Protein AF-A0A939UPS5-F1 (afdb_monomer_lite)

Structure (mmCIF, N/CA/C/O backbone):
data_AF-A0A939UPS5-F1
#
_entry.id   AF-A0A939UPS5-F1
#
loop_
_atom_site.group_PDB
_atom_site.id
_atom_site.type_symbol
_atom_site.label_atom_id
_atom_site.label_alt_id
_atom_site.label_comp_id
_atom_site.label_asym_id
_atom_site.label_entity_id
_atom_site.label_seq_id
_atom_site.pdbx_PDB_ins_code
_atom_site.Cartn_x
_atom_site.Cartn_y
_atom_site.Cartn_z
_atom_site.occupancy
_atom_site.B_iso_or_equiv
_atom_site.auth_seq_id
_atom_site.auth_comp_id
_atom_site.auth_asym_id
_atom_site.auth_atom_id
_atom_site.pdbx_PDB_model_num
ATOM 1 N N . MET A 1 1 ? -8.594 22.801 15.489 1.00 76.06 1 MET A N 1
ATOM 2 C CA . MET A 1 1 ? -7.483 21.844 15.720 1.00 76.06 1 MET A CA 1
ATOM 3 C C . MET A 1 1 ? -6.832 22.147 17.059 1.00 76.06 1 MET A C 1
ATOM 5 O O . MET A 1 1 ? -6.377 23.270 17.259 1.00 76.06 1 MET A O 1
ATOM 9 N N . ASP A 1 2 ? -6.782 21.169 17.966 1.00 86.25 2 ASP A N 1
ATOM 10 C CA . ASP A 1 2 ? -6.091 21.317 19.251 1.00 86.25 2 ASP A CA 1
ATOM 11 C C . ASP A 1 2 ? -4.568 21.232 19.053 1.00 86.25 2 ASP A C 1
ATOM 13 O O . ASP A 1 2 ? -4.002 20.166 18.801 1.00 86.25 2 ASP A O 1
ATOM 17 N N . GLN A 1 3 ? -3.892 22.377 19.172 1.00 91.75 3 GLN A N 1
ATOM 18 C CA . GLN A 1 3 ? -2.442 22.467 18.993 1.00 91.75 3 GLN A CA 1
ATOM 19 C C . GLN A 1 3 ? -1.659 21.707 20.074 1.00 91.75 3 GLN A C 1
ATOM 21 O O . GLN A 1 3 ? -0.534 21.274 19.827 1.00 91.75 3 GLN A O 1
ATOM 26 N N . THR A 1 4 ? -2.231 21.542 21.269 1.00 92.94 4 THR A N 1
ATOM 27 C CA . THR A 1 4 ? -1.585 20.809 22.363 1.00 92.94 4 THR A CA 1
ATOM 28 C C . THR A 1 4 ? -1.503 19.332 22.013 1.00 92.94 4 THR A C 1
ATOM 30 O O . THR A 1 4 ? -0.425 18.745 22.093 1.00 92.94 4 THR A O 1
ATOM 33 N N . LEU A 1 5 ? -2.623 18.753 21.572 1.00 95.38 5 LEU A N 1
ATOM 34 C CA . LEU A 1 5 ? -2.676 17.355 21.160 1.00 95.38 5 LEU A CA 1
ATOM 35 C C . LEU A 1 5 ? -1.768 17.097 19.955 1.00 95.38 5 LEU A C 1
ATOM 37 O O . LEU A 1 5 ? -0.970 16.161 19.982 1.00 95.38 5 LEU A O 1
ATOM 41 N N . PHE A 1 6 ? -1.839 17.967 18.940 1.00 96.31 6 PHE A N 1
ATOM 42 C CA . PHE A 1 6 ? -0.970 17.894 17.766 1.00 96.31 6 PHE A CA 1
ATOM 43 C C . PHE A 1 6 ? 0.510 17.844 18.162 1.00 96.31 6 PHE A C 1
ATOM 45 O O . PHE A 1 6 ? 1.219 16.911 17.788 1.00 96.31 6 PHE A O 1
ATOM 52 N N . ASN A 1 7 ? 0.969 18.817 18.959 1.00 94.88 7 ASN A N 1
ATOM 53 C CA . ASN A 1 7 ? 2.367 18.899 19.377 1.00 94.88 7 ASN A CA 1
ATOM 54 C C . ASN A 1 7 ? 2.788 17.662 20.181 1.00 94.88 7 ASN A C 1
ATOM 56 O O . ASN A 1 7 ? 3.896 17.169 19.990 1.00 94.88 7 ASN A O 1
ATOM 60 N N . SER A 1 8 ? 1.907 17.143 21.040 1.00 94.44 8 SER A N 1
ATOM 61 C CA . SER A 1 8 ? 2.198 15.963 21.854 1.00 94.44 8 SER A CA 1
ATOM 62 C C . SER A 1 8 ? 2.428 14.714 20.997 1.00 94.44 8 SER A C 1
ATOM 64 O O . SER A 1 8 ? 3.420 14.006 21.185 1.00 94.44 8 SER A O 1
ATOM 66 N N . VAL A 1 9 ? 1.571 14.489 19.991 1.00 94.75 9 VAL A N 1
ATOM 67 C CA . VAL A 1 9 ? 1.708 13.367 19.046 1.00 94.75 9 VAL A CA 1
ATOM 68 C C . VAL A 1 9 ? 2.927 13.553 18.143 1.00 94.75 9 VAL A C 1
ATOM 70 O O . VAL A 1 9 ? 3.718 12.621 17.984 1.00 94.75 9 VAL A O 1
ATOM 73 N N . PHE A 1 10 ? 3.117 14.756 17.593 1.00 94.00 10 PHE A N 1
ATOM 74 C CA . PHE A 1 10 ? 4.237 15.087 16.709 1.00 94.00 10 PHE A CA 1
ATOM 75 C C . PHE A 1 10 ? 5.594 14.898 17.404 1.00 94.00 10 PHE A C 1
ATOM 77 O O . PHE A 1 10 ? 6.493 14.250 16.866 1.00 94.00 10 PHE A O 1
ATOM 84 N N . ASN A 1 11 ? 5.718 15.386 18.642 1.00 94.75 11 ASN A N 1
ATOM 85 C CA . ASN A 1 11 ? 6.923 15.243 19.464 1.00 94.75 11 ASN A CA 1
ATOM 86 C C . ASN A 1 11 ? 7.028 13.875 20.156 1.00 94.75 11 ASN A C 1
ATOM 88 O O . ASN A 1 11 ? 8.004 13.626 20.865 1.00 94.75 11 ASN A O 1
ATOM 92 N N . LYS A 1 12 ? 6.056 12.977 19.940 1.00 94.81 12 LYS A N 1
ATOM 93 C CA . LYS A 1 12 ? 6.024 11.612 20.485 1.00 94.81 12 LYS A CA 1
ATOM 94 C C . LYS A 1 12 ? 6.042 11.561 22.020 1.00 94.81 12 LYS A C 1
ATOM 96 O O . LYS A 1 12 ? 6.532 10.592 22.599 1.00 94.81 12 LYS A O 1
ATOM 101 N N . GLU A 1 13 ? 5.497 12.574 22.688 1.00 95.56 13 GLU A N 1
ATOM 102 C CA . GLU A 1 13 ? 5.498 12.686 24.155 1.00 95.56 13 GLU A CA 1
ATOM 103 C C . GLU A 1 13 ? 4.715 11.545 24.817 1.00 95.56 13 GLU A C 1
ATOM 105 O O . GLU A 1 13 ? 5.105 11.037 25.867 1.00 95.56 13 GLU A O 1
ATOM 110 N N . HIS A 1 14 ? 3.658 11.067 24.156 1.00 94.38 14 HIS A N 1
ATOM 111 C CA . HIS A 1 14 ? 2.851 9.928 24.597 1.00 94.38 14 HIS A CA 1
ATOM 112 C C . HIS A 1 14 ? 3.640 8.618 24.713 1.00 94.38 14 HIS A C 1
ATOM 114 O O . HIS A 1 14 ? 3.193 7.691 25.384 1.00 94.38 14 HIS A O 1
ATOM 120 N N . ARG A 1 15 ? 4.830 8.511 24.105 1.00 95.12 15 ARG A N 1
ATOM 121 C CA . ARG A 1 15 ? 5.666 7.306 24.216 1.00 95.12 15 ARG A CA 1
ATOM 122 C C . ARG A 1 15 ? 6.226 7.094 25.624 1.00 95.12 15 ARG A C 1
ATOM 124 O O . ARG A 1 15 ? 6.697 6.000 25.904 1.00 95.12 15 ARG A O 1
ATOM 131 N N . VAL A 1 16 ? 6.139 8.084 26.519 1.00 96.00 16 VAL A N 1
ATOM 132 C CA . VAL A 1 16 ? 6.528 7.934 27.934 1.00 96.00 16 VAL A CA 1
ATOM 133 C C . VAL A 1 16 ? 5.709 6.867 28.670 1.00 96.00 16 VAL A C 1
ATOM 135 O O . VAL A 1 16 ? 6.197 6.278 29.628 1.00 96.00 16 VAL A O 1
ATOM 138 N N . PHE A 1 17 ? 4.486 6.591 28.209 1.00 96.25 17 PHE A N 1
ATOM 139 C CA . PHE A 1 17 ? 3.610 5.572 28.792 1.00 96.25 17 PHE A CA 1
ATOM 140 C C . PHE A 1 17 ? 3.956 4.151 28.336 1.00 96.25 17 PHE A C 1
ATOM 142 O O . PHE A 1 17 ? 3.348 3.186 28.791 1.00 96.25 17 PHE A O 1
ATOM 149 N N . ARG A 1 18 ? 4.908 4.004 27.410 1.00 95.69 18 ARG A N 1
ATOM 150 C CA . ARG A 1 18 ? 5.219 2.715 26.811 1.00 95.69 18 ARG A CA 1
ATOM 151 C C . ARG A 1 18 ? 6.145 1.873 27.680 1.00 95.69 18 ARG A C 1
ATOM 153 O O . ARG A 1 18 ? 7.098 2.373 28.276 1.00 95.69 18 ARG A O 1
ATOM 160 N N . ARG A 1 19 ? 5.892 0.568 27.686 1.00 96.00 19 ARG A N 1
ATOM 161 C CA . ARG A 1 19 ? 6.638 -0.454 28.415 1.00 96.00 19 ARG A CA 1
ATOM 162 C C . ARG A 1 19 ? 6.716 -1.757 27.616 1.00 96.00 19 ARG A C 1
ATOM 164 O O . ARG A 1 19 ? 5.830 -2.023 26.800 1.00 96.00 19 ARG A O 1
ATOM 171 N N . PRO A 1 20 ? 7.745 -2.582 27.860 1.00 95.88 20 PRO A N 1
ATOM 172 C CA . PRO A 1 20 ? 7.851 -3.867 27.196 1.00 95.88 20 PRO A CA 1
ATOM 173 C C . PRO A 1 20 ? 6.818 -4.877 27.702 1.00 95.88 20 PRO A C 1
ATOM 175 O O . PRO A 1 20 ? 6.370 -4.789 28.849 1.00 95.88 20 PRO A O 1
ATOM 178 N N . PHE A 1 21 ? 6.486 -5.874 26.877 1.00 95.50 21 PHE A N 1
ATOM 179 C CA . PHE A 1 21 ? 5.613 -6.984 27.286 1.00 95.50 21 PHE A CA 1
ATOM 180 C C . PHE A 1 21 ? 6.268 -7.854 28.370 1.00 95.50 21 PHE A C 1
ATOM 182 O O . PHE A 1 21 ? 5.618 -8.306 29.311 1.00 95.50 21 PHE A O 1
ATOM 189 N N . GLY A 1 22 ? 7.584 -8.063 28.279 1.00 92.44 22 GLY A N 1
ATOM 190 C CA . GLY A 1 22 ? 8.392 -8.598 29.381 1.00 92.44 22 GLY A CA 1
ATOM 191 C C . GLY A 1 22 ? 8.145 -10.068 29.750 1.00 92.44 22 GLY A C 1
ATOM 192 O O . GLY A 1 22 ? 8.556 -10.493 30.831 1.00 92.44 22 GLY A O 1
ATOM 193 N N . LYS A 1 23 ? 7.489 -10.850 28.885 1.00 92.06 23 LYS A N 1
ATOM 194 C CA . LYS A 1 23 ? 7.283 -12.298 29.051 1.00 92.06 23 LYS A CA 1
ATOM 195 C C . LYS A 1 23 ? 7.480 -13.027 27.725 1.00 92.06 23 LYS A C 1
ATOM 197 O O . LYS A 1 23 ? 6.981 -12.586 26.697 1.00 92.06 23 LYS A O 1
ATOM 202 N N . GLU A 1 24 ? 8.116 -14.189 27.792 1.00 94.12 24 GLU A N 1
ATOM 203 C CA . GLU A 1 24 ? 8.199 -15.145 26.686 1.00 94.12 24 GLU A CA 1
ATOM 204 C C . GLU A 1 24 ? 6.990 -16.087 26.733 1.00 94.12 24 GLU A C 1
ATOM 206 O O . GLU A 1 24 ? 6.695 -16.648 27.790 1.00 94.12 24 GLU A O 1
ATOM 211 N N . LEU A 1 25 ? 6.288 -16.269 25.609 1.00 96.75 25 LEU A N 1
ATOM 212 C CA . LEU A 1 25 ? 5.065 -17.089 25.553 1.00 96.75 25 LEU A CA 1
ATOM 213 C C . LEU A 1 25 ? 5.233 -18.389 24.756 1.00 96.75 25 LEU A C 1
ATOM 215 O O . LEU A 1 25 ? 4.572 -19.381 25.054 1.00 96.75 25 LEU A O 1
ATOM 219 N N . ALA A 1 26 ? 6.141 -18.405 23.779 1.00 97.25 26 ALA A N 1
ATOM 220 C CA . ALA A 1 26 ? 6.347 -19.518 22.856 1.00 97.25 26 ALA A CA 1
ATOM 221 C C . ALA A 1 26 ? 6.528 -20.893 23.533 1.00 97.25 26 ALA A C 1
ATOM 223 O O . ALA A 1 26 ? 5.886 -21.863 23.134 1.00 97.25 26 ALA A O 1
ATOM 224 N N . GLU A 1 27 ? 7.376 -20.982 24.564 1.00 97.06 27 GLU A N 1
ATOM 225 C CA . GLU A 1 27 ? 7.661 -22.246 25.264 1.00 97.06 27 GLU A CA 1
ATOM 226 C C . GLU A 1 27 ? 6.449 -22.754 26.070 1.00 97.06 27 GLU A C 1
ATOM 228 O O . GLU A 1 27 ? 6.153 -23.949 26.054 1.00 97.06 27 GLU A O 1
ATOM 233 N N . ASP A 1 28 ? 5.700 -21.856 26.726 1.00 97.19 28 ASP A N 1
ATOM 234 C CA . ASP A 1 28 ? 4.452 -22.208 27.429 1.00 97.19 28 ASP A CA 1
ATOM 235 C C . ASP A 1 28 ? 3.399 -22.728 26.445 1.00 97.19 28 ASP A C 1
ATOM 237 O O . ASP A 1 28 ? 2.767 -23.764 26.665 1.00 97.19 28 ASP A O 1
ATOM 241 N N . TYR A 1 29 ? 3.251 -22.037 25.316 1.00 98.19 29 TYR A N 1
ATOM 242 C CA . TYR A 1 29 ? 2.325 -22.421 24.263 1.00 98.19 29 TYR A CA 1
ATOM 243 C C . TYR A 1 29 ? 2.635 -23.788 23.662 1.00 98.19 29 TYR A C 1
ATOM 245 O O . TYR A 1 29 ? 1.710 -24.579 23.447 1.00 98.19 29 TYR A O 1
ATOM 253 N N . ALA A 1 30 ? 3.915 -24.083 23.430 1.00 97.44 30 ALA A N 1
ATOM 254 C CA . ALA A 1 30 ? 4.347 -25.386 22.948 1.00 97.44 30 ALA A CA 1
ATOM 255 C C . ALA A 1 30 ? 4.078 -26.481 23.994 1.00 97.44 30 ALA A C 1
ATOM 257 O O . ALA A 1 30 ? 3.492 -27.513 23.663 1.00 97.44 30 ALA A O 1
ATOM 258 N N . ALA A 1 31 ? 4.411 -26.238 25.268 1.00 97.44 31 ALA A N 1
ATOM 259 C CA . ALA A 1 31 ? 4.191 -27.188 26.362 1.00 97.44 31 ALA A CA 1
ATOM 260 C C . ALA A 1 31 ? 2.705 -27.520 26.587 1.00 97.44 31 ALA A C 1
ATOM 262 O O . ALA A 1 31 ? 2.359 -28.652 26.926 1.00 97.44 31 ALA A O 1
ATOM 263 N N . ARG A 1 32 ? 1.818 -26.543 26.374 1.00 97.62 32 ARG A N 1
ATOM 264 C CA . ARG A 1 32 ? 0.358 -26.707 26.461 1.00 97.62 32 ARG A CA 1
ATOM 265 C C . ARG A 1 32 ? -0.271 -27.293 25.196 1.00 97.62 32 ARG A C 1
ATOM 267 O O . ARG A 1 32 ? -1.454 -27.621 25.222 1.00 97.62 32 ARG A O 1
ATOM 274 N N . GLY A 1 33 ? 0.490 -27.419 24.107 1.00 97.19 33 GLY A N 1
ATOM 275 C CA . GLY A 1 33 ? 0.006 -27.957 22.837 1.00 97.19 33 GLY A CA 1
ATOM 276 C C . GLY A 1 33 ? -1.041 -27.077 22.149 1.00 97.19 33 GLY A C 1
ATOM 277 O O . GLY A 1 33 ? -1.903 -27.606 21.452 1.00 97.19 33 GLY A O 1
ATOM 278 N N . LEU A 1 34 ? -0.993 -25.755 22.353 1.00 97.94 34 LEU A N 1
ATOM 279 C CA . LEU A 1 34 ? -1.952 -24.832 21.740 1.00 97.94 34 LEU A CA 1
ATOM 280 C C . LEU A 1 34 ? -1.738 -24.739 20.226 1.00 97.94 34 LEU A C 1
ATOM 282 O O . LEU A 1 34 ? -0.597 -24.658 19.753 1.00 97.94 34 LEU A O 1
ATOM 286 N N . SER A 1 35 ? -2.833 -24.675 19.472 1.00 97.69 35 SER A N 1
ATOM 287 C CA . SER A 1 35 ? -2.808 -24.375 18.039 1.00 97.69 35 SER A CA 1
ATOM 288 C C . SER A 1 35 ? -2.366 -22.927 17.775 1.00 97.69 35 SER A C 1
ATOM 290 O O . SER A 1 35 ? -2.570 -22.061 18.627 1.00 97.69 35 SER A O 1
ATOM 292 N N . PRO A 1 36 ? -1.813 -22.601 16.590 1.00 97.62 36 PRO A N 1
ATOM 293 C CA . PRO A 1 36 ? -1.405 -21.231 16.264 1.00 97.62 36 PRO A CA 1
ATOM 294 C C . PRO A 1 36 ? -2.493 -20.166 16.482 1.00 97.62 36 PRO A C 1
ATOM 296 O O . PRO A 1 36 ? -2.195 -19.094 17.000 1.00 97.62 36 PRO A O 1
ATOM 299 N N . ALA A 1 37 ? -3.754 -20.471 16.156 1.00 97.75 37 ALA A N 1
ATOM 300 C CA . ALA A 1 37 ? -4.879 -19.560 16.375 1.00 97.75 37 ALA A CA 1
ATOM 301 C C . ALA A 1 37 ? -5.149 -19.315 17.873 1.00 97.75 37 ALA A C 1
ATOM 303 O O . ALA A 1 37 ? -5.363 -18.177 18.287 1.00 97.75 37 ALA A O 1
ATOM 304 N N . GLU A 1 38 ? -5.074 -20.360 18.706 1.00 98.19 38 GLU A N 1
ATOM 305 C CA . GLU A 1 38 ? -5.189 -20.229 20.166 1.00 98.19 38 GLU A CA 1
ATOM 306 C C . GLU A 1 38 ? -4.038 -19.414 20.760 1.00 98.19 38 GLU A C 1
ATOM 308 O O . GLU A 1 38 ? -4.266 -18.611 21.665 1.00 98.19 38 GLU A O 1
ATOM 313 N N . ARG A 1 39 ? -2.818 -19.578 20.232 1.00 98.19 39 ARG A N 1
ATOM 314 C CA . ARG A 1 39 ? -1.640 -18.806 20.653 1.00 98.19 39 ARG A CA 1
ATOM 315 C C . ARG A 1 39 ? -1.788 -17.319 20.332 1.00 98.19 39 ARG A C 1
ATOM 317 O O . ARG A 1 39 ? -1.513 -16.494 21.197 1.00 98.19 39 ARG A O 1
ATOM 324 N N . ILE A 1 40 ? -2.261 -16.970 19.131 1.00 98.00 40 ILE A N 1
ATOM 325 C CA . ILE A 1 40 ? -2.517 -15.569 18.748 1.00 98.00 40 ILE A CA 1
ATOM 326 C C . ILE A 1 40 ? -3.604 -14.951 19.620 1.00 98.00 40 ILE A C 1
ATOM 328 O O . ILE A 1 40 ? -3.384 -13.889 20.202 1.00 98.00 40 ILE A O 1
ATOM 332 N N . ALA A 1 41 ? -4.738 -15.633 19.784 1.00 98.06 41 ALA A N 1
ATOM 333 C CA . ALA A 1 41 ? -5.823 -15.130 20.616 1.00 98.06 41 ALA A CA 1
ATOM 334 C C . ALA A 1 41 ? -5.393 -14.959 22.081 1.00 98.06 41 ALA A C 1
ATOM 336 O O . ALA A 1 41 ? -5.783 -13.997 22.738 1.00 98.06 41 ALA A O 1
ATOM 337 N N . ASP A 1 42 ? -4.593 -15.879 22.627 1.00 98.19 42 ASP A N 1
ATOM 338 C CA . ASP A 1 42 ? -4.065 -15.748 23.984 1.00 98.19 42 ASP A CA 1
ATOM 339 C C . ASP A 1 42 ? -3.061 -14.592 24.109 1.00 98.19 42 ASP A C 1
ATOM 341 O O . ASP A 1 42 ? -3.203 -13.786 25.030 1.00 98.19 42 ASP A O 1
ATOM 345 N N . ARG A 1 43 ? -2.129 -14.437 23.157 1.00 98.00 43 ARG A N 1
ATOM 346 C CA . ARG A 1 43 ? -1.188 -13.307 23.132 1.00 98.00 43 ARG A CA 1
ATOM 347 C C . ARG A 1 43 ? -1.925 -11.974 23.063 1.00 98.00 43 ARG A C 1
ATOM 349 O O . ARG A 1 43 ? -1.612 -11.083 23.847 1.00 98.00 43 ARG A O 1
ATOM 356 N N . LEU A 1 44 ? -2.918 -11.852 22.178 1.00 98.00 44 LEU A N 1
ATOM 357 C CA . LEU A 1 44 ? -3.751 -10.655 22.039 1.00 98.00 44 LEU A CA 1
ATOM 358 C C . LEU A 1 44 ? -4.453 -10.324 23.358 1.00 98.00 44 LEU A C 1
ATOM 360 O O . LEU A 1 44 ? -4.384 -9.186 23.816 1.00 98.00 44 LEU A O 1
ATOM 364 N N . ARG A 1 45 ? -5.076 -11.314 24.015 1.00 98.12 45 ARG A N 1
ATOM 365 C CA . ARG A 1 45 ? -5.735 -11.113 25.318 1.00 98.12 45 ARG A CA 1
ATOM 366 C C . ARG A 1 45 ? -4.749 -10.669 26.399 1.00 98.12 45 ARG A C 1
ATOM 368 O O . ARG A 1 45 ? -5.069 -9.770 27.174 1.00 98.12 45 ARG A O 1
ATOM 375 N N . GLN A 1 46 ? -3.561 -11.272 26.456 1.00 97.94 46 GLN A N 1
ATOM 376 C CA . GLN A 1 46 ? -2.531 -10.873 27.416 1.00 97.94 46 GLN A CA 1
ATOM 377 C C . GLN A 1 46 ? -2.005 -9.461 27.136 1.00 97.94 46 GLN A C 1
ATOM 379 O O . GLN A 1 46 ? -1.870 -8.677 28.071 1.00 97.94 46 GLN A O 1
ATOM 384 N N . ALA A 1 47 ? -1.762 -9.114 25.870 1.00 97.50 47 ALA A N 1
ATOM 385 C CA . ALA A 1 47 ? -1.309 -7.782 25.478 1.00 97.50 47 ALA A CA 1
ATOM 386 C C . ALA A 1 47 ? -2.370 -6.729 25.811 1.00 97.50 47 ALA A C 1
ATOM 388 O O . ALA A 1 47 ? -2.062 -5.754 26.487 1.00 97.50 47 ALA A O 1
ATOM 389 N N . ALA A 1 48 ? -3.636 -6.983 25.466 1.00 98.25 48 ALA A N 1
ATOM 390 C CA . ALA A 1 48 ? -4.756 -6.105 25.797 1.00 98.25 48 ALA A CA 1
ATOM 391 C C . ALA A 1 48 ? -4.877 -5.880 27.309 1.00 98.25 48 ALA A C 1
ATOM 393 O O . ALA A 1 48 ? -5.031 -4.743 27.748 1.00 98.25 48 ALA A O 1
ATOM 394 N N . ALA A 1 49 ? -4.752 -6.937 28.117 1.00 98.19 49 ALA A N 1
ATOM 395 C CA . ALA A 1 49 ? -4.772 -6.838 29.578 1.00 98.19 49 ALA A CA 1
ATOM 396 C C . ALA A 1 49 ? -3.594 -6.023 30.146 1.00 98.19 49 ALA A C 1
ATOM 398 O O . ALA A 1 49 ? -3.711 -5.446 31.226 1.00 98.19 49 ALA A O 1
ATOM 399 N N . MET A 1 50 ? -2.467 -5.973 29.430 1.00 97.50 50 MET A N 1
ATOM 400 C CA . MET A 1 50 ? -1.293 -5.183 29.801 1.00 97.50 50 MET A CA 1
ATOM 401 C C . MET A 1 50 ? -1.361 -3.722 29.357 1.00 97.50 50 MET A C 1
ATOM 403 O O . MET A 1 50 ? -0.608 -2.913 29.905 1.00 97.50 50 MET A O 1
ATOM 407 N N . GLU A 1 51 ? -2.227 -3.377 28.405 1.00 97.94 51 GLU A N 1
ATOM 408 C CA . GLU A 1 51 ? -2.411 -1.990 27.982 1.00 97.94 51 GLU A CA 1
ATOM 409 C C . GLU A 1 51 ? -2.936 -1.124 29.126 1.00 97.94 51 GLU A C 1
ATOM 411 O O . GLU A 1 51 ? -3.846 -1.533 29.846 1.00 97.94 51 GLU A O 1
ATOM 416 N N . GLU A 1 52 ? -2.404 0.085 29.291 1.00 97.56 52 GLU A N 1
ATOM 417 C CA . GLU A 1 52 ? -2.876 1.047 30.289 1.00 97.56 52 GLU A CA 1
ATOM 418 C C . GLU A 1 52 ? -3.644 2.186 29.613 1.00 97.56 52 GLU A C 1
ATOM 420 O O . GLU A 1 52 ? -3.108 2.851 28.724 1.00 97.56 52 GLU A O 1
ATOM 425 N N . PRO A 1 53 ? -4.908 2.434 30.005 1.00 98.19 53 PRO A N 1
ATOM 426 C CA . PRO A 1 53 ? -5.653 3.551 29.460 1.00 98.19 53 PRO A CA 1
ATOM 427 C C . PRO A 1 53 ? -5.015 4.891 29.814 1.00 98.19 53 PRO A C 1
ATOM 429 O O . PRO A 1 53 ? -4.892 5.249 30.985 1.00 98.19 53 PRO A O 1
ATOM 432 N N . HIS A 1 54 ? -4.683 5.662 28.784 1.00 97.38 54 HIS A N 1
ATOM 433 C CA . HIS A 1 54 ? -4.272 7.052 28.911 1.00 97.38 54 HIS A CA 1
ATOM 434 C C . HIS A 1 54 ? -5.073 7.901 27.935 1.00 97.38 54 HIS A C 1
ATOM 436 O O . HIS A 1 54 ? -5.154 7.580 26.751 1.00 97.38 54 HIS A O 1
ATOM 442 N N . ILE A 1 55 ? -5.649 8.990 28.443 1.00 97.38 55 ILE A N 1
ATOM 443 C CA . ILE A 1 55 ? -6.385 9.968 27.642 1.00 97.38 55 ILE A CA 1
ATOM 444 C C . ILE A 1 55 ? -5.560 11.248 27.607 1.00 97.38 55 ILE A C 1
ATOM 446 O O . ILE A 1 55 ? -5.356 11.902 28.634 1.00 97.38 55 ILE A O 1
ATOM 450 N N . LEU A 1 56 ? -5.054 11.594 26.428 1.00 96.06 56 LEU A N 1
ATOM 451 C CA . LEU A 1 56 ? -4.245 12.787 26.231 1.00 96.06 56 LEU A CA 1
ATOM 452 C C . LEU A 1 56 ? -5.116 14.045 26.360 1.00 96.06 56 LEU A C 1
ATOM 454 O O . LEU A 1 56 ? -6.327 14.052 26.121 1.00 96.06 56 LEU A O 1
ATOM 458 N N . LYS A 1 57 ? -4.493 15.158 26.751 1.00 93.94 57 LYS A N 1
ATOM 459 C CA . LYS A 1 57 ? -5.201 16.435 26.876 1.00 93.94 57 LYS A CA 1
ATOM 460 C C . LYS A 1 57 ? -5.732 16.870 25.504 1.00 93.94 57 LYS A C 1
ATOM 462 O O . LYS A 1 57 ? -4.954 16.988 24.565 1.00 93.94 57 LYS A O 1
ATOM 467 N N . GLY A 1 58 ? -7.038 17.131 25.424 1.00 92.56 58 GLY A N 1
ATOM 468 C CA . GLY A 1 58 ? -7.711 17.536 24.183 1.00 92.56 58 GLY A CA 1
ATOM 469 C C . GLY A 1 58 ? -8.141 16.378 23.277 1.00 92.56 58 GLY A C 1
ATOM 470 O O . GLY A 1 58 ? -8.857 16.601 22.308 1.00 92.56 58 GLY A O 1
ATOM 471 N N . GLU A 1 59 ? -7.759 15.141 23.601 1.00 96.06 59 GLU A N 1
ATOM 472 C CA . GLU A 1 59 ? -8.087 13.953 22.810 1.00 96.06 59 GLU A CA 1
ATOM 473 C C . GLU A 1 59 ? -9.577 13.615 22.906 1.00 96.06 59 GLU A C 1
ATOM 475 O O . GLU A 1 59 ? -10.136 13.494 23.995 1.00 96.06 59 GLU A O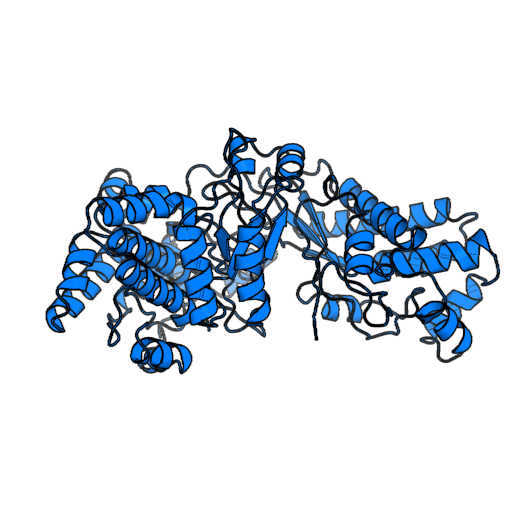 1
ATOM 480 N N . GLN A 1 60 ? -10.232 13.457 21.768 1.00 97.31 60 GLN A N 1
ATOM 481 C CA . GLN A 1 60 ? -11.637 13.091 21.610 1.00 97.31 60 GLN A CA 1
ATOM 482 C C . GLN A 1 60 ? -11.805 11.646 21.126 1.00 97.31 60 GLN A C 1
ATOM 484 O O . GLN A 1 60 ? -12.793 11.015 21.520 1.00 97.31 60 GLN A O 1
ATOM 489 N N . ILE A 1 61 ? -10.860 11.148 20.317 1.00 98.12 61 ILE A N 1
ATOM 490 C CA . ILE A 1 61 ? -10.727 9.767 19.845 1.00 98.12 61 ILE A CA 1
ATOM 491 C C . ILE A 1 61 ? -9.557 9.094 20.574 1.00 98.12 61 ILE A C 1
ATOM 493 O O . ILE A 1 61 ? -8.381 9.328 20.279 1.00 98.12 61 ILE A O 1
ATOM 497 N N . VAL A 1 62 ? -9.894 8.231 21.529 1.00 98.12 62 VAL A N 1
ATOM 498 C CA . VAL A 1 62 ? -8.939 7.582 22.439 1.00 98.12 62 VAL A CA 1
ATOM 499 C C . VAL A 1 62 ? -8.517 6.199 21.931 1.00 98.12 62 VAL A C 1
ATOM 501 O O . VAL A 1 62 ? -9.053 5.724 20.929 1.00 98.12 62 VAL A O 1
ATOM 504 N N . PHE A 1 63 ? -7.593 5.556 22.658 1.00 97.38 63 PHE A N 1
ATOM 505 C CA . PHE A 1 63 ? -6.810 4.337 22.361 1.00 97.38 63 PHE A CA 1
ATOM 506 C C . PHE A 1 63 ? -5.364 4.640 21.961 1.00 97.38 63 PHE A C 1
ATOM 508 O O . PHE A 1 63 ? -5.037 4.906 20.796 1.00 97.38 63 PHE A O 1
ATOM 515 N N . LEU A 1 64 ? -4.502 4.530 22.967 1.00 95.88 64 LEU A N 1
ATOM 516 C CA . LEU A 1 64 ? -3.057 4.644 22.917 1.00 95.88 64 LEU A CA 1
ATOM 517 C C . LEU A 1 64 ? -2.403 3.292 23.226 1.00 95.88 64 LEU A C 1
ATOM 519 O O . LEU A 1 64 ? -2.774 2.635 24.197 1.00 95.88 64 LEU A O 1
ATOM 523 N N . ARG A 1 65 ? -1.386 2.932 22.438 1.00 95.62 65 ARG A N 1
ATOM 524 C CA . ARG A 1 65 ? -0.530 1.777 22.704 1.00 95.62 65 ARG A CA 1
ATOM 525 C C . ARG A 1 65 ? 0.510 2.083 23.771 1.00 95.62 65 ARG A C 1
ATOM 527 O O . ARG A 1 65 ? 1.332 2.993 23.615 1.00 95.62 65 ARG A O 1
ATOM 534 N N . THR A 1 66 ? 0.522 1.258 24.804 1.00 96.75 66 THR A N 1
ATOM 535 C CA . THR A 1 66 ? 1.490 1.266 25.903 1.00 96.75 66 THR A CA 1
ATOM 536 C C . THR A 1 66 ? 2.383 0.028 25.906 1.00 96.75 66 THR A C 1
ATOM 538 O O . THR A 1 66 ? 3.442 0.063 26.521 1.00 96.75 66 THR A O 1
ATOM 541 N N . VAL A 1 67 ? 2.044 -1.038 25.179 1.00 95.38 67 VAL A N 1
ATOM 542 C CA . VAL A 1 67 ? 2.917 -2.213 25.025 1.00 95.38 67 VAL A CA 1
ATOM 543 C C . VAL A 1 67 ? 3.760 -2.103 23.746 1.00 95.38 67 VAL A C 1
ATOM 545 O O . VAL A 1 67 ? 3.232 -1.910 22.650 1.00 95.38 67 VAL A O 1
ATOM 548 N N . THR A 1 68 ? 5.090 -2.185 23.862 1.00 90.44 68 THR A N 1
ATOM 549 C CA . THR A 1 68 ? 6.002 -1.923 22.725 1.00 90.44 68 THR A CA 1
ATOM 550 C C . THR A 1 68 ? 6.245 -3.105 21.802 1.00 90.44 68 THR A C 1
ATOM 552 O O . THR A 1 68 ? 6.365 -2.912 20.593 1.00 90.44 68 THR A O 1
ATOM 555 N N . ASP A 1 69 ? 6.353 -4.299 22.368 1.00 89.19 69 ASP A N 1
ATOM 556 C CA . ASP A 1 69 ? 6.756 -5.537 21.708 1.00 89.19 69 ASP A CA 1
ATOM 557 C C . ASP A 1 69 ? 5.691 -6.609 21.931 1.00 89.19 69 ASP A C 1
ATOM 559 O O . ASP A 1 69 ? 5.106 -6.699 23.006 1.00 89.19 69 ASP A O 1
ATOM 563 N N . LEU A 1 70 ? 5.431 -7.418 20.907 1.00 91.88 70 LEU A N 1
ATOM 564 C CA . LEU A 1 70 ? 4.583 -8.599 21.023 1.00 91.88 70 LEU A CA 1
ATOM 565 C C . LEU A 1 70 ? 5.493 -9.828 21.001 1.00 91.88 70 LEU A C 1
ATOM 567 O O . LEU A 1 70 ? 6.260 -9.975 20.048 1.00 91.88 70 LEU A O 1
ATOM 571 N N . PRO A 1 71 ? 5.431 -10.712 22.011 1.00 93.56 71 PRO A N 1
ATOM 572 C CA . PRO A 1 71 ? 6.297 -11.881 22.054 1.00 93.56 71 PRO A CA 1
ATOM 573 C C . PRO A 1 71 ? 5.975 -12.860 20.921 1.00 93.56 71 PRO A C 1
ATOM 575 O O . PRO A 1 71 ? 4.841 -12.932 20.421 1.00 93.56 71 PRO A O 1
ATOM 578 N N . ASP A 1 72 ? 6.978 -13.653 20.552 1.00 94.75 72 ASP A N 1
ATOM 579 C CA . ASP A 1 72 ? 6.828 -14.720 19.570 1.00 94.75 72 ASP A CA 1
ATOM 580 C C . ASP A 1 72 ? 5.843 -15.788 20.070 1.00 94.75 72 ASP A C 1
ATOM 582 O O . ASP A 1 72 ? 5.828 -16.172 21.243 1.00 94.75 72 ASP A O 1
ATOM 586 N N . ILE A 1 73 ? 5.028 -16.301 19.148 1.00 96.62 73 ILE A N 1
ATOM 587 C CA . ILE A 1 73 ? 4.079 -17.391 19.423 1.00 96.62 73 ILE A CA 1
ATOM 588 C C . ILE A 1 73 ? 4.643 -18.782 19.096 1.00 96.62 73 ILE A C 1
ATOM 590 O O . ILE A 1 73 ? 4.012 -19.793 19.404 1.00 96.62 73 ILE A O 1
ATOM 594 N N . PHE A 1 74 ? 5.817 -18.848 18.469 1.00 97.81 74 PHE A N 1
ATOM 595 C CA . PHE A 1 74 ? 6.503 -20.088 18.115 1.00 97.81 74 PHE A CA 1
ATOM 596 C C . PHE A 1 74 ? 7.861 -20.136 18.782 1.00 97.81 74 PHE A C 1
ATOM 598 O O . PHE A 1 74 ? 8.570 -19.132 18.846 1.00 97.81 74 PHE A O 1
ATOM 605 N N . THR A 1 75 ? 8.257 -21.322 19.231 1.00 97.81 75 THR A N 1
ATOM 606 C CA . THR A 1 75 ? 9.648 -21.537 19.628 1.00 97.81 75 THR A CA 1
ATOM 607 C C . THR A 1 75 ? 10.550 -21.375 18.405 1.00 97.81 75 THR A C 1
ATOM 609 O O . THR A 1 75 ? 10.125 -21.545 17.256 1.00 97.81 75 THR A O 1
ATOM 612 N N . LYS A 1 76 ? 11.841 -21.106 18.628 1.00 97.00 76 LYS A N 1
ATOM 613 C CA . LYS A 1 76 ? 12.810 -21.027 17.523 1.00 97.00 76 LYS A CA 1
ATOM 614 C C . LYS A 1 76 ? 12.824 -22.311 16.686 1.00 97.00 76 LYS A C 1
ATOM 616 O O . LYS A 1 76 ? 12.995 -22.225 15.476 1.00 97.00 76 LYS A O 1
ATOM 621 N N . ALA A 1 77 ? 12.632 -23.475 17.308 1.00 97.38 77 ALA A N 1
ATOM 622 C CA . ALA A 1 77 ? 12.589 -24.759 16.612 1.00 97.38 77 ALA A CA 1
ATOM 623 C C . ALA A 1 77 ? 11.338 -24.898 15.726 1.00 97.38 77 ALA A C 1
ATOM 625 O O . ALA A 1 77 ? 11.482 -25.172 14.535 1.00 97.38 77 ALA A O 1
ATOM 626 N N . GLU A 1 78 ? 10.142 -24.632 16.268 1.00 97.38 78 GLU A N 1
ATOM 627 C CA . GLU A 1 78 ? 8.883 -24.651 15.500 1.00 97.38 78 GLU A CA 1
ATOM 628 C C . GLU A 1 78 ? 8.943 -23.688 14.307 1.00 97.38 78 GLU A C 1
ATOM 630 O O . GLU A 1 78 ? 8.533 -24.024 13.196 1.00 97.38 78 GLU A O 1
ATOM 635 N N . TRP A 1 79 ? 9.502 -22.492 14.512 1.00 96.81 79 TRP A N 1
ATOM 636 C CA . TRP A 1 79 ? 9.594 -21.490 13.454 1.00 96.81 79 TRP A CA 1
ATOM 637 C C . TRP A 1 79 ? 10.542 -21.896 12.320 1.00 96.81 79 TRP A C 1
ATOM 639 O O . TRP A 1 79 ? 10.242 -21.661 11.148 1.00 96.81 79 TRP A O 1
ATOM 649 N N . GLN A 1 80 ? 11.671 -22.535 12.641 1.00 96.81 80 GLN A N 1
ATOM 650 C CA . GLN A 1 80 ? 12.582 -23.068 11.621 1.00 96.81 80 GLN A CA 1
ATOM 651 C C . GLN A 1 80 ? 11.959 -24.237 10.852 1.00 96.81 80 GLN A C 1
ATOM 653 O O . GLN A 1 80 ? 12.140 -24.329 9.640 1.00 96.81 80 GLN A O 1
ATOM 658 N N . GLU A 1 81 ? 11.184 -25.095 11.520 1.00 96.94 81 GLU A N 1
ATOM 659 C CA . GLU A 1 81 ? 10.442 -26.170 10.855 1.00 96.94 81 GLU A CA 1
ATOM 660 C C . GLU A 1 81 ? 9.415 -25.611 9.857 1.00 96.94 81 GLU A C 1
ATOM 662 O O . GLU A 1 81 ? 9.376 -26.039 8.701 1.00 96.94 81 GLU A O 1
ATOM 667 N N . LEU A 1 82 ? 8.634 -24.605 10.267 1.00 96.12 82 LEU A N 1
ATOM 668 C CA . LEU A 1 82 ? 7.663 -23.938 9.395 1.00 96.12 82 LEU A CA 1
ATOM 669 C C . LEU A 1 82 ? 8.338 -23.307 8.171 1.00 96.12 82 LEU A C 1
ATOM 671 O O . LEU A 1 82 ? 7.881 -23.529 7.050 1.00 96.12 82 LEU A O 1
ATOM 675 N N . LYS A 1 83 ? 9.458 -22.600 8.363 1.00 95.44 83 LYS A N 1
ATOM 676 C CA . LYS A 1 83 ? 10.255 -22.011 7.271 1.00 95.44 83 LYS A CA 1
ATOM 677 C C . LYS A 1 83 ? 10.883 -23.046 6.338 1.00 95.44 83 LYS A C 1
ATOM 679 O O . LYS A 1 83 ? 11.077 -22.762 5.162 1.00 95.44 83 LYS A O 1
ATOM 684 N N . GLY A 1 84 ? 11.196 -24.240 6.838 1.00 95.25 84 GLY A N 1
ATOM 685 C CA . GLY A 1 84 ? 11.675 -25.347 6.008 1.00 95.25 84 GLY A CA 1
ATOM 686 C C . GLY A 1 84 ? 10.577 -25.986 5.152 1.00 95.25 84 GLY A C 1
ATOM 687 O O . GLY A 1 84 ? 10.878 -26.616 4.139 1.00 95.25 84 GLY A O 1
ATOM 688 N N . LYS A 1 85 ? 9.307 -25.835 5.547 1.00 95.38 85 LYS A N 1
ATOM 689 C CA . LYS A 1 85 ? 8.153 -26.467 4.893 1.00 95.38 85 LYS A CA 1
ATOM 690 C C . LYS A 1 85 ? 7.371 -25.523 3.980 1.00 95.38 85 LYS A C 1
ATOM 692 O O . LYS A 1 85 ? 6.829 -25.974 2.970 1.00 95.38 85 LYS A O 1
ATOM 697 N N . TYR A 1 86 ? 7.284 -24.246 4.333 1.00 96.19 86 TYR A N 1
ATOM 698 C CA . TYR A 1 86 ? 6.445 -23.257 3.663 1.00 96.19 86 TYR A CA 1
ATOM 699 C C . TYR A 1 86 ? 7.240 -22.022 3.257 1.00 96.19 86 TYR A C 1
ATOM 701 O O . TYR A 1 86 ? 8.225 -21.655 3.894 1.00 96.19 86 TYR A O 1
ATOM 709 N N . HIS A 1 87 ? 6.753 -21.339 2.225 1.00 95.19 87 HIS A N 1
ATOM 710 C CA . HIS A 1 87 ? 7.155 -19.969 1.963 1.00 95.19 87 HIS A CA 1
ATOM 711 C C . HIS A 1 87 ? 6.499 -19.062 3.012 1.00 95.19 87 HIS A C 1
ATOM 713 O O . HIS A 1 87 ? 5.272 -18.996 3.105 1.00 95.19 87 HIS A O 1
ATOM 719 N N . ILE A 1 88 ? 7.313 -18.377 3.811 1.00 94.38 88 ILE A N 1
ATOM 720 C CA . ILE A 1 88 ? 6.845 -17.394 4.789 1.00 94.38 88 ILE A CA 1
ATOM 721 C C . ILE A 1 88 ? 7.078 -16.011 4.193 1.00 94.38 88 ILE A C 1
ATOM 723 O O . ILE A 1 88 ? 8.224 -15.578 4.069 1.00 94.38 88 ILE A O 1
ATOM 727 N N . HIS A 1 89 ? 5.994 -15.344 3.803 1.00 91.50 89 HIS A N 1
ATOM 728 C CA . HIS A 1 89 ? 6.063 -13.981 3.291 1.00 91.50 89 HIS A CA 1
ATOM 729 C C . HIS A 1 89 ? 6.361 -13.015 4.445 1.00 91.50 89 HIS A C 1
ATOM 731 O O . HIS A 1 89 ? 5.638 -12.995 5.442 1.00 91.50 89 HIS A O 1
ATOM 737 N N . GLU A 1 90 ? 7.445 -12.247 4.319 1.00 88.44 90 GLU A N 1
ATOM 738 C CA . GLU A 1 90 ? 7.918 -11.287 5.325 1.00 88.44 90 GLU A CA 1
ATOM 739 C C . GLU A 1 90 ? 8.011 -11.894 6.744 1.00 88.44 90 GLU A C 1
ATOM 741 O O . GLU A 1 90 ? 8.854 -12.760 6.998 1.00 88.44 90 GLU A O 1
ATOM 746 N N . LEU A 1 91 ? 7.169 -11.441 7.680 1.00 87.69 91 LEU A N 1
ATOM 747 C CA . LEU A 1 91 ? 7.132 -11.924 9.066 1.00 87.69 91 LEU A CA 1
ATOM 748 C C . LEU A 1 91 ? 6.150 -13.091 9.277 1.00 87.69 91 LEU A C 1
ATOM 750 O O . LEU A 1 91 ? 6.108 -13.664 10.363 1.00 87.69 91 LEU A O 1
ATOM 754 N N . GLY A 1 92 ? 5.379 -13.463 8.253 1.00 92.25 92 GLY A N 1
ATOM 755 C CA . GLY A 1 92 ? 4.375 -14.531 8.286 1.00 92.25 92 GLY A CA 1
ATOM 756 C C . GLY A 1 92 ? 3.000 -14.120 8.817 1.00 92.25 92 GLY A C 1
ATOM 757 O O . GLY A 1 92 ? 2.069 -14.919 8.717 1.00 92.25 92 GLY A O 1
ATOM 758 N N . TYR A 1 93 ? 2.858 -12.909 9.358 1.00 92.62 93 TYR A N 1
ATOM 759 C CA . TYR A 1 93 ? 1.560 -12.322 9.709 1.00 92.62 93 TYR A CA 1
ATOM 760 C C . TYR A 1 93 ? 0.799 -11.876 8.460 1.00 92.62 93 TYR A C 1
ATOM 762 O O . TYR A 1 93 ? 1.392 -11.706 7.391 1.00 92.62 93 TYR A O 1
ATOM 770 N N . MET A 1 94 ? -0.513 -11.686 8.594 1.00 91.31 94 MET A N 1
ATOM 771 C CA . MET A 1 94 ? -1.300 -11.110 7.514 1.00 91.31 94 MET A CA 1
ATOM 772 C C . MET A 1 94 ? -0.929 -9.634 7.350 1.00 91.31 94 MET A C 1
ATOM 774 O O . MET A 1 94 ? -0.710 -8.905 8.319 1.00 91.31 94 MET A O 1
ATOM 778 N N . SER A 1 95 ? -0.850 -9.196 6.100 1.00 90.56 95 SER A N 1
ATOM 779 C CA . SER A 1 95 ? -0.581 -7.805 5.766 1.00 90.56 95 SER A CA 1
ATOM 780 C C . SER A 1 95 ? -1.309 -7.384 4.509 1.00 90.56 95 SER A C 1
ATOM 782 O O . SER A 1 95 ? -1.849 -8.230 3.794 1.00 90.56 95 SER A O 1
ATOM 784 N N . ASN A 1 96 ? -1.325 -6.074 4.247 1.00 89.81 96 ASN A N 1
ATOM 785 C CA . ASN A 1 96 ? -2.003 -5.487 3.092 1.00 89.81 96 ASN A CA 1
ATOM 786 C C . ASN A 1 96 ? -3.505 -5.821 3.113 1.00 89.81 96 ASN A C 1
ATOM 788 O O . ASN A 1 96 ? -4.084 -6.252 2.114 1.00 89.81 96 ASN A O 1
ATOM 792 N N . VAL A 1 97 ? -4.124 -5.667 4.287 1.00 91.50 97 VAL A N 1
ATOM 793 C CA . VAL A 1 97 ? -5.501 -6.092 4.554 1.00 91.50 97 VAL A CA 1
ATOM 794 C C . VAL A 1 97 ? -6.426 -4.891 4.669 1.00 91.50 97 VAL A C 1
ATOM 796 O O . VAL A 1 97 ? -6.129 -3.925 5.366 1.00 91.50 97 VAL A O 1
ATOM 799 N N . CYS A 1 98 ? -7.597 -4.983 4.043 1.00 95.44 98 CYS A N 1
ATOM 800 C CA . CYS A 1 98 ? -8.687 -4.038 4.250 1.00 95.44 98 CYS A CA 1
ATOM 801 C C . CYS A 1 98 ? -9.892 -4.792 4.820 1.00 95.44 98 CYS A C 1
ATOM 803 O O . CYS A 1 98 ? -10.606 -5.440 4.055 1.00 95.44 98 CYS A O 1
ATOM 805 N N . PRO A 1 99 ? -10.125 -4.734 6.137 1.00 95.44 99 PRO A N 1
ATOM 806 C CA . PRO A 1 99 ? -11.298 -5.342 6.755 1.00 95.44 99 PRO A CA 1
ATOM 807 C C . PRO A 1 99 ? -12.617 -4.662 6.359 1.00 95.44 99 PRO A C 1
ATOM 809 O O . PRO A 1 99 ? -12.630 -3.535 5.860 1.00 95.44 99 PRO A O 1
ATOM 812 N N . ASP A 1 100 ? -13.739 -5.326 6.638 1.00 95.56 100 ASP A N 1
ATOM 813 C CA . ASP A 1 100 ? -15.080 -4.739 6.570 1.00 95.56 100 ASP A CA 1
ATOM 814 C C . ASP A 1 100 ? -15.400 -3.994 7.878 1.00 95.56 100 ASP A C 1
ATOM 816 O O . ASP A 1 100 ? -16.129 -4.460 8.762 1.00 95.56 100 ASP A O 1
ATOM 820 N N . TYR A 1 101 ? -14.821 -2.798 8.021 1.00 97.25 101 TYR A N 1
ATOM 821 C CA . TYR A 1 101 ? -15.122 -1.934 9.164 1.00 97.25 101 TYR A CA 1
ATOM 822 C C . TYR A 1 101 ? -16.593 -1.512 9.196 1.00 97.25 101 TYR A C 1
ATOM 824 O O . TYR A 1 101 ? -17.153 -1.353 10.281 1.00 97.25 101 TYR A O 1
ATOM 832 N N . ALA A 1 102 ? -17.227 -1.342 8.031 1.00 96.81 102 ALA A N 1
ATOM 833 C CA . ALA A 1 102 ? -18.589 -0.834 7.913 1.00 96.81 102 ALA A CA 1
ATOM 834 C C . ALA A 1 102 ? -19.582 -1.727 8.669 1.00 96.81 102 ALA A C 1
ATOM 836 O O . ALA A 1 102 ? -20.332 -1.241 9.525 1.00 96.81 102 ALA A O 1
ATOM 837 N N . ARG A 1 103 ? -19.525 -3.045 8.432 1.00 95.94 103 ARG A N 1
ATOM 838 C CA . ARG A 1 103 ? -20.372 -4.023 9.130 1.00 95.94 103 ARG A CA 1
ATOM 839 C C . ARG A 1 103 ? -20.189 -3.957 10.641 1.00 95.94 103 ARG A C 1
ATOM 841 O O . ARG A 1 103 ? -21.170 -3.957 11.388 1.00 95.94 103 ARG A O 1
ATOM 848 N N . MET A 1 104 ? -18.945 -3.881 11.102 1.00 95.06 104 MET A N 1
ATOM 849 C CA . MET A 1 104 ? -18.614 -3.940 12.527 1.00 95.06 104 MET A CA 1
ATOM 850 C C . MET A 1 104 ? -18.971 -2.652 13.272 1.00 95.06 104 MET A C 1
ATOM 852 O O . MET A 1 104 ? -19.432 -2.708 14.415 1.00 95.06 104 MET A O 1
ATOM 856 N N . ILE A 1 105 ? -18.819 -1.493 12.627 1.00 98.38 105 ILE A N 1
ATOM 857 C CA . ILE A 1 105 ? -19.223 -0.189 13.171 1.00 98.38 105 ILE A CA 1
ATOM 858 C C . ILE A 1 105 ? -20.749 -0.103 13.292 1.00 98.38 105 ILE A C 1
ATOM 860 O O . ILE A 1 105 ? -21.255 0.386 14.304 1.00 98.38 105 ILE A O 1
ATOM 864 N N . GLY A 1 106 ? -21.488 -0.612 12.301 1.00 97.81 106 GLY A N 1
ATOM 865 C CA . GLY A 1 106 ? -22.953 -0.628 12.326 1.00 97.81 106 GLY A CA 1
ATOM 866 C C . GLY A 1 106 ? -23.556 -1.646 13.298 1.00 97.81 106 GLY A C 1
ATOM 867 O O . GLY A 1 106 ? -24.606 -1.384 13.881 1.00 97.81 106 GLY A O 1
ATOM 868 N N . THR A 1 107 ? -22.895 -2.788 13.502 1.00 96.38 107 THR A N 1
ATOM 869 C CA . THR A 1 107 ? -23.435 -3.911 14.291 1.00 96.38 107 THR A CA 1
ATOM 870 C C . THR A 1 107 ? -23.053 -3.833 15.775 1.00 96.38 107 THR A C 1
ATOM 872 O O . THR A 1 107 ? -23.916 -3.952 16.647 1.00 96.38 107 THR A O 1
ATOM 875 N N . GLY A 1 108 ? -21.775 -3.584 16.080 1.00 97.56 108 GLY A N 1
ATOM 876 C CA . GLY A 1 108 ? -21.223 -3.683 17.436 1.00 97.56 108 GLY A CA 1
ATOM 877 C C . GLY A 1 108 ? -20.912 -5.118 17.879 1.00 97.56 108 GLY A C 1
ATOM 878 O O . GLY A 1 108 ? -21.434 -6.097 17.341 1.00 97.56 108 GLY A O 1
ATOM 879 N N . LEU A 1 109 ? -20.037 -5.251 18.875 1.00 98.12 109 LEU A N 1
ATOM 880 C CA . LEU A 1 109 ? -19.473 -6.538 19.283 1.00 98.12 109 LEU A CA 1
ATOM 881 C C . LEU A 1 109 ? -20.445 -7.446 20.034 1.00 98.12 109 LEU A C 1
ATOM 883 O O . LEU A 1 109 ? -20.295 -8.660 19.936 1.00 98.12 109 LEU A O 1
ATOM 887 N N . GLU A 1 110 ? -21.437 -6.913 20.754 1.00 97.31 110 GLU A N 1
ATOM 888 C CA . GLU A 1 110 ? -22.388 -7.757 21.495 1.00 97.31 110 GLU A CA 1
ATOM 889 C C . GLU A 1 110 ? -23.213 -8.641 20.560 1.00 97.31 110 GLU A C 1
ATOM 891 O O . GLU A 1 110 ? -23.451 -9.800 20.881 1.00 97.31 110 GLU A O 1
ATOM 896 N N . GLU A 1 111 ? -23.606 -8.142 19.385 1.00 96.69 111 GLU A N 1
ATOM 897 C CA . GLU A 1 111 ? -24.362 -8.951 18.426 1.00 96.69 111 GLU A CA 1
ATOM 898 C C . GLU A 1 111 ? -23.466 -10.009 17.765 1.00 96.69 111 GLU A C 1
ATOM 900 O O . GLU A 1 111 ? -23.846 -11.179 17.702 1.00 96.69 111 GLU A O 1
ATOM 905 N N . VAL A 1 112 ? -22.233 -9.646 17.387 1.00 95.56 112 VAL A N 1
ATOM 906 C CA . VAL A 1 112 ? -21.232 -10.592 16.853 1.00 95.56 112 VAL A CA 1
ATOM 907 C C . VAL A 1 112 ? -20.914 -11.694 17.872 1.00 95.56 112 VAL A C 1
ATOM 909 O O . VAL A 1 112 ? -20.795 -12.870 17.527 1.00 95.56 112 VAL A O 1
ATOM 912 N N . ARG A 1 113 ? -20.855 -11.347 19.162 1.00 96.62 113 ARG A N 1
ATOM 913 C CA . ARG A 1 113 ? -20.576 -12.276 20.266 1.00 96.62 113 ARG A CA 1
ATOM 914 C C . ARG A 1 113 ? -21.600 -13.407 20.387 1.00 96.62 113 ARG A C 1
ATOM 916 O O . ARG A 1 113 ? -21.263 -14.484 20.883 1.00 96.62 113 ARG A O 1
ATOM 923 N N . ARG A 1 114 ? -22.848 -13.193 19.950 1.00 95.81 114 ARG A N 1
ATOM 924 C CA . ARG A 1 114 ? -23.942 -14.178 20.080 1.00 95.81 114 ARG A CA 1
ATOM 925 C C . ARG A 1 114 ? -23.692 -15.421 19.236 1.00 95.81 114 ARG A C 1
ATOM 927 O O . ARG A 1 114 ? -24.008 -16.524 19.683 1.00 95.81 114 ARG A O 1
ATOM 934 N N . THR A 1 115 ? -23.109 -15.241 18.055 1.00 93.62 115 THR A N 1
ATOM 935 C CA . THR A 1 115 ? -22.782 -16.318 17.111 1.00 93.62 115 THR A CA 1
ATOM 936 C C . THR A 1 115 ? -21.308 -16.722 17.150 1.00 93.62 115 THR A C 1
ATOM 938 O O . THR A 1 115 ? -20.970 -17.773 16.613 1.00 93.62 115 THR A O 1
ATOM 941 N N . ALA A 1 116 ? -20.459 -15.944 17.827 1.00 95.31 116 ALA A N 1
ATOM 942 C CA . ALA A 1 116 ? -19.040 -16.228 18.006 1.00 95.31 116 ALA A CA 1
ATOM 943 C C . ALA A 1 116 ? -18.778 -17.538 18.773 1.00 95.31 116 ALA A C 1
ATOM 945 O O . ALA A 1 116 ? -19.471 -17.854 19.752 1.00 95.31 116 ALA A O 1
ATOM 946 N N . ASP A 1 117 ? -17.736 -18.263 18.364 1.00 96.00 117 ASP A N 1
ATOM 947 C CA . ASP A 1 117 ? -17.214 -19.429 19.079 1.00 96.00 117 ASP A CA 1
ATOM 948 C C . ASP A 1 117 ? -16.429 -19.042 20.354 1.00 96.00 117 ASP A C 1
ATOM 950 O O . ASP A 1 117 ? -16.334 -17.872 20.729 1.00 96.00 117 ASP A O 1
ATOM 954 N N . GLY A 1 118 ? -15.886 -20.028 21.075 1.00 95.69 118 GLY A N 1
ATOM 955 C CA . GLY A 1 118 ? -15.160 -19.777 22.326 1.00 95.69 118 GLY A CA 1
ATOM 956 C C . GLY A 1 118 ? -13.890 -18.933 22.160 1.00 95.69 118 GLY A C 1
ATOM 957 O O . GLY A 1 118 ? -13.600 -18.102 23.021 1.00 95.69 118 GLY A O 1
ATOM 958 N N . LEU A 1 119 ? -13.159 -19.116 21.057 1.00 95.88 119 LEU A N 1
ATOM 959 C CA . LEU A 1 119 ? -11.936 -18.373 20.757 1.00 95.88 119 LEU A CA 1
ATOM 960 C C . LEU A 1 119 ? -12.276 -16.913 20.439 1.00 95.88 119 LEU A C 1
ATOM 962 O O . LEU A 1 119 ? -11.733 -15.990 21.047 1.00 95.88 119 LEU A O 1
ATOM 966 N N . GLN A 1 120 ? -13.244 -16.726 19.545 1.00 97.06 120 GLN A N 1
ATOM 967 C CA . GLN A 1 120 ? -13.750 -15.429 19.107 1.00 97.06 120 GLN A CA 1
ATOM 968 C C . GLN A 1 120 ? -14.365 -14.633 20.265 1.00 97.06 120 GLN A C 1
ATOM 970 O O . GLN A 1 120 ? -14.107 -13.438 20.407 1.00 97.06 120 GLN A O 1
ATOM 975 N N . ARG A 1 121 ? -15.127 -15.286 21.154 1.00 97.94 121 ARG A N 1
ATOM 976 C CA . ARG A 1 121 ? -15.654 -14.648 22.374 1.00 97.94 121 ARG A CA 1
ATOM 977 C C . ARG A 1 121 ? -14.543 -14.158 23.289 1.00 97.94 121 ARG A C 1
ATOM 979 O O . ARG A 1 121 ? -14.663 -13.063 23.818 1.00 97.94 121 ARG A O 1
ATOM 986 N N . GLY A 1 122 ? -13.465 -14.927 23.448 1.00 98.19 122 GLY A N 1
ATOM 987 C CA . GLY A 1 122 ? -12.316 -14.503 24.248 1.00 98.19 122 GLY A CA 1
ATOM 988 C C . GLY A 1 122 ? -11.656 -13.230 23.709 1.00 98.19 122 GLY A C 1
ATOM 989 O O . GLY A 1 122 ? -11.268 -12.365 24.493 1.00 98.19 122 GLY A O 1
ATOM 990 N N . ILE A 1 123 ? -11.554 -13.099 22.384 1.00 98.62 123 ILE A N 1
ATOM 991 C CA . ILE A 1 123 ? -11.042 -11.890 21.723 1.00 98.62 123 ILE A CA 1
ATOM 992 C C . ILE A 1 123 ? -12.001 -10.718 21.939 1.00 98.62 123 ILE A C 1
ATOM 994 O O . ILE A 1 123 ? -11.570 -9.667 22.410 1.00 98.62 123 ILE A O 1
ATOM 998 N N . ILE A 1 124 ? -13.300 -10.906 21.668 1.00 98.69 124 ILE A N 1
ATOM 999 C CA . ILE A 1 124 ? -14.325 -9.880 21.912 1.00 98.69 124 ILE A CA 1
ATOM 1000 C C . ILE A 1 124 ? -14.268 -9.400 23.364 1.00 98.69 124 ILE A C 1
ATOM 1002 O O . ILE A 1 124 ? -14.255 -8.198 23.609 1.00 98.69 124 ILE A O 1
ATOM 1006 N N . ASP A 1 125 ? -14.200 -10.322 24.323 1.00 98.62 125 ASP A N 1
ATOM 1007 C CA . ASP A 1 125 ? -14.191 -9.996 25.746 1.00 98.62 125 ASP A CA 1
ATOM 1008 C C . ASP A 1 125 ? -12.960 -9.149 26.122 1.00 98.62 125 ASP A C 1
ATOM 1010 O O . ASP A 1 125 ? -13.091 -8.225 26.921 1.00 98.62 125 ASP A O 1
ATOM 1014 N N . ALA A 1 126 ? -11.795 -9.377 25.504 1.00 98.81 126 ALA A N 1
ATOM 1015 C CA . ALA A 1 126 ? -10.618 -8.526 25.705 1.00 98.81 126 ALA A CA 1
ATOM 1016 C C . ALA A 1 126 ? -10.748 -7.134 25.068 1.00 98.81 126 ALA A C 1
ATOM 1018 O O . ALA A 1 126 ? -10.282 -6.152 25.649 1.00 98.81 126 ALA A O 1
ATOM 1019 N N . ILE A 1 127 ? -11.405 -7.025 23.909 1.00 98.81 127 ILE A N 1
ATOM 1020 C CA . ILE A 1 127 ? -11.704 -5.725 23.287 1.00 98.81 127 ILE A CA 1
ATOM 1021 C C . ILE A 1 127 ? -12.649 -4.915 24.176 1.00 98.81 127 ILE A C 1
ATOM 1023 O O . ILE A 1 127 ? -12.412 -3.734 24.439 1.00 98.81 127 ILE A O 1
ATOM 1027 N N . LEU A 1 128 ? -13.706 -5.566 24.660 1.00 98.81 128 LEU A N 1
ATOM 1028 C CA . LEU A 1 128 ? -14.696 -4.973 25.550 1.00 98.81 128 LEU A CA 1
ATOM 1029 C C . LEU A 1 128 ? -14.086 -4.562 26.894 1.00 98.81 128 LEU A C 1
ATOM 1031 O O . LEU A 1 128 ? -14.371 -3.466 27.368 1.00 98.81 128 LEU A O 1
ATOM 1035 N N . ASP A 1 129 ? -13.218 -5.394 27.474 1.00 98.81 129 ASP A N 1
ATOM 1036 C CA . ASP A 1 129 ? -12.499 -5.074 28.711 1.00 98.81 129 ASP A CA 1
ATOM 1037 C C . ASP A 1 129 ? -11.622 -3.825 28.560 1.00 98.81 129 ASP A C 1
ATOM 1039 O O . ASP A 1 129 ? -11.713 -2.902 29.371 1.00 98.81 129 ASP A O 1
ATOM 1043 N N . LEU A 1 130 ? -10.800 -3.750 27.507 1.00 98.88 130 LEU A N 1
ATOM 1044 C CA . LEU A 1 130 ? -9.944 -2.581 27.301 1.00 98.88 130 LEU A CA 1
ATOM 1045 C C . LEU A 1 130 ? -10.780 -1.312 27.069 1.00 98.88 130 LEU A C 1
ATOM 1047 O O . LEU A 1 130 ? -10.463 -0.262 27.630 1.00 98.88 130 LEU A O 1
ATOM 1051 N N . ALA A 1 131 ? -11.872 -1.402 26.305 1.00 98.81 131 ALA A N 1
ATOM 1052 C CA . ALA A 1 131 ? -12.788 -0.279 26.104 1.00 98.81 131 ALA A CA 1
ATOM 1053 C C . ALA A 1 131 ? -13.444 0.190 27.416 1.00 98.81 131 ALA A C 1
ATOM 1055 O O . ALA A 1 131 ? -13.491 1.393 27.679 1.00 98.81 131 ALA A O 1
ATOM 1056 N N . ASP A 1 132 ? -13.884 -0.736 28.273 1.00 98.81 132 ASP A N 1
ATOM 1057 C CA . ASP A 1 132 ? -14.446 -0.414 29.589 1.00 98.81 132 ASP A CA 1
ATOM 1058 C C . ASP A 1 132 ? -13.402 0.228 30.515 1.00 98.81 132 ASP A C 1
ATOM 1060 O O . ASP A 1 132 ? -13.721 1.157 31.259 1.00 98.81 132 ASP A O 1
ATOM 1064 N N . ARG A 1 133 ? -12.137 -0.205 30.453 1.00 98.81 133 ARG A N 1
ATOM 1065 C CA . ARG A 1 133 ? -11.048 0.427 31.214 1.00 98.81 133 ARG A CA 1
ATOM 1066 C C . ARG A 1 133 ? -10.749 1.844 30.721 1.00 98.81 133 ARG A C 1
ATOM 1068 O O . ARG A 1 133 ? -10.556 2.735 31.547 1.00 98.81 133 ARG A O 1
ATOM 1075 N N . TYR A 1 134 ? -10.791 2.091 29.411 1.00 98.81 134 TYR A N 1
ATOM 1076 C CA . TYR A 1 134 ? -10.736 3.452 28.859 1.00 98.81 134 TYR A CA 1
ATOM 1077 C C . TYR A 1 134 ? -11.928 4.307 29.292 1.00 98.81 134 TYR A C 1
ATOM 1079 O O . TYR A 1 134 ? -11.758 5.483 29.614 1.00 98.81 134 TYR A O 1
ATOM 1087 N N . ARG A 1 135 ? -13.129 3.726 29.357 1.00 98.75 135 ARG A N 1
ATOM 1088 C CA . ARG A 1 135 ? -14.310 4.416 29.879 1.00 98.75 135 ARG A CA 1
ATOM 1089 C C . ARG A 1 135 ? -14.132 4.792 31.350 1.00 98.75 135 ARG A C 1
ATOM 1091 O O . ARG A 1 135 ? -14.394 5.935 31.709 1.00 98.75 135 ARG A O 1
ATOM 1098 N N . ALA A 1 136 ? -13.670 3.864 32.183 1.00 98.81 136 ALA A N 1
ATOM 1099 C CA . ALA A 1 136 ? -13.417 4.121 33.598 1.00 98.81 136 ALA A CA 1
ATOM 1100 C C . ALA A 1 136 ? -12.350 5.212 33.793 1.00 98.81 136 ALA A C 1
ATOM 1102 O O . ALA A 1 136 ? -12.495 6.074 34.658 1.00 98.81 136 ALA A O 1
ATOM 1103 N N . GLU A 1 137 ? -11.307 5.226 32.960 1.00 98.62 137 GLU A N 1
ATOM 1104 C CA . GLU A 1 137 ? -10.298 6.289 32.962 1.00 98.62 137 GLU A CA 1
ATOM 1105 C C . GLU A 1 137 ? -10.881 7.646 32.540 1.00 98.62 137 GLU A C 1
ATOM 1107 O O . GLU A 1 137 ? -10.571 8.674 33.147 1.00 98.62 137 GLU A O 1
ATOM 1112 N N . ALA A 1 138 ? -11.776 7.665 31.549 1.00 98.69 138 ALA A N 1
ATOM 1113 C CA . ALA A 1 138 ? -12.502 8.868 31.158 1.00 98.69 138 ALA A CA 1
ATOM 1114 C C . ALA A 1 138 ? -13.366 9.404 32.310 1.00 98.69 138 ALA A C 1
ATOM 1116 O O . ALA A 1 138 ? -13.304 10.591 32.625 1.00 98.69 138 ALA A O 1
ATOM 1117 N N . GLU A 1 139 ? -14.108 8.537 33.000 1.00 98.56 139 GLU A N 1
ATOM 1118 C CA . GLU A 1 139 ? -14.895 8.902 34.186 1.00 98.56 139 GLU A CA 1
ATOM 1119 C C . GLU A 1 139 ? -13.987 9.431 35.314 1.00 98.56 139 GLU A C 1
ATOM 1121 O O . GLU A 1 139 ? -14.251 10.491 35.884 1.00 98.56 139 GLU A O 1
ATOM 1126 N N . ARG A 1 140 ? -12.856 8.761 35.581 1.00 98.19 140 ARG A N 1
ATOM 1127 C CA . ARG A 1 140 ? -11.871 9.162 36.601 1.00 98.19 140 ARG A CA 1
ATOM 1128 C C . ARG A 1 140 ? -11.244 10.529 36.319 1.00 98.19 140 ARG A C 1
ATOM 1130 O O . ARG A 1 140 ? -10.934 11.267 37.254 1.00 98.19 140 ARG A O 1
ATOM 1137 N N . THR A 1 141 ? -11.029 10.858 35.048 1.00 97.12 141 THR A N 1
ATOM 1138 C CA . THR A 1 141 ? -10.405 12.116 34.606 1.00 97.12 141 THR A CA 1
ATOM 1139 C C . THR A 1 141 ? -11.416 13.225 34.297 1.00 97.12 141 THR A C 1
ATOM 1141 O O . THR A 1 141 ? -11.015 14.320 33.903 1.00 97.12 141 THR A O 1
ATOM 1144 N N . GLY A 1 142 ? -12.717 12.983 34.503 1.00 97.38 142 GLY A N 1
ATOM 1145 C CA . GLY A 1 142 ? -13.782 13.963 34.258 1.00 97.38 142 GLY A CA 1
ATOM 1146 C C . GLY A 1 142 ? -14.115 14.179 32.777 1.00 97.38 142 GLY A C 1
ATOM 1147 O O . GLY A 1 142 ? -14.714 15.190 32.417 1.00 97.38 142 GLY A O 1
ATOM 1148 N N . ARG A 1 143 ? -13.733 13.245 31.901 1.00 97.81 143 ARG A N 1
ATOM 1149 C CA . ARG A 1 143 ? -14.026 13.240 30.459 1.00 97.81 143 ARG A CA 1
ATOM 1150 C C . ARG A 1 143 ? -15.341 12.523 30.159 1.00 97.81 143 ARG A C 1
ATOM 1152 O O . ARG A 1 143 ? -15.375 11.497 29.479 1.00 97.81 143 ARG A O 1
ATOM 1159 N N . GLU A 1 144 ? -16.445 13.081 30.655 1.00 98.00 144 GLU A N 1
ATOM 1160 C CA . GLU A 1 144 ? -17.798 12.530 30.453 1.00 98.00 144 GLU A CA 1
ATOM 1161 C C . GLU A 1 144 ? -18.168 12.381 28.968 1.00 98.00 144 GLU A C 1
ATOM 1163 O O . GLU A 1 144 ? -18.903 11.470 28.583 1.00 98.00 144 GLU A O 1
ATOM 1168 N N . ASP A 1 145 ? -17.629 13.253 28.113 1.00 97.44 145 ASP A N 1
ATOM 1169 C CA . ASP A 1 145 ? -17.826 13.205 26.670 1.00 97.44 145 ASP A CA 1
ATOM 1170 C C . ASP A 1 145 ? -17.266 11.915 26.046 1.00 97.44 145 ASP A C 1
ATOM 1172 O O . ASP A 1 145 ? -17.953 11.295 25.235 1.00 97.44 145 ASP A O 1
ATOM 1176 N N . VAL A 1 146 ? -16.073 11.480 26.470 1.00 98.56 146 VAL A N 1
ATOM 1177 C CA . VAL A 1 146 ? -15.438 10.220 26.041 1.00 98.56 146 VAL A CA 1
ATOM 1178 C C . VAL A 1 146 ? -16.121 9.023 26.698 1.00 98.56 146 VAL A C 1
ATOM 1180 O O . VAL A 1 146 ? -16.423 8.042 26.019 1.00 98.56 146 VAL A O 1
ATOM 1183 N N . ALA A 1 147 ? -16.420 9.110 27.999 1.00 98.75 147 ALA A N 1
ATOM 1184 C CA . ALA A 1 147 ? -17.077 8.030 28.733 1.00 98.75 147 ALA A CA 1
ATOM 1185 C C . ALA A 1 147 ? -18.426 7.645 28.105 1.00 98.75 147 ALA A C 1
ATOM 1187 O O . ALA A 1 147 ? -18.737 6.462 27.975 1.00 98.75 147 ALA A O 1
ATOM 1188 N N . ARG A 1 148 ? -19.206 8.634 27.651 1.00 98.50 148 ARG A N 1
ATOM 1189 C CA . ARG A 1 148 ? -20.480 8.416 26.953 1.00 98.50 148 ARG A CA 1
ATOM 1190 C C . ARG A 1 148 ? -20.309 7.687 25.620 1.00 98.50 148 ARG A C 1
ATOM 1192 O O . ARG A 1 148 ? -21.090 6.784 25.341 1.00 98.50 148 ARG A O 1
ATOM 1199 N N . VAL A 1 149 ? -19.296 8.043 24.828 1.00 98.75 149 VAL A N 1
ATOM 1200 C CA . VAL A 1 149 ? -18.988 7.347 23.566 1.00 98.75 149 VAL A CA 1
ATOM 1201 C C . VAL A 1 149 ? -18.618 5.888 23.847 1.00 98.75 149 VAL A C 1
ATOM 1203 O O . VAL A 1 149 ? -19.192 4.980 23.250 1.00 98.75 149 VAL A O 1
ATOM 1206 N N . LEU A 1 150 ? -17.724 5.651 24.812 1.00 98.81 150 LEU A N 1
ATOM 1207 C CA . LEU A 1 150 ? -17.267 4.303 25.174 1.00 98.81 150 LEU A CA 1
ATOM 1208 C C . LEU A 1 150 ? -18.322 3.467 25.917 1.00 98.81 150 LEU A C 1
ATOM 1210 O O . LEU A 1 150 ? -18.231 2.245 25.969 1.00 98.81 150 LEU A O 1
ATOM 1214 N N . ALA A 1 151 ? -19.361 4.097 26.470 1.00 98.44 151 ALA A N 1
ATOM 1215 C CA . ALA A 1 151 ? -20.526 3.385 26.989 1.00 98.44 151 ALA A CA 1
ATOM 1216 C C . ALA A 1 151 ? -21.359 2.733 25.872 1.00 98.44 151 ALA A C 1
ATOM 1218 O O . ALA A 1 151 ? -22.119 1.798 26.140 1.00 98.44 151 ALA A O 1
ATOM 1219 N N . ARG A 1 152 ? -21.228 3.227 24.633 1.00 98.56 152 ARG A N 1
ATOM 1220 C CA . ARG A 1 152 ? -21.920 2.717 23.449 1.00 98.56 152 ARG A CA 1
ATOM 1221 C C . ARG A 1 152 ? -21.016 1.810 22.619 1.00 98.56 152 ARG A C 1
ATOM 1223 O O . ARG A 1 152 ? -21.331 0.631 22.466 1.00 98.56 152 ARG A O 1
ATOM 1230 N N . VAL A 1 153 ? -19.920 2.347 22.086 1.00 98.69 153 VAL A N 1
ATOM 1231 C CA . VAL A 1 153 ? -18.990 1.617 21.213 1.00 98.69 153 VAL A CA 1
ATOM 1232 C C . VAL A 1 153 ? -17.793 1.105 22.022 1.00 98.69 153 VAL A C 1
ATOM 1234 O O . VAL A 1 153 ? -17.299 1.822 22.887 1.00 98.69 153 VAL A O 1
ATOM 1237 N N . PRO A 1 154 ? -17.318 -0.128 21.784 1.00 98.31 154 PRO A N 1
ATOM 1238 C CA . PRO A 1 154 ? -17.624 -0.996 20.645 1.00 98.31 154 PRO A CA 1
ATOM 1239 C C . PRO A 1 154 ? -18.739 -2.023 20.931 1.00 98.31 154 PRO A C 1
ATOM 1241 O O . PRO A 1 154 ? -19.003 -2.881 20.093 1.00 98.31 154 PRO A O 1
ATOM 1244 N N . ARG A 1 155 ? -19.397 -1.972 22.102 1.00 98.38 155 ARG A N 1
ATOM 1245 C CA . ARG A 1 155 ? -20.447 -2.937 22.498 1.00 98.38 155 ARG A CA 1
ATOM 1246 C C . ARG A 1 155 ? -21.600 -2.978 21.507 1.00 98.38 155 ARG A C 1
ATOM 1248 O O . ARG A 1 155 ? -22.029 -4.053 21.097 1.00 98.38 155 ARG A O 1
ATOM 1255 N N . TYR A 1 156 ? -22.074 -1.807 21.114 1.00 98.62 156 TYR A N 1
ATOM 1256 C CA . TYR A 1 156 ? -23.211 -1.632 20.227 1.00 98.62 156 TYR A CA 1
ATOM 1257 C C . TYR A 1 156 ? -22.806 -0.844 18.986 1.00 98.62 156 TYR A C 1
ATOM 1259 O O . TYR A 1 156 ? -21.820 -0.107 19.008 1.00 98.62 156 TYR A O 1
ATOM 1267 N N . GLY A 1 157 ? -23.608 -0.958 17.929 1.00 98.38 157 GLY A N 1
ATOM 1268 C CA . GLY A 1 157 ? -23.444 -0.144 16.732 1.00 98.38 157 GLY A CA 1
ATOM 1269 C C . GLY A 1 157 ? -23.463 1.358 17.026 1.00 98.38 157 GLY A C 1
ATOM 1270 O O . GLY A 1 157 ? -24.253 1.829 17.863 1.00 98.38 157 GLY A O 1
ATOM 1271 N N . ALA A 1 158 ? -22.600 2.091 16.320 1.00 98.62 158 ALA A N 1
ATOM 1272 C CA . ALA A 1 158 ? -22.499 3.543 16.402 1.00 98.62 158 ALA A CA 1
ATOM 1273 C C . ALA A 1 158 ? -23.820 4.215 15.990 1.00 98.62 158 ALA A C 1
ATOM 1275 O O . ALA A 1 158 ? -24.474 3.795 15.036 1.00 98.62 158 ALA A O 1
ATOM 1276 N N . ALA A 1 159 ? -24.214 5.263 16.710 1.00 97.69 159 ALA A N 1
ATOM 1277 C CA . ALA A 1 159 ? -25.422 6.042 16.444 1.00 97.69 159 ALA A CA 1
ATOM 1278 C C . ALA A 1 159 ? -25.139 7.393 15.763 1.00 97.69 159 ALA A C 1
ATOM 1280 O O . ALA A 1 159 ? -26.069 7.981 15.203 1.00 97.69 159 ALA A O 1
ATOM 1281 N N . GLY A 1 160 ? -23.885 7.855 15.799 1.00 98.38 160 GLY A N 1
ATOM 1282 C CA . GLY A 1 160 ? -23.416 9.113 15.215 1.00 98.38 160 GLY A CA 1
ATOM 1283 C C . GLY A 1 160 ? -21.933 9.056 14.838 1.00 98.38 160 GLY A C 1
ATOM 1284 O O . GLY A 1 160 ? -21.258 8.039 15.028 1.00 98.38 160 GLY A O 1
ATOM 1285 N N . PHE A 1 161 ? -21.412 10.151 14.296 1.00 98.88 161 PHE A N 1
ATOM 1286 C CA . PHE A 1 161 ? -20.102 10.210 13.654 1.00 98.88 161 PHE A CA 1
ATOM 1287 C C . PHE A 1 161 ? -18.947 9.995 14.631 1.00 98.88 161 PHE A C 1
ATOM 1289 O O . PHE A 1 161 ? -18.070 9.172 14.374 1.00 98.88 161 PHE A O 1
ATOM 1296 N N . ARG A 1 162 ? -18.966 10.659 15.795 1.00 98.75 162 ARG A N 1
ATOM 1297 C CA . ARG A 1 162 ? -17.915 10.482 16.814 1.00 98.75 162 ARG A CA 1
ATOM 1298 C C . ARG A 1 162 ? -17.831 9.037 17.313 1.00 98.75 162 ARG A C 1
ATOM 1300 O O . ARG A 1 162 ? -16.736 8.512 17.499 1.00 98.75 162 ARG A O 1
ATOM 1307 N N . GLU A 1 163 ? -18.977 8.389 17.510 1.00 98.88 163 GLU A N 1
ATOM 1308 C CA . GLU A 1 163 ? -19.033 6.979 17.907 1.00 98.88 163 GLU A CA 1
ATOM 1309 C C . GLU A 1 163 ? -18.493 6.065 16.803 1.00 98.88 163 GLU A C 1
ATOM 1311 O O . GLU A 1 163 ? -17.738 5.142 17.098 1.00 98.88 163 GLU A O 1
ATOM 1316 N N . ALA A 1 164 ? -18.807 6.349 15.536 1.00 98.88 164 ALA A N 1
ATOM 1317 C CA . ALA A 1 164 ? -18.281 5.590 14.407 1.00 98.88 164 ALA A CA 1
ATOM 1318 C C . ALA A 1 164 ? -16.749 5.704 14.306 1.00 98.88 164 ALA A C 1
ATOM 1320 O O . ALA A 1 164 ? -16.069 4.692 14.136 1.00 98.88 164 ALA A O 1
ATOM 1321 N N . LEU A 1 165 ? -16.191 6.912 14.475 1.00 98.88 165 LEU A N 1
ATOM 1322 C CA . LEU A 1 165 ? -14.738 7.141 14.478 1.00 98.88 165 LEU A CA 1
ATOM 1323 C C . LEU A 1 165 ? -14.051 6.384 15.622 1.00 98.88 165 LEU A C 1
ATOM 1325 O O . LEU A 1 165 ? -13.018 5.744 15.419 1.00 98.88 165 LEU A O 1
ATOM 1329 N N . GLN A 1 166 ? -14.637 6.420 16.822 1.00 98.88 166 GLN A N 1
ATOM 1330 C CA . GLN A 1 166 ? -14.098 5.698 17.972 1.00 98.88 166 GLN A CA 1
ATOM 1331 C C . GLN A 1 166 ? -14.184 4.177 17.783 1.00 98.88 166 GLN A C 1
ATOM 1333 O O . GLN A 1 166 ? -13.221 3.480 18.101 1.00 98.88 166 GLN A O 1
ATOM 1338 N N . ALA A 1 167 ? -15.291 3.659 17.241 1.00 98.81 167 ALA A N 1
ATOM 1339 C CA . ALA A 1 167 ? -15.436 2.239 16.920 1.00 98.81 167 ALA A CA 1
ATOM 1340 C C . ALA A 1 167 ? -14.381 1.788 15.901 1.00 98.81 167 ALA A C 1
ATOM 1342 O O . ALA A 1 167 ? -13.692 0.798 16.143 1.00 98.81 167 ALA A O 1
ATOM 1343 N N . PHE A 1 168 ? -14.190 2.557 14.819 1.00 98.75 168 PHE A N 1
ATOM 1344 C CA . PHE A 1 168 ? -13.120 2.312 13.852 1.00 98.75 168 PHE A CA 1
ATOM 1345 C C . PHE A 1 168 ? -11.763 2.226 14.552 1.00 98.75 168 PHE A C 1
ATOM 1347 O O . PHE A 1 168 ? -11.049 1.239 14.380 1.00 98.75 168 PHE A O 1
ATOM 1354 N N . ARG A 1 169 ? -11.411 3.232 15.371 1.00 98.50 169 ARG A N 1
ATOM 1355 C CA . ARG A 1 169 ? -10.107 3.273 16.047 1.00 98.50 169 ARG A CA 1
ATOM 1356 C C . ARG A 1 169 ? -9.890 2.040 16.919 1.00 98.50 169 ARG A C 1
ATOM 1358 O O . ARG A 1 169 ? -8.790 1.502 16.904 1.00 98.50 169 ARG A O 1
ATOM 1365 N N . ILE A 1 170 ? -10.915 1.573 17.630 1.00 98.75 170 ILE A N 1
ATOM 1366 C CA . ILE A 1 170 ? -10.824 0.370 18.465 1.00 98.75 170 ILE A CA 1
ATOM 1367 C C . ILE A 1 170 ? -10.558 -0.865 17.604 1.00 98.75 170 ILE A C 1
ATOM 1369 O O . ILE A 1 170 ? -9.613 -1.600 17.869 1.00 98.75 170 ILE A O 1
ATOM 1373 N N . TYR A 1 171 ? -11.348 -1.089 16.553 1.00 98.50 171 TYR A N 1
ATOM 1374 C CA . TYR A 1 171 ? -11.174 -2.276 15.713 1.00 98.50 171 TYR A CA 1
ATOM 1375 C C . TYR A 1 171 ? -9.819 -2.290 15.006 1.00 98.50 171 TYR A C 1
ATOM 1377 O O . TYR A 1 171 ? -9.130 -3.310 14.992 1.00 98.50 171 TYR A O 1
ATOM 1385 N N . HIS A 1 172 ? -9.418 -1.130 14.492 1.00 97.56 172 HIS A N 1
ATOM 1386 C CA . HIS A 1 172 ? -8.134 -0.926 13.844 1.00 97.56 172 HIS A CA 1
ATOM 1387 C C . HIS A 1 172 ? -6.953 -1.118 14.809 1.00 97.56 172 HIS A C 1
ATOM 1389 O O . HIS A 1 172 ? -5.948 -1.723 14.450 1.00 97.56 172 HIS A O 1
ATOM 1395 N N . TYR A 1 173 ? -7.079 -0.652 16.056 1.00 97.25 173 TYR A N 1
ATOM 1396 C CA . TYR A 1 173 ? -6.077 -0.854 17.105 1.00 97.25 173 TYR A CA 1
ATOM 1397 C C . TYR A 1 173 ? -5.818 -2.341 17.376 1.00 97.25 173 TYR A C 1
ATOM 1399 O O . TYR A 1 173 ? -4.670 -2.759 17.516 1.00 97.25 173 TYR A O 1
ATOM 1407 N N . PHE A 1 174 ? -6.877 -3.150 17.420 1.00 97.88 174 PHE A N 1
ATOM 1408 C CA . PHE A 1 174 ? -6.753 -4.575 17.720 1.00 97.88 174 PHE A CA 1
ATOM 1409 C C . PHE A 1 174 ? -6.162 -5.411 16.580 1.00 97.88 174 PHE A C 1
ATOM 1411 O O . PHE A 1 174 ? -5.592 -6.455 16.873 1.00 97.88 174 PHE A O 1
ATOM 1418 N N . LEU A 1 175 ? -6.193 -4.940 15.327 1.00 96.44 175 LEU A N 1
ATOM 1419 C CA . LEU A 1 175 ? -5.420 -5.559 14.236 1.00 96.44 175 LEU A CA 1
ATOM 1420 C C . LEU A 1 175 ? -3.913 -5.448 14.496 1.00 96.44 175 LEU A C 1
ATOM 1422 O O . LEU A 1 175 ? -3.181 -6.432 14.429 1.00 96.44 175 LEU A O 1
ATOM 1426 N N . TRP A 1 176 ? -3.454 -4.261 14.899 1.00 94.25 176 TRP A N 1
ATOM 1427 C CA . TRP A 1 176 ? -2.055 -4.059 15.282 1.00 94.25 176 TRP A CA 1
ATOM 1428 C C . TRP A 1 176 ? -1.669 -4.862 16.529 1.00 94.25 176 TRP A C 1
ATOM 1430 O O . TRP A 1 176 ? -0.556 -5.378 16.608 1.00 94.25 176 TRP A O 1
ATOM 1440 N N . LEU A 1 177 ? -2.585 -4.994 17.494 1.00 94.88 177 LEU A N 1
ATOM 1441 C CA . LEU A 1 177 ? -2.364 -5.801 18.698 1.00 94.88 177 LEU A CA 1
ATOM 1442 C C . LEU A 1 177 ? -2.342 -7.313 18.406 1.00 94.88 177 LEU A C 1
ATOM 1444 O O . LEU A 1 177 ? -1.671 -8.070 19.108 1.00 94.88 177 LEU A O 1
ATOM 1448 N N . GLU A 1 178 ? -3.065 -7.756 17.377 1.00 95.06 178 GLU A N 1
ATOM 1449 C CA . GLU A 1 178 ? -3.021 -9.128 16.870 1.00 95.06 178 GLU A CA 1
ATOM 1450 C C . GLU A 1 178 ? -1.680 -9.447 16.203 1.00 95.06 178 GLU A C 1
ATOM 1452 O O . GLU A 1 178 ? -1.169 -10.558 16.359 1.00 95.06 178 GLU A O 1
ATOM 1457 N N . GLY A 1 179 ? -1.077 -8.453 15.547 1.00 92.31 179 GLY A N 1
ATOM 1458 C CA . GLY A 1 179 ? 0.194 -8.554 14.828 1.00 92.31 179 GLY A CA 1
ATOM 1459 C C . GLY A 1 179 ? 0.076 -8.309 13.323 1.00 92.31 179 GLY A C 1
ATOM 1460 O O . GLY A 1 179 ? 1.090 -8.376 12.629 1.00 92.31 179 GLY A O 1
ATOM 1461 N N . ASP A 1 180 ? -1.125 -8.013 12.826 1.00 92.56 180 ASP A N 1
ATOM 1462 C CA . ASP A 1 180 ? -1.339 -7.642 11.431 1.00 92.56 180 ASP A CA 1
ATOM 1463 C C . ASP A 1 180 ? -0.833 -6.222 11.163 1.00 92.56 180 ASP A C 1
ATOM 1465 O O . ASP A 1 180 ? -0.897 -5.338 12.025 1.00 92.56 180 ASP A O 1
ATOM 1469 N N . TYR A 1 181 ? -0.336 -5.985 9.951 1.00 89.81 181 TYR A N 1
ATOM 1470 C CA . TYR A 1 181 ? 0.266 -4.710 9.555 1.00 89.81 181 TYR A CA 1
ATOM 1471 C C . TYR A 1 181 ? -0.121 -4.314 8.130 1.00 89.81 181 TYR A C 1
ATOM 1473 O O . TYR A 1 181 ? -0.678 -5.109 7.380 1.00 89.81 181 TYR A O 1
ATOM 1481 N N . HIS A 1 182 ? 0.140 -3.058 7.748 1.00 89.88 182 HIS A N 1
ATOM 1482 C CA . HIS A 1 182 ? -0.470 -2.463 6.548 1.00 89.88 182 HIS A CA 1
ATOM 1483 C C . HIS A 1 182 ? -1.996 -2.623 6.567 1.00 89.88 182 HIS A C 1
ATOM 1485 O O . HIS A 1 182 ? -2.622 -3.100 5.618 1.00 89.88 182 HIS A O 1
ATOM 1491 N N . ASN A 1 183 ? -2.577 -2.263 7.711 1.00 93.31 183 ASN A N 1
ATOM 1492 C CA . ASN A 1 183 ? -4.011 -2.288 7.929 1.00 93.31 183 ASN A CA 1
ATOM 1493 C C . ASN A 1 183 ? -4.617 -1.095 7.178 1.00 93.31 183 ASN A C 1
ATOM 1495 O O . ASN A 1 183 ? -4.537 0.052 7.618 1.00 93.31 183 ASN A O 1
ATOM 1499 N N . THR A 1 184 ? -5.198 -1.346 6.012 1.00 94.75 184 THR A N 1
ATOM 1500 C CA . THR A 1 184 ? -5.855 -0.325 5.197 1.00 94.75 184 THR A CA 1
ATOM 1501 C C . THR A 1 184 ? -7.109 0.194 5.905 1.00 94.75 184 THR A C 1
ATOM 1503 O O . THR A 1 184 ? -7.810 -0.560 6.580 1.00 94.75 184 THR A O 1
ATOM 1506 N N . VAL A 1 185 ? -7.434 1.476 5.720 1.00 97.06 185 VAL A N 1
ATOM 1507 C CA . VAL A 1 185 ? -8.689 2.106 6.173 1.00 97.06 185 VAL A CA 1
ATOM 1508 C C . VAL A 1 185 ? -9.845 1.811 5.207 1.00 97.06 185 VAL A C 1
ATOM 1510 O O . VAL A 1 185 ? -10.992 1.672 5.626 1.00 97.06 185 VAL A O 1
ATOM 1513 N N . GLY A 1 186 ? -9.548 1.699 3.912 1.00 96.44 186 GLY A N 1
ATOM 1514 C CA . GLY A 1 186 ? -10.524 1.426 2.857 1.00 96.44 186 GLY A CA 1
ATOM 1515 C C . GLY A 1 186 ? -11.214 2.694 2.362 1.00 96.44 186 GLY A C 1
ATOM 1516 O O . GLY A 1 186 ? -10.675 3.795 2.495 1.00 96.44 186 GLY A O 1
ATOM 1517 N N . ARG A 1 187 ? -12.416 2.546 1.793 1.00 97.50 187 ARG A N 1
ATOM 1518 C CA . ARG A 1 187 ? -13.247 3.654 1.281 1.00 97.50 187 ARG A CA 1
ATOM 1519 C C . ARG A 1 187 ? -13.963 4.400 2.408 1.00 97.50 187 ARG A C 1
ATOM 1521 O O . ARG A 1 187 ? -15.188 4.377 2.524 1.00 97.50 187 ARG A O 1
ATOM 1528 N N . PHE A 1 188 ? -13.161 5.009 3.276 1.00 98.56 188 PHE A N 1
ATOM 1529 C CA . PHE A 1 188 ? -13.580 5.641 4.527 1.00 98.56 188 PHE A CA 1
ATOM 1530 C C . PHE A 1 188 ? -14.729 6.625 4.343 1.00 98.56 188 PHE A C 1
ATOM 1532 O O . PHE A 1 188 ? -15.711 6.597 5.083 1.00 98.56 188 PHE A O 1
ATOM 1539 N N . ASP A 1 189 ? -14.627 7.471 3.324 1.00 98.56 189 ASP A N 1
ATOM 1540 C CA . ASP A 1 189 ? -15.632 8.478 3.030 1.00 98.56 189 ASP A CA 1
ATOM 1541 C C . ASP A 1 189 ? -16.977 7.892 2.593 1.00 98.56 189 ASP A C 1
ATOM 1543 O O . ASP A 1 189 ? -17.972 8.599 2.645 1.00 98.56 189 ASP A O 1
ATOM 1547 N N . GLN A 1 190 ? -17.049 6.624 2.190 1.00 98.06 190 GLN A N 1
ATOM 1548 C CA . GLN A 1 190 ? -18.306 5.989 1.805 1.00 98.06 190 GLN A CA 1
ATOM 1549 C C . GLN A 1 190 ? -19.021 5.410 3.025 1.00 98.06 190 GLN A C 1
ATOM 1551 O O . GLN A 1 190 ? -20.175 5.749 3.282 1.00 98.06 190 GLN A O 1
ATOM 1556 N N . PHE A 1 191 ? -18.339 4.584 3.825 1.00 97.75 191 PHE A N 1
ATOM 1557 C CA . PHE A 1 191 ? -18.992 3.909 4.953 1.00 97.75 191 PHE A CA 1
ATOM 1558 C C . PHE A 1 191 ? -19.161 4.795 6.195 1.00 97.75 191 PHE A C 1
ATOM 1560 O O . PHE A 1 191 ? -20.028 4.523 7.024 1.00 97.75 191 PHE A O 1
ATOM 1567 N N . MET A 1 192 ? -18.385 5.875 6.326 1.00 98.75 192 MET A N 1
ATOM 1568 C CA . MET A 1 192 ? -18.492 6.799 7.463 1.00 98.75 192 MET A CA 1
ATOM 1569 C C . MET A 1 192 ? -19.421 7.985 7.198 1.00 98.75 192 MET A C 1
ATOM 1571 O O . MET A 1 192 ? -19.955 8.576 8.141 1.00 98.75 192 MET A O 1
ATOM 1575 N N . TYR A 1 193 ? -19.639 8.340 5.930 1.00 98.75 193 TYR A N 1
ATOM 1576 C CA . TYR A 1 193 ? -20.440 9.507 5.567 1.00 98.75 193 TYR A CA 1
ATOM 1577 C C . TYR A 1 193 ? -21.901 9.452 6.031 1.00 98.75 193 TYR A C 1
ATOM 1579 O O . TYR A 1 193 ? -22.389 10.501 6.451 1.00 98.75 193 TYR A O 1
ATOM 1587 N N . PRO A 1 194 ? -22.598 8.296 6.070 1.00 98.69 194 PRO A N 1
ATOM 1588 C CA . PRO A 1 194 ? -23.948 8.233 6.627 1.00 98.69 194 PRO A CA 1
ATOM 1589 C C . PRO A 1 194 ? -24.040 8.761 8.066 1.00 98.69 194 PRO A C 1
ATOM 1591 O O . PRO A 1 194 ? -24.999 9.455 8.398 1.00 98.69 194 PRO A O 1
ATOM 1594 N N . TYR A 1 195 ? -23.027 8.498 8.898 1.00 98.81 195 TYR A N 1
ATOM 1595 C CA . TYR A 1 195 ? -22.979 8.981 10.280 1.00 98.81 195 TYR A CA 1
ATOM 1596 C C . TYR A 1 195 ? -22.723 10.488 10.354 1.00 98.81 195 TYR A C 1
ATOM 1598 O O . TYR A 1 195 ? -23.408 11.184 11.097 1.00 98.81 195 TYR A O 1
ATOM 1606 N N . LEU A 1 196 ? -21.775 11.001 9.557 1.00 98.88 196 LEU A N 1
ATOM 1607 C CA . LEU A 1 196 ? -21.513 12.441 9.479 1.00 98.88 196 LEU A CA 1
ATOM 1608 C C . LEU A 1 196 ? -22.746 13.196 8.982 1.00 98.88 196 LEU A C 1
ATOM 1610 O O . LEU A 1 196 ? -23.164 14.176 9.590 1.00 98.88 196 LEU A O 1
ATOM 1614 N N . LYS A 1 197 ? -23.317 12.741 7.865 1.00 98.75 197 LYS A N 1
ATOM 1615 C CA . LYS A 1 197 ? -24.465 13.376 7.222 1.00 98.75 197 LYS A CA 1
ATOM 1616 C C . LYS A 1 197 ? -25.633 13.491 8.197 1.00 98.75 197 LYS A C 1
ATOM 1618 O O . LYS A 1 197 ? -26.187 14.576 8.334 1.00 98.75 197 LYS A O 1
ATOM 1623 N N . LYS A 1 198 ? -25.949 12.402 8.904 1.00 98.69 198 LYS A N 1
ATOM 1624 C CA . LYS A 1 198 ? -26.994 12.387 9.927 1.00 98.69 198 LYS A CA 1
ATOM 1625 C C . LYS A 1 198 ? -26.736 13.432 11.017 1.00 98.69 198 LYS A C 1
ATOM 1627 O O . LYS A 1 198 ? -27.615 14.241 11.288 1.00 98.69 198 LYS A O 1
ATOM 1632 N N . ASP A 1 199 ? -25.543 13.443 11.611 1.00 98.75 199 ASP A N 1
ATOM 1633 C CA . ASP A 1 199 ? -25.231 14.359 12.716 1.00 98.75 199 ASP A CA 1
ATOM 1634 C C . ASP A 1 199 ? -25.271 15.837 12.285 1.00 98.75 199 ASP A C 1
ATOM 1636 O O . ASP A 1 199 ? -25.689 16.690 13.069 1.00 98.75 199 ASP A O 1
ATOM 1640 N N . LEU A 1 200 ? -24.875 16.147 11.044 1.00 98.56 200 LEU A N 1
ATOM 1641 C CA . LEU A 1 200 ? -24.979 17.497 10.479 1.00 98.56 200 LEU A CA 1
ATOM 1642 C C . LEU A 1 200 ? -26.442 17.902 10.225 1.00 98.56 200 LEU A C 1
ATOM 1644 O O . LEU A 1 200 ? -26.835 19.024 10.538 1.00 98.56 200 LEU A O 1
ATOM 1648 N N . GLU A 1 201 ? -27.259 17.000 9.672 1.00 98.50 201 GLU A N 1
ATOM 1649 C CA . GLU A 1 201 ? -28.679 17.253 9.378 1.00 98.50 201 GLU A CA 1
ATOM 1650 C C . GLU A 1 201 ? -29.526 17.394 10.654 1.00 98.50 201 GLU A C 1
ATOM 1652 O O . GLU A 1 201 ? -30.436 18.222 10.706 1.00 98.50 201 GLU A O 1
ATOM 1657 N N . GLU A 1 202 ? -29.208 16.627 11.700 1.00 98.38 202 GLU A N 1
ATOM 1658 C CA . GLU A 1 202 ? -29.865 16.697 13.013 1.00 98.38 202 GLU A CA 1
ATOM 1659 C C . GLU A 1 202 ? -29.331 17.845 13.891 1.00 98.38 202 GLU A C 1
ATOM 1661 O O . GLU A 1 202 ? -29.885 18.117 14.959 1.00 98.38 202 GLU A O 1
ATOM 1666 N N . GLY A 1 203 ? -28.270 18.536 13.460 1.00 98.00 203 GLY A N 1
ATOM 1667 C CA . GLY A 1 203 ? -27.624 19.604 14.227 1.00 98.00 203 GLY A CA 1
ATOM 1668 C C . GLY A 1 203 ? -26.898 19.111 15.485 1.00 98.00 203 GLY A C 1
ATOM 1669 O O . GLY A 1 203 ? -26.663 19.899 16.400 1.00 98.00 203 GLY A O 1
ATOM 1670 N N . VAL A 1 204 ? -26.558 17.818 15.541 1.00 97.94 204 VAL A N 1
ATOM 1671 C CA . VAL A 1 204 ? -25.726 17.211 16.596 1.00 97.94 204 VAL A CA 1
ATOM 1672 C C . VAL A 1 204 ? -24.288 17.715 16.495 1.00 97.94 204 VAL A C 1
ATOM 1674 O O . VAL A 1 204 ? -23.641 17.926 17.519 1.00 97.94 204 VAL A O 1
ATOM 1677 N N . LEU A 1 205 ? -23.804 17.917 15.267 1.00 98.12 205 LEU A N 1
ATOM 1678 C CA . LEU A 1 205 ? -22.504 18.509 14.975 1.00 98.12 205 LEU A CA 1
ATOM 1679 C C . LEU A 1 205 ? -22.665 19.688 14.021 1.00 98.12 205 LEU A C 1
ATOM 1681 O O . LEU A 1 205 ? -23.439 19.645 13.067 1.00 98.12 205 LEU A O 1
ATOM 1685 N N . THR A 1 206 ? -21.867 20.726 14.236 1.00 98.38 206 THR A N 1
ATOM 1686 C CA . THR A 1 206 ? -21.563 21.714 13.200 1.00 98.38 206 THR A CA 1
ATOM 1687 C C . THR A 1 206 ? -20.436 21.214 12.292 1.00 98.38 206 THR A C 1
ATOM 1689 O O . THR A 1 206 ? -19.628 20.370 12.681 1.00 98.38 206 THR A O 1
ATOM 1692 N N . ASP A 1 207 ? -20.313 21.792 11.092 1.00 97.69 207 ASP A N 1
ATOM 1693 C CA . ASP A 1 207 ? -19.189 21.523 10.177 1.00 97.69 207 ASP A CA 1
ATOM 1694 C C . ASP A 1 207 ? -17.819 21.717 10.858 1.00 97.69 207 ASP A C 1
ATOM 1696 O O . ASP A 1 207 ? -16.887 20.945 10.637 1.00 97.69 207 ASP A O 1
ATOM 1700 N N . ALA A 1 208 ? -17.695 22.743 11.708 1.00 97.81 208 ALA A N 1
ATOM 1701 C CA . ALA A 1 208 ? -16.456 23.036 12.422 1.00 97.81 208 ALA A CA 1
ATOM 1702 C C . ALA A 1 208 ? -16.125 21.952 13.458 1.00 97.81 208 ALA A C 1
ATOM 1704 O O . ALA A 1 208 ? -14.995 21.472 13.485 1.00 97.81 208 ALA A O 1
ATOM 1705 N N . GLU A 1 209 ? -17.103 21.526 14.261 1.00 97.88 209 GLU A N 1
ATOM 1706 C CA . GLU A 1 209 ? -16.914 20.466 15.261 1.00 97.88 209 GLU A CA 1
ATOM 1707 C C . GLU A 1 209 ? -16.608 19.118 14.604 1.00 97.88 209 GLU A C 1
ATOM 1709 O O . GLU A 1 209 ? -15.711 18.401 15.045 1.00 97.88 209 GLU A O 1
ATOM 1714 N N . ALA A 1 210 ? -17.297 18.790 13.507 1.00 98.50 210 ALA A N 1
ATOM 1715 C CA . ALA A 1 210 ? -17.030 17.577 12.746 1.00 98.50 210 ALA A CA 1
ATOM 1716 C C . ALA A 1 210 ? -15.617 17.579 12.137 1.00 98.50 210 ALA A C 1
ATOM 1718 O O . ALA A 1 210 ? -14.935 16.553 12.155 1.00 98.50 210 ALA A O 1
ATOM 1719 N N . GLN A 1 211 ? -15.147 18.730 11.643 1.00 98.56 211 GLN A N 1
ATOM 1720 C CA . GLN A 1 211 ? -13.781 18.875 11.143 1.00 98.56 211 GLN A CA 1
ATOM 1721 C C . GLN A 1 211 ? -12.745 18.712 12.264 1.00 98.56 211 GLN A C 1
ATOM 1723 O O . GLN A 1 211 ? -11.724 18.069 12.049 1.00 98.56 211 GLN A O 1
ATOM 1728 N N . GLU A 1 212 ? -12.988 19.256 13.460 1.00 97.81 212 GLU A N 1
ATOM 1729 C CA . GLU A 1 212 ? -12.068 19.089 14.594 1.00 97.81 212 GLU A CA 1
ATOM 1730 C C . GLU A 1 212 ? -12.019 17.651 15.118 1.00 97.81 212 GLU A C 1
ATOM 1732 O O . GLU A 1 212 ? -10.942 17.169 15.472 1.00 97.81 212 GLU A O 1
ATOM 1737 N N . LEU A 1 213 ? -13.157 16.951 15.126 1.00 98.19 213 LEU A N 1
ATOM 1738 C CA . LEU A 1 213 ? -13.213 15.517 15.416 1.00 98.19 213 LEU A CA 1
ATOM 1739 C C . LEU A 1 213 ? -12.408 14.703 14.401 1.00 98.19 213 LEU A C 1
ATOM 1741 O O . LEU A 1 213 ? -11.686 13.780 14.782 1.00 98.19 213 LEU A O 1
ATOM 1745 N N . LEU A 1 214 ? -12.514 15.050 13.116 1.00 98.50 214 LEU A N 1
ATOM 1746 C CA . LEU A 1 214 ? -11.764 14.382 12.060 1.00 98.50 214 LEU A CA 1
ATOM 1747 C C . LEU A 1 214 ? -10.257 14.662 12.159 1.00 98.50 214 LEU A C 1
ATOM 1749 O O . LEU A 1 214 ? -9.463 13.743 11.978 1.00 98.50 214 LEU A O 1
ATOM 1753 N N . ASP A 1 215 ? -9.856 15.888 12.512 1.00 98.25 215 ASP A N 1
ATOM 1754 C CA . ASP A 1 215 ? -8.448 16.245 12.728 1.00 98.25 215 ASP A CA 1
ATOM 1755 C C . ASP A 1 215 ? -7.824 15.386 13.856 1.00 98.25 215 ASP A C 1
ATOM 1757 O O . ASP A 1 215 ? -6.721 14.858 13.705 1.00 98.25 215 ASP A O 1
ATOM 1761 N N . ASP A 1 216 ? -8.534 15.170 14.968 1.00 98.06 216 ASP A N 1
ATOM 1762 C CA . ASP A 1 216 ? -8.077 14.267 16.037 1.00 98.06 216 ASP A CA 1
ATOM 1763 C C . ASP A 1 216 ? -8.057 12.789 15.599 1.00 98.06 216 ASP A C 1
ATOM 1765 O O . ASP A 1 216 ? -7.080 12.067 15.821 1.00 98.06 216 ASP A O 1
ATOM 1769 N N . PHE A 1 217 ? -9.088 12.336 14.883 1.00 98.50 217 PHE A N 1
ATOM 1770 C CA . PHE A 1 217 ? -9.092 10.991 14.309 1.00 98.50 217 PHE A CA 1
ATOM 1771 C C . PHE A 1 217 ? -7.869 10.745 13.407 1.00 98.50 217 PHE A C 1
ATOM 1773 O O . PHE A 1 217 ? -7.221 9.705 13.529 1.00 98.50 217 PHE A O 1
ATOM 1780 N N . PHE A 1 218 ? -7.489 11.712 12.568 1.00 97.94 218 PHE A N 1
ATOM 1781 C CA . PHE A 1 218 ? -6.288 11.635 11.729 1.00 97.94 218 PHE A CA 1
ATOM 1782 C C . PHE A 1 218 ? -4.999 11.565 12.564 1.00 97.94 218 PHE A C 1
ATOM 1784 O O . PHE A 1 218 ? -4.104 10.770 12.269 1.00 97.94 218 PHE A O 1
ATOM 1791 N N . LEU A 1 219 ? -4.910 12.326 13.659 1.00 96.88 219 LEU A N 1
ATOM 1792 C CA . LEU A 1 219 ? -3.784 12.226 14.593 1.00 96.88 219 LEU A CA 1
ATOM 1793 C C . LEU A 1 219 ? -3.651 10.828 15.208 1.00 96.88 219 LEU A C 1
ATOM 1795 O O . LEU A 1 219 ? -2.530 10.376 15.460 1.00 96.88 219 LEU A O 1
ATOM 1799 N N . SER A 1 220 ? -4.762 10.114 15.409 1.00 96.62 220 SER A N 1
ATOM 1800 C CA . SER A 1 220 ? -4.748 8.776 16.009 1.00 96.62 220 SER A CA 1
ATOM 1801 C C . SER A 1 220 ? -3.935 7.740 15.219 1.00 96.62 220 SER A C 1
ATOM 1803 O O . SER A 1 220 ? -3.303 6.885 15.841 1.00 96.62 220 SER A O 1
ATOM 1805 N N . PHE A 1 221 ? -3.850 7.864 13.889 1.00 95.62 221 PHE A N 1
ATOM 1806 C CA . PHE A 1 221 ? -3.050 6.971 13.036 1.00 95.62 221 PHE A CA 1
ATOM 1807 C C . PHE A 1 221 ? -1.538 7.112 13.262 1.00 95.62 221 PHE A C 1
ATOM 1809 O O . PHE A 1 221 ? -0.778 6.184 12.996 1.00 95.62 221 PHE A O 1
ATOM 1816 N N . ASN A 1 222 ? -1.088 8.252 13.794 1.00 94.31 222 ASN A N 1
ATOM 1817 C CA . ASN A 1 222 ? 0.334 8.582 13.924 1.00 94.31 222 ASN A CA 1
ATOM 1818 C C . ASN A 1 222 ? 0.901 8.325 15.328 1.00 94.31 222 ASN A C 1
ATOM 1820 O O . ASN A 1 222 ? 2.117 8.427 15.541 1.00 94.31 222 ASN A O 1
ATOM 1824 N N . LYS A 1 223 ? 0.040 7.961 16.290 1.00 93.31 223 LYS A N 1
ATOM 1825 C CA . LYS A 1 223 ? 0.446 7.619 17.664 1.00 93.31 223 LYS A CA 1
ATOM 1826 C C . LYS A 1 223 ? 1.415 6.432 17.671 1.00 93.31 223 LYS A C 1
ATOM 1828 O O . LYS A 1 223 ? 2.358 6.415 18.462 1.00 93.31 223 LYS A O 1
ATOM 1833 N N . ASP A 1 224 ? 1.262 5.516 16.717 1.00 88.81 224 ASP A N 1
ATOM 1834 C CA . ASP A 1 224 ? 2.038 4.281 16.610 1.00 88.81 224 ASP A CA 1
ATOM 183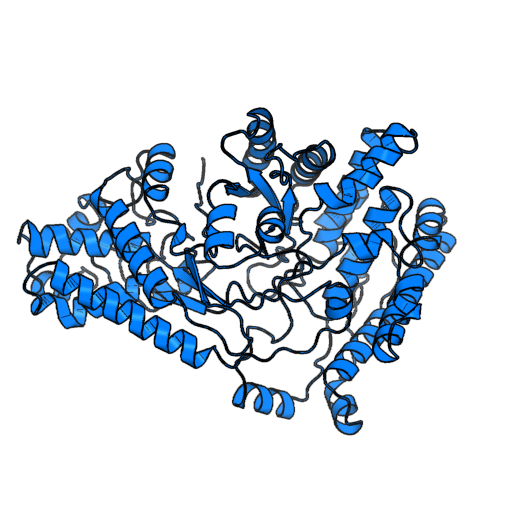5 C C . ASP A 1 224 ? 2.978 4.236 15.402 1.00 88.81 224 ASP A C 1
ATOM 1837 O O . ASP A 1 224 ? 3.225 3.184 14.827 1.00 88.81 224 ASP A O 1
ATOM 1841 N N . SER A 1 225 ? 3.562 5.385 15.058 1.00 83.00 225 SER A N 1
ATOM 1842 C CA . SER A 1 225 ? 4.534 5.616 13.968 1.00 83.00 225 SER A CA 1
ATOM 1843 C C . SER A 1 225 ? 5.858 4.827 14.052 1.00 83.00 225 SER A C 1
ATOM 1845 O O . SER A 1 225 ? 6.853 5.206 13.445 1.00 83.00 225 SER A O 1
ATOM 1847 N N . ASP A 1 226 ? 5.931 3.787 14.870 1.00 82.69 226 ASP A N 1
ATOM 1848 C CA . ASP A 1 226 ? 7.095 2.918 15.057 1.00 82.69 226 ASP A CA 1
ATOM 1849 C C . ASP A 1 226 ? 6.756 1.425 14.994 1.00 82.69 226 ASP A C 1
ATOM 1851 O O . ASP A 1 226 ? 7.506 0.594 15.499 1.00 82.69 226 ASP A O 1
ATOM 1855 N N . LEU A 1 227 ? 5.603 1.088 14.415 1.00 81.81 227 LEU A N 1
ATOM 1856 C CA . LEU A 1 227 ? 5.202 -0.295 14.177 1.00 81.81 227 LEU A CA 1
ATOM 1857 C C . LEU A 1 227 ? 5.901 -0.885 12.949 1.00 81.81 227 LEU A C 1
ATOM 1859 O O . LEU A 1 227 ? 6.232 -2.068 12.946 1.00 81.81 227 LEU A O 1
ATOM 1863 N N . TYR A 1 228 ? 6.161 -0.070 11.926 1.00 74.44 228 TYR A N 1
ATOM 1864 C CA . TYR A 1 228 ? 6.796 -0.549 10.706 1.00 74.44 228 TYR A CA 1
ATOM 1865 C C . TYR A 1 228 ? 8.319 -0.726 10.859 1.00 74.44 228 TYR A C 1
ATOM 1867 O O . TYR A 1 228 ? 8.993 0.222 11.265 1.00 74.44 228 TYR A O 1
ATOM 1875 N N . PRO A 1 229 ? 8.905 -1.899 10.543 1.00 66.69 229 PRO A N 1
ATOM 1876 C CA . PRO A 1 229 ? 10.339 -2.140 10.692 1.00 66.69 229 PRO A CA 1
ATOM 1877 C C . PRO A 1 229 ? 11.183 -1.453 9.599 1.00 66.69 229 PRO A C 1
ATOM 1879 O O . PRO A 1 229 ? 10.717 -1.121 8.514 1.00 66.69 229 PRO A O 1
ATOM 1882 N N . GLY A 1 230 ? 12.484 -1.285 9.854 1.00 68.56 230 GLY A N 1
ATOM 1883 C CA . GLY A 1 230 ? 13.443 -0.834 8.835 1.00 68.56 230 GLY A CA 1
ATOM 1884 C C . GLY A 1 230 ? 13.489 0.683 8.618 1.00 68.56 230 GLY A C 1
ATOM 1885 O O . GLY A 1 230 ? 13.395 1.453 9.569 1.00 68.56 230 GLY A O 1
ATOM 1886 N N . VAL A 1 231 ? 13.727 1.111 7.372 1.00 63.44 231 VAL A N 1
ATOM 1887 C CA . VAL A 1 231 ? 14.019 2.520 7.022 1.00 63.44 231 VAL A CA 1
ATOM 1888 C C . VAL A 1 231 ? 12.774 3.397 6.842 1.00 63.44 231 VAL A C 1
ATOM 1890 O O . VAL A 1 231 ? 12.896 4.617 6.845 1.00 63.44 231 VAL A O 1
ATOM 1893 N N . GLN A 1 232 ? 11.585 2.801 6.720 1.00 66.62 232 GLN A N 1
ATOM 1894 C CA . GLN A 1 232 ? 10.306 3.493 6.475 1.00 66.62 232 GLN A CA 1
ATOM 1895 C C . GLN A 1 232 ? 9.530 3.779 7.778 1.00 66.62 232 GLN A C 1
ATOM 1897 O O . GLN A 1 232 ? 8.305 3.795 7.806 1.00 66.62 232 GLN A O 1
ATOM 1902 N N . GLN A 1 233 ? 10.240 3.996 8.888 1.00 69.12 233 GLN A N 1
ATOM 1903 C CA . GLN A 1 233 ? 9.629 4.297 10.189 1.00 69.12 233 GLN A CA 1
ATOM 1904 C C . GLN A 1 233 ? 8.728 5.537 10.099 1.00 69.12 233 GLN A C 1
ATOM 1906 O O . GLN A 1 233 ? 9.173 6.607 9.682 1.00 69.12 233 GLN A O 1
ATOM 1911 N N . GLY A 1 234 ? 7.480 5.402 10.541 1.00 74.06 234 GLY A N 1
ATOM 1912 C CA . GLY A 1 234 ? 6.457 6.450 10.487 1.00 74.06 234 GLY A CA 1
ATOM 1913 C C . GLY A 1 234 ? 5.418 6.260 9.388 1.00 74.06 234 GLY A C 1
ATOM 1914 O O . GLY A 1 234 ? 4.351 6.854 9.483 1.00 74.06 234 GLY A O 1
ATOM 1915 N N . ASP A 1 235 ? 5.707 5.407 8.412 1.00 83.19 235 ASP A N 1
ATOM 1916 C CA . ASP A 1 235 ? 4.772 4.951 7.395 1.00 83.19 235 ASP A CA 1
ATOM 1917 C C . ASP A 1 235 ? 4.301 3.537 7.750 1.00 83.19 235 ASP A C 1
ATOM 1919 O O . ASP A 1 235 ? 5.004 2.558 7.511 1.00 83.19 235 ASP A O 1
ATOM 1923 N N . ASN A 1 236 ? 3.113 3.424 8.348 1.00 86.50 236 ASN A N 1
ATOM 1924 C CA . ASN A 1 236 ? 2.559 2.130 8.741 1.00 86.50 236 ASN A CA 1
ATOM 1925 C C . ASN A 1 236 ? 1.647 1.520 7.659 1.00 86.50 236 ASN A C 1
ATOM 1927 O O . ASN A 1 236 ? 0.924 0.558 7.935 1.00 86.50 236 ASN A O 1
ATOM 1931 N N . GLY A 1 237 ? 1.634 2.082 6.443 1.00 87.00 237 GLY A N 1
ATOM 1932 C CA . GLY A 1 237 ? 0.788 1.619 5.340 1.00 87.00 237 GLY A CA 1
ATOM 1933 C C . GLY A 1 237 ? -0.716 1.795 5.579 1.00 87.00 237 GLY A C 1
ATOM 1934 O O . GLY A 1 237 ? -1.511 1.021 5.049 1.00 87.00 237 GLY A O 1
ATOM 1935 N N . GLN A 1 238 ? -1.128 2.792 6.370 1.00 93.31 238 GLN A N 1
ATOM 1936 C CA . GLN A 1 238 ? -2.536 3.023 6.719 1.00 93.31 238 GLN A CA 1
ATOM 1937 C C . GLN A 1 238 ? -3.235 3.849 5.624 1.00 93.31 238 GLN A C 1
ATOM 1939 O O . GLN A 1 238 ? -3.466 5.052 5.761 1.00 93.31 238 GLN A O 1
ATOM 1944 N N . SER A 1 239 ? -3.554 3.200 4.501 1.00 94.69 239 SER A N 1
ATOM 1945 C CA . SER A 1 239 ? -4.142 3.857 3.326 1.00 94.69 239 SER A CA 1
ATOM 1946 C C . SER A 1 239 ? -5.647 4.108 3.442 1.00 94.69 239 SER A C 1
ATOM 1948 O O . SER A 1 239 ? -6.413 3.213 3.793 1.00 94.69 239 SER A O 1
ATOM 1950 N N . MET A 1 240 ? -6.082 5.318 3.087 1.00 97.56 240 MET A N 1
ATOM 1951 C CA . MET A 1 240 ? -7.478 5.760 3.072 1.00 97.56 240 MET A CA 1
ATOM 1952 C C . MET A 1 240 ? -7.879 6.191 1.660 1.00 97.56 240 MET A C 1
ATOM 1954 O O . MET A 1 240 ? -7.279 7.094 1.079 1.00 97.56 240 MET A O 1
ATOM 1958 N N . MET A 1 241 ? -8.908 5.544 1.120 1.00 97.88 241 MET A N 1
ATOM 1959 C CA . MET A 1 241 ? -9.441 5.798 -0.213 1.00 97.88 241 MET A CA 1
ATOM 1960 C C . MET A 1 241 ? -10.645 6.739 -0.151 1.00 97.88 241 MET A C 1
ATOM 1962 O O . MET A 1 241 ? -11.525 6.561 0.691 1.00 97.88 241 MET A O 1
ATOM 1966 N N . LEU A 1 242 ? -10.677 7.711 -1.063 1.00 98.06 242 LEU A N 1
ATOM 1967 C CA . LEU A 1 242 ? -11.708 8.738 -1.185 1.00 98.06 242 LEU A CA 1
ATOM 1968 C C . LEU A 1 242 ? -12.287 8.770 -2.606 1.00 98.06 242 LEU A C 1
ATOM 1970 O O . LEU A 1 242 ? -11.568 8.586 -3.591 1.00 98.06 242 LEU A O 1
ATOM 1974 N N . GLY A 1 243 ? -13.575 9.078 -2.715 1.00 97.00 243 GLY A N 1
ATOM 1975 C CA . GLY A 1 243 ? -14.292 9.246 -3.973 1.00 97.00 243 GLY A CA 1
ATOM 1976 C C . GLY A 1 243 ? -14.439 7.950 -4.771 1.00 97.00 243 GLY A C 1
ATOM 1977 O O . GLY A 1 243 ? -14.570 6.854 -4.212 1.00 97.00 243 GLY A O 1
ATOM 1978 N N . GLY A 1 244 ? -14.435 8.090 -6.095 1.00 95.50 244 GLY A N 1
ATOM 1979 C CA . GLY A 1 244 ? -14.709 7.021 -7.052 1.00 95.50 244 GLY A CA 1
ATOM 1980 C C . GLY A 1 244 ? -16.085 7.167 -7.679 1.00 95.50 244 GLY A C 1
ATOM 1981 O O . GLY A 1 244 ? -16.615 8.273 -7.778 1.00 95.50 244 GLY A O 1
ATOM 1982 N N . ARG A 1 245 ? -16.648 6.048 -8.130 1.00 94.25 245 ARG A N 1
ATOM 1983 C CA . ARG A 1 245 ? -17.984 6.004 -8.724 1.00 94.25 245 ARG A CA 1
ATOM 1984 C C . ARG A 1 245 ? -18.827 4.870 -8.166 1.00 94.25 245 ARG A C 1
ATOM 1986 O O . ARG A 1 245 ? -18.280 3.866 -7.703 1.00 94.25 245 ARG A O 1
ATOM 1993 N N . ASP A 1 246 ? -20.138 5.037 -8.234 1.00 92.81 246 ASP A N 1
ATOM 1994 C CA . ASP A 1 246 ? -21.105 3.988 -7.924 1.00 92.81 246 ASP A CA 1
ATOM 1995 C C . ASP A 1 246 ? -21.400 3.094 -9.145 1.00 92.81 246 ASP A C 1
ATOM 1997 O O . ASP A 1 246 ? -20.784 3.215 -10.211 1.00 92.81 246 ASP A O 1
ATOM 2001 N N . SER A 1 247 ? -22.337 2.158 -8.980 1.00 92.56 247 SER A N 1
ATOM 2002 C CA . SER A 1 247 ? -22.778 1.238 -10.035 1.00 92.56 247 SER A CA 1
ATOM 2003 C C . SER A 1 247 ? -23.542 1.920 -11.176 1.00 92.56 247 SER A C 1
ATOM 2005 O O . SER A 1 247 ? -23.622 1.355 -12.267 1.00 92.56 247 SER A O 1
ATOM 2007 N N . GLU A 1 248 ? -24.059 3.132 -10.962 1.00 92.62 248 GLU A N 1
ATOM 2008 C CA . GLU A 1 248 ? -24.697 3.971 -11.983 1.00 92.62 248 GLU A CA 1
ATOM 2009 C C . GLU A 1 248 ? -23.683 4.893 -12.688 1.00 92.62 248 GLU A C 1
ATOM 2011 O O . GLU A 1 248 ? -24.033 5.644 -13.604 1.00 92.62 248 GLU A O 1
ATOM 2016 N N . GLY A 1 249 ? -22.410 4.822 -12.287 1.00 88.75 249 GLY A N 1
ATOM 2017 C CA . GLY A 1 249 ? -21.323 5.639 -12.810 1.00 88.75 249 GLY A CA 1
ATOM 2018 C C . GLY A 1 249 ? -21.316 7.072 -12.281 1.00 88.75 249 GLY A C 1
ATOM 2019 O O . GLY A 1 249 ? -20.586 7.895 -12.831 1.00 88.75 249 GLY A O 1
ATOM 2020 N N . GLN A 1 250 ? -22.103 7.384 -11.247 1.00 92.12 250 GLN A N 1
ATOM 2021 C CA . GLN A 1 250 ? -22.101 8.702 -10.617 1.00 92.12 250 GLN A CA 1
ATOM 2022 C C . GLN A 1 250 ? -20.897 8.849 -9.688 1.00 92.12 250 GLN A C 1
ATOM 2024 O O . GLN A 1 250 ? -20.478 7.890 -9.040 1.00 92.12 250 GLN A O 1
ATOM 2029 N N . ASP A 1 251 ? -20.336 10.057 -9.630 1.00 94.00 251 ASP A N 1
ATOM 2030 C CA . ASP A 1 251 ? -19.224 10.386 -8.739 1.00 94.00 251 ASP A CA 1
ATOM 2031 C C . ASP A 1 251 ? -19.653 10.279 -7.266 1.00 94.00 251 ASP A C 1
ATOM 2033 O O . ASP A 1 251 ? -20.716 10.767 -6.878 1.00 94.00 251 ASP A O 1
ATOM 2037 N N . THR A 1 252 ? -18.822 9.634 -6.445 1.00 96.06 252 THR A N 1
ATOM 2038 C CA . THR A 1 252 ? -19.097 9.411 -5.015 1.00 96.06 252 THR A CA 1
ATOM 2039 C C . THR A 1 252 ? -18.223 10.267 -4.098 1.00 96.06 252 THR A C 1
ATOM 2041 O O . THR A 1 252 ? -18.161 10.008 -2.891 1.00 96.06 252 THR A O 1
ATOM 2044 N N . PHE A 1 253 ? -17.526 11.277 -4.635 1.00 97.62 253 PHE A N 1
ATOM 2045 C CA . PHE A 1 253 ? -16.796 12.244 -3.822 1.00 97.62 253 PHE A CA 1
ATOM 2046 C C . PHE A 1 253 ? -17.800 13.118 -3.062 1.00 97.62 253 PHE A C 1
ATOM 2048 O O . PHE A 1 253 ? -18.673 13.761 -3.643 1.00 97.62 253 PHE A O 1
ATOM 2055 N N . ASN A 1 254 ? -17.693 13.141 -1.737 1.00 97.75 254 ASN A N 1
ATOM 2056 C CA . ASN A 1 254 ? -18.676 13.755 -0.856 1.00 97.75 254 ASN A CA 1
ATOM 2057 C C . ASN A 1 254 ? -18.022 14.716 0.152 1.00 97.75 254 ASN A C 1
ATOM 2059 O O . ASN A 1 254 ? -16.819 14.986 0.122 1.00 97.75 254 ASN A O 1
ATOM 2063 N N . ARG A 1 255 ? -18.837 15.278 1.054 1.00 97.94 255 ARG A N 1
ATOM 2064 C CA . ARG A 1 255 ? -18.367 16.255 2.047 1.00 97.94 255 ARG A CA 1
ATOM 2065 C C . ARG A 1 255 ? -17.287 15.682 2.971 1.00 97.94 255 ARG A C 1
ATOM 2067 O O . ARG A 1 255 ? -16.349 16.400 3.300 1.00 97.94 255 ARG A O 1
ATOM 2074 N N . LEU A 1 256 ? -17.380 14.407 3.354 1.00 98.75 256 LEU A N 1
ATOM 2075 C CA . LEU A 1 256 ? -16.348 13.762 4.167 1.00 98.75 256 LEU A CA 1
ATOM 2076 C C . LEU A 1 256 ? -15.041 13.596 3.380 1.00 98.75 256 LEU A C 1
ATOM 2078 O O . LEU A 1 256 ? -13.975 13.828 3.944 1.00 98.75 256 LEU A O 1
ATOM 2082 N N . SER A 1 257 ? -15.107 13.303 2.077 1.00 98.56 257 SER A N 1
ATOM 2083 C CA . SER A 1 257 ? -13.929 13.269 1.198 1.00 98.56 257 SER A CA 1
ATOM 2084 C C . SER A 1 257 ? -13.168 14.603 1.221 1.00 98.56 257 SER A C 1
ATOM 2086 O O . SER A 1 257 ? -11.946 14.629 1.375 1.00 98.56 257 SER A O 1
ATOM 2088 N N . GLU A 1 258 ? -13.888 15.727 1.131 1.00 97.94 258 GLU A N 1
ATOM 20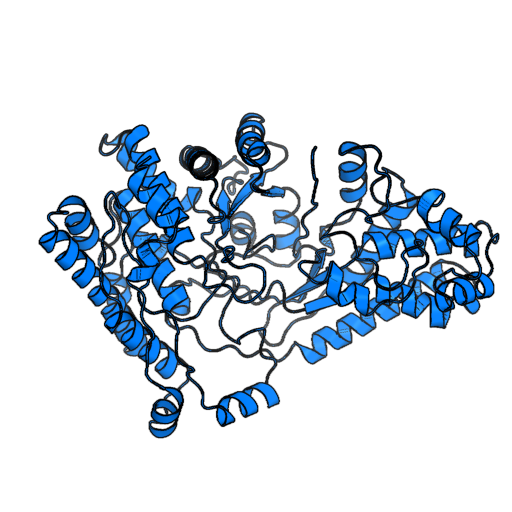89 C CA . GLU A 1 258 ? -13.303 17.069 1.242 1.00 97.94 258 GLU A CA 1
ATOM 2090 C C . GLU A 1 258 ? -12.670 17.305 2.622 1.00 97.94 258 GLU A C 1
ATOM 2092 O O . GLU A 1 258 ? -11.528 17.765 2.707 1.00 97.94 258 GLU A O 1
ATOM 2097 N N . MET A 1 259 ? -13.379 16.959 3.699 1.00 98.44 259 MET A N 1
ATOM 2098 C CA . MET A 1 259 ? -12.892 17.142 5.070 1.00 98.44 259 MET A CA 1
ATOM 2099 C C . MET A 1 259 ? -11.630 16.317 5.354 1.00 98.44 259 MET A C 1
ATOM 2101 O O . MET A 1 259 ? -10.720 16.816 6.016 1.00 98.44 259 MET A O 1
ATOM 2105 N N . CYS A 1 260 ? -11.522 15.102 4.804 1.00 98.38 260 CYS A N 1
ATOM 2106 C CA . CYS A 1 260 ? -10.320 14.268 4.894 1.00 98.38 260 CYS A CA 1
ATOM 2107 C C . CYS A 1 260 ? -9.100 14.954 4.258 1.00 98.38 260 CYS A C 1
ATOM 2109 O O . CYS A 1 260 ? -8.029 15.000 4.869 1.00 98.38 260 CYS A O 1
ATOM 2111 N N . LEU A 1 261 ? -9.255 15.541 3.062 1.00 97.19 261 LEU A N 1
ATOM 2112 C CA . LEU A 1 261 ? -8.178 16.303 2.410 1.00 97.19 261 LEU A CA 1
ATOM 2113 C C . LEU A 1 261 ? -7.762 17.521 3.244 1.00 97.19 261 LEU A C 1
ATOM 2115 O O . LEU A 1 261 ? -6.572 17.831 3.340 1.00 97.19 261 LEU A O 1
ATOM 2119 N N . VAL A 1 262 ? -8.731 18.197 3.870 1.00 95.88 262 VAL A N 1
ATOM 2120 C CA . VAL A 1 262 ? -8.472 19.325 4.774 1.00 95.88 262 VAL A CA 1
ATOM 2121 C C . VAL A 1 262 ? -7.707 18.874 6.021 1.00 95.88 262 VAL A C 1
ATOM 2123 O O . VAL A 1 262 ? -6.710 19.516 6.354 1.00 95.88 262 VAL A O 1
ATOM 2126 N N . SER A 1 263 ? -8.110 17.781 6.678 1.00 96.88 263 SER A N 1
ATOM 2127 C CA . SER A 1 263 ? -7.410 17.241 7.854 1.00 96.88 263 SER A CA 1
ATOM 2128 C C . SER A 1 263 ? -5.968 16.869 7.526 1.00 96.88 263 SER A C 1
ATOM 2130 O O . SER A 1 263 ? -5.049 17.326 8.204 1.00 96.88 263 SER A O 1
ATOM 2132 N N . SER A 1 264 ? -5.747 16.119 6.441 1.00 95.62 264 SER A N 1
ATOM 2133 C CA . SER A 1 264 ? -4.397 15.736 6.010 1.00 95.62 264 SER A CA 1
ATOM 2134 C C . SER A 1 264 ? -3.517 16.961 5.740 1.00 95.62 264 SER A C 1
ATOM 2136 O O . SER A 1 264 ? -2.407 17.056 6.264 1.00 95.62 264 SER A O 1
ATOM 2138 N N . GLY A 1 265 ? -4.036 17.957 5.012 1.00 94.12 265 GLY A N 1
ATOM 2139 C CA . GLY A 1 265 ? -3.283 19.170 4.685 1.00 94.12 265 GLY A CA 1
ATOM 2140 C C . GLY A 1 265 ? -2.991 20.073 5.886 1.00 94.12 265 GLY A C 1
ATOM 2141 O O . GLY A 1 265 ? -1.951 20.726 5.912 1.00 94.12 265 GLY A O 1
ATOM 2142 N N . ARG A 1 266 ? -3.886 20.121 6.881 1.00 92.62 266 ARG A N 1
ATOM 2143 C CA . ARG A 1 266 ? -3.678 20.889 8.121 1.00 92.62 266 ARG A CA 1
ATOM 2144 C C . ARG A 1 266 ? -2.641 20.250 9.032 1.00 92.62 266 ARG A C 1
ATOM 2146 O O . ARG A 1 266 ? -1.856 20.970 9.640 1.00 92.62 266 ARG A O 1
ATOM 2153 N N . LEU A 1 267 ? -2.682 18.925 9.147 1.00 94.12 267 LEU A N 1
ATOM 2154 C CA . LEU A 1 267 ? -1.846 18.182 10.081 1.00 94.12 267 LEU A CA 1
ATOM 2155 C C . LEU A 1 267 ? -0.442 17.946 9.527 1.00 94.12 267 LEU A C 1
ATOM 2157 O O . LEU A 1 267 ? 0.518 17.975 10.289 1.00 94.12 267 LEU A O 1
ATOM 2161 N N . GLY A 1 268 ? -0.294 17.709 8.221 1.00 92.62 268 GLY A N 1
ATOM 2162 C CA . GLY A 1 268 ? 1.027 17.442 7.647 1.00 92.62 268 GLY A CA 1
ATOM 2163 C C . GLY A 1 268 ? 1.674 16.152 8.177 1.00 92.62 268 GLY A C 1
ATOM 2164 O O . GLY A 1 268 ? 2.897 16.039 8.177 1.00 92.62 268 GLY A O 1
ATOM 2165 N N . MET A 1 269 ? 0.869 15.211 8.679 1.00 91.62 269 MET A N 1
ATOM 2166 C CA . MET A 1 269 ? 1.325 13.915 9.190 1.00 91.62 269 MET A CA 1
ATOM 2167 C C . MET A 1 269 ? 1.342 12.867 8.066 1.00 91.62 269 MET A C 1
ATOM 2169 O O . MET A 1 269 ? 0.658 13.041 7.058 1.00 91.62 269 MET A O 1
ATOM 2173 N N . ILE A 1 270 ? 2.126 11.795 8.235 1.00 89.06 270 ILE A N 1
ATOM 2174 C CA . ILE A 1 270 ? 2.322 10.762 7.200 1.00 89.06 270 ILE A CA 1
ATOM 2175 C C . ILE A 1 270 ? 1.047 9.937 6.990 1.00 89.06 270 ILE A C 1
ATOM 2177 O O . ILE A 1 270 ? 0.596 9.795 5.856 1.00 89.06 270 ILE A O 1
ATOM 2181 N N . ASP A 1 271 ? 0.468 9.414 8.074 1.00 92.88 271 ASP A N 1
ATOM 2182 C CA . ASP A 1 271 ? -0.748 8.605 8.018 1.00 92.88 271 ASP A CA 1
ATOM 2183 C C . ASP A 1 271 ? -1.993 9.422 8.432 1.00 92.88 271 ASP A C 1
ATOM 2185 O O . ASP A 1 271 ? -1.886 10.388 9.191 1.00 92.88 271 ASP A O 1
ATOM 2189 N N . PRO A 1 272 ? -3.200 9.050 7.981 1.00 94.25 272 PRO A N 1
ATOM 2190 C CA . PRO A 1 272 ? -3.444 8.071 6.933 1.00 94.25 272 PRO A CA 1
ATOM 2191 C C . PRO A 1 272 ? -3.037 8.621 5.559 1.00 94.25 272 PRO A C 1
ATOM 2193 O O . PRO A 1 272 ? -3.201 9.809 5.263 1.00 94.25 272 PRO A O 1
ATOM 2196 N N . LYS A 1 273 ? -2.561 7.733 4.689 1.00 92.06 273 LYS A N 1
ATOM 2197 C CA . LYS A 1 273 ? -2.210 8.078 3.308 1.00 92.06 273 LYS A CA 1
ATOM 2198 C C . LYS A 1 273 ? -3.460 8.228 2.461 1.00 92.06 273 LYS A C 1
ATOM 2200 O O . LYS A 1 273 ? -4.204 7.266 2.265 1.00 92.06 273 LYS A O 1
ATOM 2205 N N . LEU A 1 274 ? -3.686 9.424 1.929 1.00 95.38 274 LEU A N 1
ATOM 2206 C CA . LEU A 1 274 ? -4.879 9.684 1.134 1.00 95.38 274 LEU A CA 1
ATOM 2207 C C . LEU A 1 274 ? -4.711 9.244 -0.320 1.00 95.38 274 LEU A C 1
ATOM 2209 O O . LEU A 1 274 ? -3.753 9.601 -1.004 1.00 95.38 274 LEU A O 1
ATOM 2213 N N . ASN A 1 275 ? -5.711 8.525 -0.804 1.00 96.19 275 ASN A N 1
ATOM 2214 C CA . ASN A 1 275 ? -5.887 8.153 -2.195 1.00 96.19 275 ASN A CA 1
ATOM 2215 C C . ASN A 1 275 ? -7.218 8.724 -2.683 1.00 96.19 275 ASN A C 1
ATOM 2217 O O . ASN A 1 275 ? -8.220 8.646 -1.979 1.00 96.19 275 ASN A O 1
ATOM 2221 N N . ILE A 1 276 ? -7.240 9.287 -3.887 1.00 97.38 276 ILE A N 1
ATOM 2222 C CA . ILE A 1 276 ? -8.459 9.741 -4.553 1.00 97.38 276 ILE A CA 1
ATOM 2223 C C . ILE A 1 276 ? -8.672 8.871 -5.784 1.00 97.38 276 ILE A C 1
ATOM 2225 O O . ILE A 1 276 ? -7.799 8.771 -6.649 1.00 97.38 276 ILE A O 1
ATOM 2229 N N . ARG A 1 277 ? -9.852 8.270 -5.889 1.00 97.69 277 ARG A N 1
ATOM 2230 C CA . ARG A 1 277 ? -10.315 7.650 -7.127 1.00 97.69 277 ARG A CA 1
ATOM 2231 C C . ARG A 1 277 ? -10.874 8.708 -8.059 1.00 97.69 277 ARG A C 1
ATOM 2233 O O . ARG A 1 277 ? -11.717 9.511 -7.669 1.00 97.69 277 ARG A O 1
ATOM 2240 N N . VAL A 1 278 ? -10.376 8.703 -9.286 1.00 96.56 278 VAL A N 1
ATOM 2241 C CA . VAL A 1 278 ? -10.717 9.663 -10.331 1.00 96.56 278 VAL A CA 1
ATOM 2242 C C . VAL A 1 278 ? -11.059 8.944 -11.627 1.00 96.56 278 VAL A C 1
ATOM 2244 O O . VAL A 1 278 ? -10.593 7.841 -11.893 1.00 96.56 278 VAL A O 1
ATOM 2247 N N . ASN A 1 279 ? -11.861 9.586 -12.459 1.00 95.31 279 ASN A N 1
ATOM 2248 C CA . ASN A 1 279 ? -12.255 9.133 -13.783 1.00 95.31 279 ASN A CA 1
ATOM 2249 C C . ASN A 1 279 ? -12.360 10.340 -14.731 1.00 95.31 279 ASN A C 1
ATOM 2251 O O . ASN A 1 279 ? -12.131 11.492 -14.344 1.00 95.31 279 ASN A O 1
ATOM 2255 N N . LYS A 1 280 ? -12.698 10.076 -15.993 1.00 94.19 280 LYS A N 1
ATOM 2256 C CA . LYS A 1 280 ? -12.890 11.095 -17.035 1.00 94.19 280 LYS A CA 1
ATOM 2257 C C . LYS A 1 280 ? -13.972 12.138 -16.709 1.00 94.19 280 LYS A C 1
ATOM 2259 O O . LYS A 1 280 ? -13.903 13.239 -17.248 1.00 94.19 280 LYS A O 1
ATOM 2264 N N . ASP A 1 281 ? -14.941 11.791 -15.864 1.00 94.19 281 ASP A N 1
ATOM 2265 C CA . ASP A 1 281 ? -16.083 12.627 -15.479 1.00 94.19 281 ASP A CA 1
ATOM 2266 C C . ASP A 1 281 ? -15.869 13.299 -14.104 1.00 94.19 281 ASP A C 1
ATOM 2268 O O . ASP A 1 281 ? -16.710 14.083 -13.660 1.00 94.19 281 ASP A O 1
ATOM 2272 N N . THR A 1 282 ? -14.731 13.051 -13.435 1.00 94.56 282 THR A N 1
ATOM 2273 C CA . THR A 1 282 ? -14.407 13.649 -12.133 1.00 94.56 282 THR A CA 1
ATOM 2274 C C . THR A 1 282 ? -14.410 15.180 -12.216 1.00 94.56 282 THR A C 1
ATOM 2276 O O . THR A 1 282 ? -13.677 15.755 -13.033 1.00 94.56 282 THR A O 1
ATOM 2279 N N . PRO A 1 283 ? -15.165 15.876 -11.342 1.00 93.62 283 PRO A N 1
ATOM 2280 C CA . PRO A 1 283 ? -15.215 17.332 -11.340 1.00 93.62 283 PRO A CA 1
ATOM 2281 C C . PRO A 1 283 ? -13.837 17.973 -11.135 1.00 93.62 283 PRO A C 1
ATOM 2283 O O . PRO A 1 283 ? -13.069 17.575 -10.259 1.00 93.62 283 PRO A O 1
ATOM 2286 N N . PHE A 1 284 ? -13.547 19.045 -11.881 1.00 94.38 284 PHE A N 1
ATOM 2287 C CA . PHE A 1 284 ? -12.269 19.771 -11.794 1.00 94.38 284 PHE A CA 1
ATOM 2288 C C . PHE A 1 284 ? -11.917 20.219 -10.363 1.00 94.38 284 PHE A C 1
ATOM 2290 O O . PHE A 1 284 ? -10.751 20.231 -9.966 1.00 94.38 284 PHE A O 1
ATOM 2297 N N . GLU A 1 285 ? -12.930 20.552 -9.563 1.00 94.44 285 GLU A N 1
ATOM 2298 C CA . GLU A 1 285 ? -12.757 20.965 -8.171 1.00 94.44 285 GLU A CA 1
ATOM 2299 C C . GLU A 1 285 ? -12.133 19.877 -7.285 1.00 94.44 285 GLU A C 1
ATOM 2301 O O . GLU A 1 285 ? -11.349 20.214 -6.397 1.00 94.44 285 GLU A O 1
ATOM 2306 N N . VAL A 1 286 ? -12.377 18.591 -7.564 1.00 95.25 286 VAL A N 1
ATOM 2307 C CA . VAL A 1 286 ? -11.746 17.472 -6.842 1.00 95.25 286 VAL A CA 1
ATOM 2308 C C . VAL A 1 286 ? -10.231 17.483 -7.072 1.00 95.25 286 VAL A C 1
ATOM 2310 O O . VAL A 1 286 ? -9.454 17.438 -6.116 1.00 95.25 286 VAL A O 1
ATOM 2313 N N . TYR A 1 287 ? -9.789 17.666 -8.323 1.00 95.19 287 TYR A N 1
ATOM 2314 C CA . TYR A 1 287 ? -8.366 17.817 -8.651 1.00 95.19 287 TYR A CA 1
ATOM 2315 C C . TYR A 1 287 ? -7.762 19.072 -8.010 1.00 95.19 287 TYR A C 1
ATOM 2317 O O . TYR A 1 287 ? -6.637 19.042 -7.507 1.00 95.19 287 TYR A O 1
ATOM 2325 N N . ARG A 1 288 ? -8.503 20.185 -7.963 1.00 94.25 288 ARG A N 1
ATOM 2326 C CA . ARG A 1 288 ? -8.041 21.410 -7.293 1.00 94.25 288 ARG A CA 1
ATOM 2327 C C . ARG A 1 288 ? -7.857 21.209 -5.786 1.00 94.25 288 ARG A C 1
ATOM 2329 O O . ARG A 1 288 ? -6.926 21.768 -5.212 1.00 94.25 288 ARG A O 1
ATOM 2336 N N . LEU A 1 289 ? -8.723 20.433 -5.136 1.00 92.75 289 LEU A N 1
ATOM 2337 C CA . LEU A 1 289 ? -8.592 20.109 -3.715 1.00 92.75 289 LEU A CA 1
ATOM 2338 C C . LEU A 1 289 ? -7.404 19.179 -3.465 1.00 92.75 289 LEU A C 1
ATOM 2340 O O . LEU A 1 289 ? -6.557 19.502 -2.632 1.00 92.75 289 LEU A O 1
ATOM 2344 N N . GLY A 1 290 ? -7.291 18.088 -4.226 1.00 94.31 290 GLY A N 1
ATOM 2345 C CA . GLY A 1 290 ? -6.166 17.160 -4.110 1.00 94.31 290 GLY A CA 1
ATOM 2346 C C . GLY A 1 290 ? -4.813 17.842 -4.339 1.00 94.31 290 GLY A C 1
ATOM 2347 O O . GLY A 1 290 ? -3.880 17.657 -3.560 1.00 94.31 290 GLY A O 1
ATOM 2348 N N . THR A 1 291 ? -4.712 18.726 -5.337 1.00 92.69 291 THR A N 1
ATOM 2349 C CA . THR A 1 291 ? -3.454 19.433 -5.647 1.00 92.69 291 THR A CA 1
ATOM 2350 C C . THR A 1 291 ? -3.024 20.422 -4.559 1.00 92.69 291 THR A C 1
ATOM 2352 O O . THR A 1 291 ? -1.832 20.711 -4.445 1.00 92.69 291 THR A O 1
ATOM 2355 N N . ARG A 1 292 ? -3.936 20.910 -3.702 1.00 92.19 292 ARG A N 1
ATOM 2356 C CA . ARG A 1 292 ? -3.552 21.696 -2.510 1.00 92.19 292 ARG A CA 1
ATOM 2357 C C . ARG A 1 292 ? -2.765 20.858 -1.510 1.00 92.19 292 ARG A C 1
ATOM 2359 O O . ARG A 1 2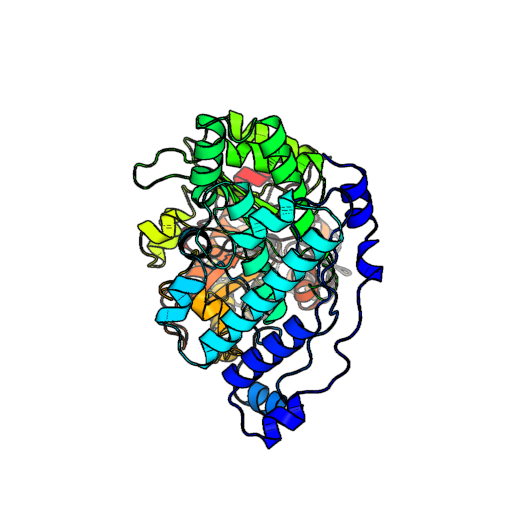92 ? -1.814 21.375 -0.931 1.00 92.19 292 ARG A O 1
ATOM 2366 N N . LEU A 1 293 ? -3.146 19.595 -1.333 1.00 91.75 293 LEU A N 1
ATOM 2367 C CA . LEU A 1 293 ? -2.419 18.656 -0.487 1.00 91.75 293 LEU A CA 1
ATOM 2368 C C . LEU A 1 293 ? -1.101 18.226 -1.150 1.00 91.75 293 LEU A C 1
ATOM 2370 O O . LEU A 1 293 ? -0.068 18.249 -0.488 1.00 91.75 293 LEU A O 1
ATOM 2374 N N . THR A 1 294 ? -1.083 18.003 -2.471 1.00 91.88 294 THR A N 1
ATOM 2375 C CA . THR A 1 294 ? 0.174 17.782 -3.216 1.00 91.88 294 THR A CA 1
ATOM 2376 C C . THR A 1 294 ? 1.157 18.942 -3.012 1.00 91.88 294 THR A C 1
ATOM 2378 O O . THR A 1 294 ? 2.332 18.721 -2.727 1.00 91.88 294 THR A O 1
ATOM 2381 N N . ARG A 1 295 ? 0.673 20.192 -3.069 1.00 91.88 295 ARG A N 1
ATOM 2382 C CA . ARG A 1 295 ? 1.476 21.400 -2.811 1.00 91.88 295 ARG A CA 1
ATOM 2383 C C . ARG A 1 295 ? 2.028 21.469 -1.381 1.00 91.88 295 ARG A C 1
ATOM 2385 O O . ARG A 1 295 ? 3.039 22.131 -1.173 1.00 91.88 295 ARG A O 1
ATOM 2392 N N . ALA A 1 296 ? 1.390 20.820 -0.405 1.00 89.75 296 ALA A N 1
ATOM 2393 C CA . ALA A 1 296 ? 1.890 20.772 0.969 1.00 89.75 296 ALA A CA 1
ATOM 2394 C C . ALA A 1 296 ? 3.168 19.919 1.110 1.00 89.75 296 ALA A C 1
ATOM 2396 O O . ALA A 1 296 ? 3.859 20.043 2.116 1.00 89.75 296 ALA A O 1
ATOM 2397 N N . GLY A 1 297 ? 3.507 19.098 0.105 1.00 87.06 297 GLY A N 1
ATOM 2398 C CA . GLY A 1 297 ? 4.776 18.365 0.046 1.00 87.06 297 GLY A CA 1
ATOM 2399 C C . GLY A 1 297 ? 4.760 16.983 0.701 1.00 87.06 297 GLY A C 1
ATOM 2400 O O . GLY A 1 297 ? 5.820 16.401 0.896 1.00 87.06 297 GLY A O 1
ATOM 2401 N N . LEU A 1 298 ? 3.582 16.433 1.018 1.00 82.69 298 LEU A N 1
ATOM 2402 C CA . LEU A 1 298 ? 3.454 15.100 1.627 1.00 82.69 298 LEU A CA 1
ATOM 2403 C C . LEU A 1 298 ? 3.591 13.937 0.628 1.00 82.69 298 LEU A C 1
ATOM 2405 O O . LEU A 1 298 ? 3.604 12.783 1.039 1.00 82.69 298 LEU A O 1
ATOM 2409 N N . GLY A 1 299 ? 3.635 14.210 -0.681 1.00 85.88 299 GLY A N 1
ATOM 2410 C CA . GLY A 1 299 ? 3.608 13.174 -1.728 1.00 85.88 299 GLY A CA 1
ATOM 2411 C C . GLY A 1 299 ? 2.224 12.549 -1.974 1.00 85.88 299 GLY A C 1
ATOM 2412 O O . GLY A 1 299 ? 2.079 11.710 -2.858 1.00 85.88 299 GLY A O 1
ATOM 2413 N N . PHE A 1 300 ? 1.203 12.998 -1.239 1.00 87.38 300 PHE A N 1
ATOM 2414 C CA . PHE A 1 300 ? -0.200 12.586 -1.339 1.00 87.38 300 PHE A CA 1
ATOM 2415 C C . PHE A 1 300 ? -1.093 13.788 -1.731 1.00 87.38 300 PHE A C 1
ATOM 2417 O O . PHE A 1 300 ? -0.651 14.936 -1.630 1.00 87.38 300 PHE A O 1
ATOM 2424 N N . PRO A 1 301 ? -2.331 13.574 -2.213 1.00 93.19 301 PRO A N 1
ATOM 2425 C CA . PRO A 1 301 ? -2.957 12.284 -2.441 1.00 93.19 301 PRO A CA 1
ATOM 2426 C C . PRO A 1 301 ? -2.408 11.607 -3.694 1.00 93.19 301 PRO A C 1
ATOM 2428 O O . PRO A 1 301 ? -1.940 12.267 -4.623 1.00 93.19 301 PRO A O 1
ATOM 2431 N N . GLN A 1 302 ? -2.504 10.285 -3.727 1.00 93.81 302 GLN A N 1
ATOM 2432 C CA . GLN A 1 302 ? -2.364 9.532 -4.968 1.00 93.81 302 GLN A CA 1
ATOM 2433 C C . GLN A 1 302 ? -3.686 9.556 -5.736 1.00 93.81 302 GLN A C 1
ATOM 2435 O O . GLN A 1 302 ? -4.759 9.559 -5.135 1.00 93.81 302 GLN A O 1
ATOM 2440 N N . TYR A 1 303 ? -3.613 9.546 -7.065 1.00 95.00 303 TYR A N 1
ATOM 2441 C CA . TYR A 1 303 ? -4.786 9.558 -7.939 1.00 95.00 303 TYR A CA 1
ATOM 2442 C C . TYR A 1 303 ? -4.898 8.216 -8.663 1.00 95.00 303 TYR A C 1
ATOM 2444 O O . TYR A 1 303 ? -4.031 7.864 -9.462 1.00 95.00 303 TYR A O 1
ATOM 2452 N N . SER A 1 304 ? -5.965 7.470 -8.388 1.00 95.38 304 SER A N 1
ATOM 2453 C CA . SER A 1 304 ? -6.239 6.167 -9.000 1.00 95.38 304 SER A CA 1
ATOM 2454 C C . SER A 1 304 ? -7.278 6.302 -10.111 1.00 95.38 304 SER A C 1
ATOM 2456 O O . SER A 1 304 ? -8.353 6.838 -9.873 1.00 95.38 304 SER A O 1
ATOM 2458 N N . ASN A 1 305 ? -6.976 5.818 -11.318 1.00 94.81 305 ASN A N 1
ATOM 2459 C CA . ASN A 1 305 ? -7.840 5.990 -12.490 1.00 94.81 305 ASN A CA 1
ATOM 2460 C C . ASN A 1 305 ? -8.866 4.850 -12.643 1.00 94.81 305 ASN A C 1
ATOM 2462 O O . ASN A 1 305 ? -8.557 3.799 -13.210 1.00 94.81 305 ASN A O 1
ATOM 2466 N N . ASP A 1 306 ? -10.103 5.093 -12.217 1.00 96.44 306 ASP A N 1
ATOM 2467 C CA . ASP A 1 306 ? -11.241 4.167 -12.282 1.00 96.44 306 ASP A CA 1
ATOM 2468 C C . ASP A 1 306 ? -11.523 3.659 -13.709 1.00 96.44 306 ASP A C 1
ATOM 2470 O O . ASP A 1 306 ? -11.955 2.517 -13.888 1.00 96.44 306 ASP A O 1
ATOM 2474 N N . ASP A 1 307 ? -11.243 4.460 -14.745 1.00 94.31 307 ASP A N 1
ATOM 2475 C CA . ASP A 1 307 ? -11.449 4.068 -16.150 1.00 94.31 307 ASP A CA 1
ATOM 2476 C C . ASP A 1 307 ? -10.442 3.023 -16.642 1.00 94.31 307 ASP A C 1
ATOM 2478 O O . ASP A 1 307 ? -10.594 2.486 -17.741 1.00 94.31 307 ASP A O 1
ATOM 2482 N N . ARG A 1 308 ? -9.410 2.734 -15.844 1.00 93.50 308 ARG A N 1
ATOM 2483 C CA . ARG A 1 308 ? -8.424 1.681 -16.116 1.00 93.50 308 ARG A CA 1
ATOM 2484 C C . ARG A 1 308 ? -8.454 0.587 -15.070 1.00 93.50 308 ARG A C 1
ATOM 2486 O O . ARG A 1 308 ? -8.462 -0.583 -15.434 1.00 93.50 308 ARG A O 1
ATOM 2493 N N . VAL A 1 309 ? -8.531 0.949 -13.794 1.00 95.25 309 VAL A N 1
ATOM 2494 C CA . VAL A 1 309 ? -8.475 -0.022 -12.699 1.00 95.25 309 VAL A CA 1
ATOM 2495 C C . VAL A 1 309 ? -9.675 -0.966 -12.729 1.00 95.25 309 VAL A C 1
ATOM 2497 O O . VAL A 1 309 ? -9.488 -2.180 -12.730 1.00 95.25 309 VAL A O 1
ATOM 2500 N N . ILE A 1 310 ? -10.901 -0.439 -12.824 1.00 96.25 310 ILE A N 1
ATOM 2501 C CA . ILE A 1 310 ? -12.116 -1.265 -12.736 1.00 96.25 310 ILE A CA 1
ATOM 2502 C C . ILE A 1 310 ? -12.202 -2.283 -13.887 1.00 96.25 310 ILE A C 1
ATOM 2504 O O . ILE A 1 310 ? -12.348 -3.473 -13.598 1.00 96.25 310 ILE A O 1
ATOM 2508 N N . PRO A 1 311 ? -12.065 -1.895 -15.176 1.00 95.25 311 PRO A N 1
ATOM 2509 C CA . PRO A 1 311 ? -12.075 -2.870 -16.268 1.00 95.25 311 PRO A CA 1
ATOM 2510 C C . PRO A 1 311 ? -10.968 -3.920 -16.144 1.00 95.25 311 PRO A C 1
ATOM 2512 O O . PRO A 1 311 ? -11.198 -5.086 -16.459 1.00 95.25 311 PRO A O 1
ATOM 2515 N N . ALA A 1 312 ? -9.787 -3.531 -15.659 1.00 94.69 312 ALA A N 1
ATOM 2516 C CA . ALA A 1 312 ? -8.667 -4.447 -15.516 1.00 94.69 312 ALA A CA 1
ATOM 2517 C C . ALA A 1 312 ? -8.879 -5.465 -14.382 1.00 94.69 312 ALA A C 1
ATOM 2519 O O . ALA A 1 312 ? -8.601 -6.649 -14.568 1.00 94.69 312 ALA A O 1
ATOM 2520 N N . LEU A 1 313 ? -9.444 -5.045 -13.243 1.00 95.25 313 LEU A N 1
ATOM 2521 C CA . LEU A 1 313 ? -9.853 -5.957 -12.169 1.00 95.25 313 LEU A CA 1
ATOM 2522 C C . LEU A 1 313 ? -10.928 -6.939 -12.655 1.00 95.25 313 LEU A C 1
ATOM 2524 O O . LEU A 1 313 ? -10.792 -8.146 -12.460 1.00 95.25 313 LEU A O 1
ATOM 2528 N N . ILE A 1 314 ? -11.947 -6.462 -13.375 1.00 95.81 314 ILE A N 1
ATOM 2529 C CA . ILE A 1 314 ? -12.963 -7.343 -13.979 1.00 95.81 314 ILE A CA 1
ATOM 2530 C C . ILE A 1 314 ? -12.310 -8.328 -14.963 1.00 95.81 314 ILE A C 1
ATOM 2532 O O . ILE A 1 314 ? -12.616 -9.519 -14.949 1.00 95.81 314 ILE A O 1
ATOM 2536 N N . GLY A 1 315 ? -11.355 -7.867 -15.776 1.00 93.25 315 GLY A N 1
ATOM 2537 C CA . GLY A 1 315 ? -10.587 -8.711 -16.696 1.00 93.25 315 GLY A CA 1
ATOM 2538 C C . GLY A 1 315 ? -9.751 -9.798 -16.006 1.00 93.25 315 GLY A C 1
ATOM 2539 O O . GLY A 1 315 ? -9.505 -10.850 -16.600 1.00 93.25 315 GLY A O 1
ATOM 2540 N N . LEU A 1 316 ? -9.358 -9.583 -14.747 1.00 91.44 316 LEU A N 1
ATOM 2541 C CA . LEU A 1 316 ? -8.719 -10.587 -13.892 1.00 91.44 316 LEU A CA 1
ATOM 2542 C C . LEU A 1 316 ? -9.706 -11.574 -13.243 1.00 91.44 316 LEU A C 1
ATOM 2544 O O . LEU A 1 316 ? -9.270 -12.561 -12.647 1.00 91.44 316 LEU A O 1
ATOM 2548 N N . GLY A 1 317 ? -11.012 -11.340 -13.379 1.00 92.44 317 GLY A N 1
ATOM 2549 C CA . GLY A 1 317 ? -12.069 -12.180 -12.821 1.00 92.44 317 GLY A CA 1
ATOM 2550 C C . GLY A 1 317 ? -12.597 -11.720 -11.463 1.00 92.44 317 GLY A C 1
ATOM 2551 O O . GLY A 1 317 ? -13.185 -12.536 -10.760 1.00 92.44 317 GLY A O 1
ATOM 2552 N N . TYR A 1 318 ? -12.383 -10.457 -11.082 1.00 95.25 318 TYR A N 1
ATOM 2553 C CA . TYR A 1 318 ? -13.086 -9.865 -9.943 1.00 95.25 318 TYR A CA 1
ATOM 2554 C C . TYR A 1 318 ? -14.555 -9.603 -10.301 1.00 95.25 318 TYR A C 1
ATOM 2556 O O . TYR A 1 318 ? -14.861 -9.206 -11.430 1.00 95.25 318 TYR A O 1
ATOM 2564 N N . ASP A 1 319 ? -15.455 -9.790 -9.334 1.00 97.06 319 ASP A N 1
ATOM 2565 C CA . ASP A 1 319 ? -16.865 -9.441 -9.498 1.00 97.06 319 ASP A CA 1
ATOM 2566 C C . ASP A 1 319 ? -16.989 -7.933 -9.798 1.00 97.06 319 ASP A C 1
ATOM 2568 O O . ASP A 1 319 ? -16.302 -7.133 -9.157 1.00 97.06 319 ASP A O 1
ATOM 2572 N N . PRO A 1 320 ? -17.857 -7.499 -10.733 1.00 97.00 320 PRO A N 1
ATOM 2573 C CA . PRO A 1 320 ? -17.984 -6.082 -11.081 1.00 97.00 320 PRO A CA 1
ATOM 2574 C C . PRO A 1 320 ? -18.306 -5.163 -9.896 1.00 97.00 320 PRO A C 1
ATOM 2576 O O . PRO A 1 320 ? -17.775 -4.058 -9.823 1.00 97.00 320 PRO A O 1
ATOM 2579 N N . GLU A 1 321 ? -19.141 -5.622 -8.962 1.00 95.94 321 GLU A N 1
ATOM 2580 C CA . GLU A 1 321 ? -19.492 -4.872 -7.748 1.00 95.94 321 GLU A CA 1
ATOM 2581 C C . GLU A 1 321 ? -18.292 -4.721 -6.807 1.00 95.94 321 GLU A C 1
ATOM 2583 O O . GLU A 1 321 ? -18.044 -3.636 -6.289 1.00 95.94 321 GLU A O 1
ATOM 2588 N N . ASP A 1 322 ? -17.495 -5.780 -6.653 1.00 96.88 322 ASP A N 1
ATOM 2589 C CA . ASP A 1 322 ? -16.276 -5.749 -5.846 1.00 96.88 322 ASP A CA 1
ATOM 2590 C C . ASP A 1 322 ? -15.227 -4.842 -6.499 1.00 96.88 322 ASP A C 1
ATOM 2592 O O . ASP A 1 322 ? -14.621 -4.004 -5.836 1.00 96.88 322 ASP A O 1
ATOM 2596 N N . ALA A 1 323 ? -15.054 -4.946 -7.820 1.00 96.81 323 ALA A N 1
ATOM 2597 C CA . ALA A 1 323 ? -14.150 -4.091 -8.577 1.00 96.81 323 ALA A CA 1
ATOM 2598 C C . ALA A 1 323 ? -14.535 -2.608 -8.475 1.00 96.81 323 ALA A C 1
ATOM 2600 O O . ALA A 1 323 ? -13.644 -1.771 -8.437 1.00 96.81 323 ALA A O 1
ATOM 2601 N N . LEU A 1 324 ? -15.826 -2.264 -8.396 1.00 96.44 324 LEU A N 1
ATOM 2602 C CA . LEU A 1 324 ? -16.284 -0.891 -8.144 1.00 96.44 324 LEU A CA 1
ATOM 2603 C C . LEU A 1 324 ? -15.948 -0.395 -6.737 1.00 96.44 324 LEU A C 1
ATOM 2605 O O . LEU A 1 324 ? -15.854 0.817 -6.540 1.00 96.44 324 LEU A O 1
ATOM 2609 N N . ASP A 1 325 ? -15.736 -1.296 -5.783 1.00 96.38 325 ASP A N 1
ATOM 2610 C CA . ASP A 1 325 ? -15.451 -0.979 -4.385 1.00 96.38 325 ASP A CA 1
ATOM 2611 C C . ASP A 1 325 ? -13.965 -1.075 -4.011 1.00 96.38 325 ASP A C 1
ATOM 2613 O O . ASP A 1 325 ? -13.595 -1.003 -2.840 1.00 96.38 325 ASP A O 1
ATOM 2617 N N . TYR A 1 326 ? -13.085 -1.196 -5.007 1.00 97.12 326 TYR A N 1
ATOM 2618 C CA . TYR A 1 326 ? -11.658 -1.352 -4.759 1.00 97.12 326 TYR A CA 1
ATOM 2619 C C . TYR A 1 326 ? -11.064 -0.213 -3.909 1.00 97.12 326 TYR A C 1
ATOM 2621 O O . TYR A 1 326 ? -11.455 0.961 -3.994 1.00 97.12 326 TYR A O 1
ATOM 2629 N N . THR A 1 327 ? -10.043 -0.587 -3.142 1.00 96.38 327 THR A N 1
ATOM 2630 C CA . THR A 1 327 ? -9.114 0.301 -2.434 1.00 96.38 327 THR A CA 1
ATOM 2631 C C . THR A 1 327 ? -7.673 -0.093 -2.782 1.00 96.38 327 THR A C 1
ATOM 2633 O O . THR A 1 327 ? -7.448 -0.968 -3.620 1.00 96.38 327 THR A O 1
ATOM 2636 N N . VAL A 1 328 ? -6.687 0.542 -2.150 1.00 94.62 328 VAL A N 1
ATOM 2637 C CA . VAL A 1 328 ? -5.276 0.136 -2.211 1.00 94.62 328 VAL A CA 1
ATOM 2638 C C . VAL A 1 328 ? -4.823 -0.472 -0.887 1.00 94.62 328 VAL A C 1
ATOM 2640 O O . VAL A 1 328 ? -5.297 -0.044 0.156 1.00 94.62 328 VAL A O 1
ATOM 2643 N N . ALA A 1 329 ? -3.918 -1.446 -0.922 1.00 90.38 329 ALA A N 1
ATOM 2644 C CA . ALA A 1 329 ? -3.459 -2.188 0.254 1.00 90.38 329 ALA A CA 1
ATOM 2645 C C . ALA A 1 329 ? -2.615 -1.336 1.218 1.00 90.38 329 ALA A C 1
ATOM 2647 O O . ALA A 1 329 ? -2.974 -1.138 2.375 1.00 90.38 329 ALA A O 1
ATOM 2648 N N . ALA A 1 330 ? -1.517 -0.773 0.728 1.00 87.00 330 ALA A N 1
ATOM 2649 C CA . ALA A 1 330 ? -0.684 0.146 1.498 1.00 87.00 330 ALA A CA 1
ATOM 2650 C C . ALA A 1 330 ? -0.305 1.352 0.651 1.00 87.00 330 ALA A C 1
ATOM 2652 O O . ALA A 1 330 ? -0.480 2.489 1.090 1.00 87.00 330 ALA A O 1
ATOM 2653 N N . CYS A 1 331 ? 0.181 1.108 -0.568 1.00 83.75 331 CYS A N 1
ATOM 2654 C CA . CYS A 1 331 ? 0.755 2.154 -1.396 1.00 83.75 331 CYS A CA 1
ATOM 2655 C C . CYS A 1 331 ? -0.003 2.345 -2.711 1.00 83.75 331 CYS A C 1
ATOM 2657 O O . CYS A 1 331 ? -0.373 3.465 -3.017 1.00 83.75 331 CYS A O 1
ATOM 2659 N N . TRP A 1 332 ? -0.231 1.314 -3.521 1.00 89.06 332 TRP A N 1
ATOM 2660 C CA . TRP A 1 332 ? -0.895 1.481 -4.834 1.00 89.06 332 TRP A CA 1
ATOM 2661 C C . TRP A 1 332 ? -1.606 0.224 -5.328 1.00 89.06 332 TRP A C 1
ATOM 2663 O O . TRP A 1 332 ? -2.248 0.232 -6.377 1.00 89.06 332 TRP A O 1
ATOM 2673 N N . GLU A 1 333 ? -1.436 -0.883 -4.621 1.00 92.69 333 GLU A N 1
ATOM 2674 C CA . GLU A 1 333 ? -1.843 -2.197 -5.061 1.00 92.69 333 GLU A CA 1
ATOM 2675 C C . GLU A 1 333 ? -3.320 -2.412 -4.773 1.00 92.69 333 GLU A C 1
ATOM 2677 O O . GLU A 1 333 ? -3.756 -2.303 -3.628 1.00 92.69 333 GLU A O 1
ATOM 2682 N N . PHE A 1 334 ? -4.097 -2.738 -5.800 1.00 94.38 334 PHE A N 1
ATOM 2683 C CA . PHE A 1 334 ? -5.545 -2.825 -5.655 1.00 94.38 334 PHE A CA 1
ATOM 2684 C C . PHE A 1 334 ? -5.981 -4.101 -4.925 1.00 94.38 334 PHE A C 1
ATOM 2686 O O . PHE A 1 334 ? -5.596 -5.216 -5.308 1.00 94.38 334 PHE A O 1
ATOM 2693 N N . ILE A 1 335 ? -6.826 -3.912 -3.910 1.00 95.50 335 ILE A N 1
ATOM 2694 C CA . ILE A 1 335 ? -7.464 -4.956 -3.098 1.00 95.50 335 ILE A CA 1
ATOM 2695 C C . ILE A 1 335 ? -8.944 -4.624 -2.871 1.00 95.50 335 ILE A C 1
ATOM 2697 O O . ILE A 1 335 ? -9.382 -3.492 -3.097 1.00 95.50 335 ILE A O 1
ATOM 2701 N N . ILE A 1 336 ? -9.708 -5.612 -2.399 1.00 96.50 336 ILE A N 1
ATOM 2702 C CA . ILE A 1 336 ? -11.146 -5.477 -2.140 1.00 96.50 336 ILE A CA 1
ATOM 2703 C C . ILE A 1 336 ? -11.409 -5.482 -0.627 1.00 96.50 336 ILE A C 1
ATOM 2705 O O . ILE A 1 336 ? -11.068 -6.479 0.027 1.00 96.50 336 ILE A O 1
ATOM 2709 N N . PRO A 1 337 ? -12.028 -4.423 -0.070 1.00 95.50 337 PRO A N 1
ATOM 2710 C CA . PRO A 1 337 ? -12.441 -4.384 1.331 1.00 95.50 337 PRO A CA 1
ATOM 2711 C C . PRO A 1 337 ? -13.286 -5.602 1.731 1.00 95.50 337 PRO A C 1
ATOM 2713 O O . PRO A 1 337 ? -14.153 -6.046 0.982 1.00 95.50 337 PRO A O 1
ATOM 2716 N N . GLY A 1 338 ? -13.003 -6.187 2.895 1.00 95.56 338 GLY A N 1
ATOM 2717 C CA . GLY A 1 338 ? -13.740 -7.307 3.490 1.00 95.56 338 GLY A CA 1
ATOM 2718 C C . GLY A 1 338 ? -13.617 -8.656 2.773 1.00 95.56 338 GLY A C 1
ATOM 2719 O O . GLY A 1 338 ? -14.025 -9.672 3.336 1.00 95.56 338 GLY A O 1
ATOM 2720 N N . LYS A 1 339 ? -13.048 -8.691 1.558 1.00 95.81 339 LYS A N 1
ATOM 2721 C CA . LYS A 1 339 ? -13.109 -9.855 0.654 1.00 95.81 339 LYS A CA 1
ATOM 2722 C C . LYS A 1 339 ? -11.753 -10.356 0.153 1.00 95.81 339 LYS A C 1
ATOM 2724 O O . LYS A 1 339 ? -11.666 -11.465 -0.382 1.00 95.81 339 LYS A O 1
ATOM 2729 N N . GLY A 1 340 ? -10.695 -9.557 0.303 1.00 92.12 340 GLY A N 1
ATOM 2730 C CA . GLY A 1 340 ? -9.343 -9.885 -0.152 1.00 92.12 340 GLY A CA 1
ATOM 2731 C C . GLY A 1 340 ? -8.411 -10.398 0.951 1.00 92.12 340 GLY A C 1
ATOM 2732 O O . GLY A 1 340 ? -8.333 -9.827 2.033 1.00 92.12 340 GLY A O 1
ATOM 2733 N N . ARG A 1 341 ? -7.648 -11.447 0.635 1.00 91.75 341 ARG A N 1
ATOM 2734 C CA . ARG A 1 341 ? -6.376 -11.834 1.279 1.00 91.75 341 ARG A CA 1
ATOM 2735 C C . ARG A 1 341 ? -5.279 -11.918 0.224 1.00 91.75 341 ARG A C 1
ATOM 2737 O O . ARG A 1 341 ? -4.583 -12.926 0.092 1.00 91.75 341 ARG A O 1
ATOM 2744 N N . ASP A 1 342 ? -5.231 -10.894 -0.616 1.00 91.69 342 ASP A N 1
ATOM 2745 C CA . ASP A 1 342 ? -4.238 -10.793 -1.671 1.00 91.69 342 ASP A CA 1
ATOM 2746 C C . ASP A 1 342 ? -2.849 -10.541 -1.052 1.00 91.69 342 ASP A C 1
ATOM 2748 O O . ASP A 1 342 ? -2.707 -9.685 -0.186 1.00 91.69 342 ASP A O 1
ATOM 2752 N N . ILE A 1 343 ? -1.812 -11.239 -1.527 1.00 93.00 343 ILE A N 1
ATOM 2753 C CA . ILE A 1 343 ? -0.416 -10.834 -1.293 1.00 93.00 343 ILE A CA 1
ATOM 2754 C C . ILE A 1 343 ? -0.002 -10.026 -2.502 1.00 93.00 343 ILE A C 1
ATOM 2756 O O . ILE A 1 343 ? 0.513 -10.561 -3.485 1.00 93.00 343 ILE A O 1
ATOM 2760 N N . THR A 1 344 ? -0.277 -8.734 -2.471 1.00 90.94 344 THR A N 1
ATOM 2761 C CA . THR A 1 344 ? -0.044 -7.891 -3.640 1.00 90.94 344 THR A CA 1
ATOM 2762 C C . THR A 1 344 ? 1.437 -7.730 -3.977 1.00 90.94 344 THR A C 1
ATOM 2764 O O . THR A 1 344 ? 1.738 -7.475 -5.135 1.00 90.94 344 THR A O 1
ATOM 2767 N N . ASN A 1 345 ? 2.347 -7.964 -3.024 1.00 90.50 345 ASN A N 1
ATOM 2768 C CA . ASN A 1 345 ? 3.795 -7.787 -3.180 1.00 90.50 345 ASN A CA 1
ATOM 2769 C C . ASN A 1 345 ? 4.591 -9.039 -2.779 1.00 90.50 345 ASN A C 1
ATOM 2771 O O . ASN A 1 345 ? 5.482 -8.964 -1.940 1.00 90.50 345 ASN A O 1
ATOM 2775 N N . ILE A 1 346 ? 4.291 -10.209 -3.351 1.00 93.12 346 ILE A N 1
ATOM 2776 C CA . ILE A 1 346 ? 4.973 -11.448 -2.932 1.00 93.12 346 ILE A CA 1
ATOM 2777 C C . ILE A 1 346 ? 6.441 -11.491 -3.380 1.00 93.12 346 ILE A C 1
ATOM 2779 O O . ILE A 1 346 ? 7.279 -12.110 -2.726 1.00 93.12 346 ILE A O 1
ATOM 2783 N N . SER A 1 347 ? 6.748 -10.860 -4.517 1.00 94.12 347 SER A N 1
ATOM 2784 C CA . SER A 1 347 ? 8.087 -10.813 -5.102 1.00 94.12 347 SER A CA 1
ATOM 2785 C C . SER A 1 347 ? 8.194 -9.718 -6.173 1.00 94.12 347 SER A C 1
ATOM 2787 O O . SER A 1 347 ? 7.211 -9.058 -6.522 1.00 94.12 347 SER A O 1
ATOM 2789 N N . ALA A 1 348 ? 9.390 -9.549 -6.732 1.00 95.44 348 ALA A N 1
ATOM 2790 C CA . ALA A 1 348 ? 9.683 -8.584 -7.778 1.00 95.44 348 ALA A CA 1
ATOM 2791 C C . ALA A 1 348 ? 10.511 -9.216 -8.912 1.00 95.44 348 ALA A C 1
ATOM 2793 O O . ALA A 1 348 ? 11.415 -10.011 -8.672 1.00 95.44 348 ALA A O 1
ATOM 2794 N N . LEU A 1 349 ? 10.217 -8.835 -10.156 1.00 97.38 349 LEU A N 1
ATOM 2795 C CA . LEU A 1 349 ? 10.933 -9.235 -11.365 1.00 97.38 349 LEU A CA 1
ATOM 2796 C C . LEU A 1 349 ? 11.907 -8.126 -11.789 1.00 97.38 349 LEU A C 1
ATOM 2798 O O . LEU A 1 349 ? 11.490 -7.024 -12.152 1.00 97.38 349 LEU A O 1
ATOM 2802 N N . ASN A 1 350 ? 13.204 -8.434 -11.802 1.00 97.94 350 ASN A N 1
ATOM 2803 C CA . ASN A 1 350 ? 14.261 -7.526 -12.252 1.00 97.94 350 ASN A CA 1
ATOM 2804 C C . ASN A 1 350 ? 14.298 -7.427 -13.794 1.00 97.94 350 ASN A C 1
ATOM 2806 O O . ASN A 1 350 ? 15.024 -8.170 -14.455 1.00 97.94 350 ASN A O 1
ATOM 2810 N N . LEU A 1 351 ? 13.498 -6.532 -14.391 1.00 98.12 351 LEU A N 1
ATOM 2811 C CA . LEU A 1 351 ? 13.389 -6.405 -15.855 1.00 98.12 351 LEU A CA 1
ATOM 2812 C C . LEU A 1 351 ? 14.719 -6.025 -16.544 1.00 98.12 351 LEU A C 1
ATOM 2814 O O . LEU A 1 351 ? 15.015 -6.615 -17.588 1.00 98.12 351 LEU A O 1
ATOM 2818 N N . PRO A 1 352 ? 15.549 -5.104 -16.006 1.00 98.12 352 PRO A N 1
ATOM 2819 C CA . PRO A 1 352 ? 16.877 -4.831 -16.559 1.00 98.12 352 PRO A CA 1
ATOM 2820 C C . PRO A 1 352 ? 17.784 -6.059 -16.574 1.00 98.12 352 PRO A C 1
ATOM 2822 O O . PRO A 1 352 ? 18.464 -6.287 -17.572 1.00 98.12 352 PRO A O 1
ATOM 2825 N N . LEU A 1 353 ? 17.748 -6.892 -15.528 1.00 98.38 353 LEU A N 1
ATOM 2826 C CA . LEU A 1 353 ? 18.523 -8.134 -15.493 1.00 98.38 353 LEU A CA 1
ATOM 2827 C C . LEU A 1 353 ? 18.092 -9.111 -16.591 1.00 98.38 353 LEU A C 1
ATOM 2829 O O . LEU A 1 353 ? 18.940 -9.776 -17.180 1.00 98.38 353 LEU A O 1
ATOM 2833 N N . MET A 1 354 ? 16.790 -9.201 -16.888 1.00 98.56 354 MET A N 1
ATOM 2834 C CA . MET A 1 354 ? 16.296 -10.071 -17.966 1.00 98.56 354 MET A CA 1
ATOM 2835 C C . MET A 1 354 ? 16.830 -9.623 -19.328 1.00 98.56 354 MET A C 1
ATOM 2837 O O . MET A 1 354 ? 17.297 -10.448 -20.114 1.00 98.56 354 MET A O 1
ATOM 2841 N N . ALA A 1 355 ? 16.826 -8.310 -19.582 1.00 98.50 355 ALA A N 1
ATOM 2842 C CA . ALA A 1 355 ? 17.429 -7.746 -20.784 1.00 98.50 355 ALA A CA 1
ATOM 2843 C C . ALA A 1 355 ? 18.951 -7.972 -20.811 1.00 98.50 355 ALA A C 1
ATOM 2845 O O . ALA A 1 355 ? 19.473 -8.428 -21.825 1.00 98.50 355 ALA A O 1
ATOM 2846 N N . GLU A 1 356 ? 19.665 -7.730 -19.705 1.00 98.19 356 GLU A N 1
ATOM 2847 C CA . GLU A 1 356 ? 21.117 -7.943 -19.612 1.00 98.19 356 GLU A CA 1
ATOM 2848 C C . GLU A 1 356 ? 21.498 -9.407 -19.889 1.00 98.19 356 GLU A C 1
ATOM 2850 O O . GLU A 1 356 ? 22.423 -9.671 -20.662 1.00 98.19 356 GLU A O 1
ATOM 2855 N N . ARG A 1 357 ? 20.773 -10.370 -19.304 1.00 98.44 357 ARG A N 1
ATOM 2856 C CA . ARG A 1 357 ? 20.999 -11.806 -19.533 1.00 98.44 357 ARG A CA 1
ATOM 2857 C C . ARG A 1 357 ? 20.855 -12.159 -21.011 1.00 98.44 357 ARG A C 1
ATOM 2859 O O . ARG A 1 357 ? 21.754 -12.802 -21.552 1.00 98.44 357 ARG A O 1
ATOM 2866 N N . ALA A 1 358 ? 19.786 -11.705 -21.665 1.00 98.50 358 ALA A N 1
ATOM 2867 C CA . ALA A 1 358 ? 19.583 -11.931 -23.095 1.00 98.50 358 ALA A CA 1
ATOM 2868 C C . ALA A 1 358 ? 20.676 -11.257 -23.945 1.00 98.50 358 ALA A C 1
ATOM 2870 O O . ALA A 1 358 ? 21.201 -11.871 -24.873 1.00 98.50 358 ALA A O 1
ATOM 2871 N N . VAL A 1 359 ? 21.084 -10.024 -23.607 1.00 98.50 359 VAL A N 1
ATOM 2872 C CA . VAL A 1 359 ? 22.190 -9.323 -24.288 1.00 98.50 359 VAL A CA 1
ATOM 2873 C C . VAL A 1 359 ? 23.473 -10.146 -24.221 1.00 98.50 359 VAL A C 1
ATOM 2875 O O . VAL A 1 359 ? 24.108 -10.384 -25.245 1.00 98.50 359 VAL A O 1
ATOM 2878 N N . ARG A 1 360 ? 23.847 -10.621 -23.030 1.00 97.69 360 ARG A N 1
ATOM 2879 C CA . ARG A 1 360 ? 25.094 -11.370 -22.828 1.00 97.69 360 ARG A CA 1
ATOM 2880 C C . ARG A 1 360 ? 25.088 -12.750 -23.477 1.00 97.69 360 ARG A C 1
ATOM 2882 O O . ARG A 1 360 ? 26.129 -13.179 -23.965 1.00 97.69 360 ARG A O 1
ATOM 2889 N N . LYS A 1 361 ? 23.957 -13.456 -23.442 1.00 97.69 361 LYS A N 1
ATOM 2890 C CA . LYS A 1 361 ? 23.860 -14.844 -23.917 1.00 97.69 361 LYS A CA 1
ATOM 2891 C C . LYS A 1 361 ? 23.568 -14.943 -25.414 1.00 97.69 361 LYS A C 1
ATOM 2893 O O . LYS A 1 361 ? 24.168 -15.776 -26.086 1.00 97.69 361 LYS A O 1
ATOM 2898 N N . ASP A 1 362 ? 22.637 -14.135 -25.923 1.00 98.12 362 ASP A N 1
ATOM 2899 C CA . ASP A 1 362 ? 21.982 -14.399 -27.208 1.00 98.12 362 ASP A CA 1
ATOM 2900 C C . ASP A 1 362 ? 22.274 -13.339 -28.286 1.00 98.12 362 ASP A C 1
ATOM 2902 O O . ASP A 1 362 ? 22.195 -13.668 -29.473 1.00 98.12 362 ASP A O 1
ATOM 2906 N N . LEU A 1 363 ? 22.641 -12.098 -27.923 1.00 97.75 363 LEU A N 1
ATOM 2907 C CA . LEU A 1 363 ? 22.720 -10.964 -28.865 1.00 97.75 363 LEU A CA 1
ATOM 2908 C C . LEU A 1 363 ? 23.581 -11.254 -30.100 1.00 97.75 363 LEU A C 1
ATOM 2910 O O . LEU A 1 363 ? 23.122 -11.056 -31.220 1.00 97.75 363 LEU A O 1
ATOM 2914 N N . ALA A 1 364 ? 24.800 -11.765 -29.902 1.00 96.06 364 ALA A N 1
ATOM 2915 C CA . ALA A 1 364 ? 25.747 -12.036 -30.989 1.00 96.06 364 ALA A CA 1
ATOM 2916 C C . ALA A 1 364 ? 25.274 -13.141 -31.958 1.00 96.06 364 ALA A C 1
ATOM 2918 O O . ALA A 1 364 ? 25.776 -13.254 -33.072 1.00 96.06 364 ALA A O 1
ATOM 2919 N N . SER A 1 365 ? 24.315 -13.970 -31.534 1.00 96.19 365 SER A N 1
ATOM 2920 C CA . SER A 1 365 ? 23.786 -15.090 -32.322 1.00 96.19 365 SER A CA 1
ATOM 2921 C C . SER A 1 365 ? 22.463 -14.782 -33.029 1.00 96.19 365 SER A C 1
ATOM 2923 O O . SER A 1 365 ? 22.045 -15.530 -33.916 1.00 96.19 365 SER A O 1
ATOM 2925 N N . CYS A 1 366 ? 21.786 -13.699 -32.642 1.00 97.81 366 CYS A N 1
ATOM 2926 C CA . CYS A 1 366 ? 20.472 -13.356 -33.165 1.00 97.81 366 CYS A CA 1
ATOM 2927 C C . CYS A 1 366 ? 20.596 -12.637 -34.509 1.00 97.81 366 CYS A C 1
ATOM 2929 O O . CYS A 1 366 ? 21.359 -11.689 -34.662 1.00 97.81 366 CYS A O 1
ATOM 2931 N N . ARG A 1 367 ? 19.808 -13.075 -35.495 1.00 96.06 367 ARG A N 1
ATOM 2932 C CA . ARG A 1 367 ? 19.849 -12.522 -36.860 1.00 96.06 367 ARG A CA 1
ATOM 2933 C C . ARG A 1 367 ? 19.144 -11.168 -37.002 1.00 96.06 367 ARG A C 1
ATOM 2935 O O . ARG A 1 367 ? 19.444 -10.415 -37.918 1.00 96.06 367 ARG A O 1
ATOM 2942 N N . ASP A 1 368 ? 18.146 -10.923 -36.160 1.00 98.25 368 ASP A N 1
ATOM 2943 C CA . ASP A 1 368 ? 17.266 -9.761 -36.189 1.00 98.25 368 ASP A CA 1
ATOM 2944 C C . ASP A 1 368 ? 16.783 -9.448 -34.763 1.00 98.25 368 ASP A C 1
ATOM 2946 O O . ASP A 1 368 ? 16.918 -10.269 -33.846 1.00 98.25 368 ASP A O 1
ATOM 2950 N N . PHE A 1 369 ? 16.236 -8.244 -34.573 1.00 98.50 369 PHE A N 1
ATOM 2951 C CA . PHE A 1 369 ? 15.787 -7.792 -33.259 1.00 98.50 369 PHE A CA 1
ATOM 2952 C C . PHE A 1 369 ? 14.631 -8.634 -32.705 1.00 98.50 369 PHE A C 1
ATOM 2954 O O . PHE A 1 369 ? 14.538 -8.815 -31.498 1.00 98.50 369 PHE A O 1
ATOM 2961 N N . GLU A 1 370 ? 13.761 -9.178 -33.556 1.00 98.62 370 GLU A N 1
ATOM 2962 C CA . GLU A 1 370 ? 12.617 -9.975 -33.100 1.00 98.62 370 GLU A CA 1
ATOM 2963 C C . GLU A 1 370 ? 13.059 -11.332 -32.538 1.00 98.62 370 GLU A C 1
ATOM 2965 O O . GLU A 1 370 ? 12.560 -11.764 -31.499 1.00 98.62 370 GLU A O 1
ATOM 2970 N N . ALA A 1 371 ? 14.055 -11.973 -33.158 1.00 98.56 371 ALA A N 1
ATOM 2971 C CA . ALA A 1 371 ? 14.700 -13.164 -32.617 1.00 98.56 371 ALA A CA 1
ATOM 2972 C C . ALA A 1 371 ? 15.371 -12.871 -31.267 1.00 98.56 371 ALA A C 1
ATOM 2974 O O . ALA A 1 371 ? 15.231 -13.658 -30.333 1.00 98.56 371 ALA A O 1
ATOM 2975 N N . PHE A 1 372 ? 16.037 -11.719 -31.142 1.00 98.75 372 PHE A N 1
ATOM 2976 C CA . PHE A 1 372 ? 16.634 -11.280 -29.881 1.00 98.75 372 PHE A CA 1
ATOM 2977 C C . PHE A 1 372 ? 15.581 -10.980 -28.802 1.00 98.75 372 PHE A C 1
ATOM 2979 O O . PHE A 1 372 ? 15.706 -11.428 -27.663 1.00 98.75 372 PHE A O 1
ATOM 2986 N N . PHE A 1 373 ? 14.506 -10.271 -29.146 1.00 98.81 373 PHE A N 1
ATOM 2987 C CA . PHE A 1 373 ? 13.435 -9.952 -28.206 1.00 98.81 373 PHE A CA 1
ATOM 2988 C C . PHE A 1 373 ? 12.732 -11.222 -27.708 1.00 98.81 373 PHE A C 1
ATOM 2990 O O . PHE A 1 373 ? 12.414 -11.313 -26.525 1.00 98.81 373 PHE A O 1
ATOM 2997 N N . ALA A 1 374 ? 12.578 -12.249 -28.550 1.00 98.75 374 ALA A N 1
ATOM 2998 C CA . ALA A 1 374 ? 12.075 -13.553 -28.115 1.00 98.75 374 ALA A CA 1
ATOM 2999 C C . ALA A 1 374 ? 12.969 -14.214 -27.040 1.00 98.75 374 ALA A C 1
ATOM 3001 O O . ALA A 1 374 ? 12.464 -14.935 -26.174 1.00 98.75 374 ALA A O 1
ATOM 3002 N N . CYS A 1 375 ? 14.283 -13.952 -27.039 1.00 98.69 375 CYS A N 1
ATOM 3003 C CA . CYS A 1 375 ? 15.180 -14.371 -25.957 1.00 98.69 375 CYS A CA 1
ATOM 3004 C C . CYS A 1 375 ? 14.914 -13.589 -24.662 1.00 98.69 375 CYS A C 1
ATOM 3006 O O . CYS A 1 375 ? 14.895 -14.188 -23.591 1.00 98.69 375 CYS A O 1
ATOM 3008 N N . VAL A 1 376 ? 14.624 -12.288 -24.746 1.00 98.81 376 VAL A N 1
ATOM 3009 C CA . VAL A 1 376 ? 14.207 -11.481 -23.582 1.00 98.81 376 VAL A CA 1
ATOM 3010 C C . VAL A 1 376 ? 12.892 -12.007 -22.999 1.00 98.81 376 VAL A C 1
ATOM 3012 O O . VAL A 1 376 ? 12.783 -12.197 -21.789 1.00 98.81 376 VAL A O 1
ATOM 3015 N N . GLU A 1 377 ? 11.904 -12.313 -23.846 1.00 98.75 377 GLU A N 1
ATOM 3016 C CA . GLU A 1 377 ? 10.636 -12.914 -23.410 1.00 98.75 377 GLU A CA 1
ATOM 3017 C C . GLU A 1 377 ? 10.840 -14.275 -22.735 1.00 98.75 377 GLU A C 1
ATOM 3019 O O . GLU A 1 377 ? 10.144 -14.603 -21.771 1.00 98.75 377 GLU A O 1
ATOM 3024 N N . ARG A 1 378 ? 11.799 -15.070 -23.226 1.00 98.69 378 ARG A N 1
ATOM 3025 C CA . ARG A 1 378 ? 12.190 -16.340 -22.608 1.00 98.69 378 ARG A CA 1
ATOM 3026 C C . ARG A 1 378 ? 12.759 -16.116 -21.207 1.00 98.69 378 ARG A C 1
ATOM 3028 O O . ARG A 1 378 ? 12.268 -16.763 -20.288 1.00 98.69 378 ARG A O 1
ATOM 3035 N N . GLU A 1 379 ? 13.715 -15.200 -21.033 1.00 98.75 379 GLU A N 1
ATOM 3036 C CA . GLU A 1 379 ? 14.294 -14.897 -19.712 1.00 98.75 379 GLU A CA 1
ATOM 3037 C C . GLU A 1 379 ? 13.214 -14.386 -18.738 1.00 98.75 379 GLU A C 1
ATOM 3039 O O . GLU A 1 379 ? 13.127 -14.874 -17.615 1.00 98.75 379 GLU A O 1
ATOM 3044 N N . ILE A 1 380 ? 12.316 -13.492 -19.183 1.00 98.75 380 ILE A N 1
ATOM 3045 C CA . ILE A 1 380 ? 11.171 -13.017 -18.379 1.00 98.75 380 ILE A CA 1
ATOM 3046 C C . ILE A 1 380 ? 10.283 -14.184 -17.932 1.00 98.75 380 ILE A C 1
ATOM 3048 O O . ILE A 1 380 ? 9.898 -14.260 -16.763 1.00 98.75 380 ILE A O 1
ATOM 3052 N N . ARG A 1 381 ? 9.932 -15.090 -18.852 1.00 98.56 381 ARG A N 1
ATOM 3053 C CA . ARG A 1 381 ? 9.067 -16.236 -18.550 1.00 98.56 381 ARG A CA 1
ATOM 3054 C C . ARG A 1 381 ? 9.726 -17.191 -17.560 1.00 98.56 381 ARG A C 1
ATOM 3056 O O . ARG A 1 381 ? 9.074 -17.580 -16.598 1.00 98.56 381 ARG A O 1
ATOM 3063 N N . GLU A 1 382 ? 10.986 -17.546 -17.789 1.00 98.50 382 GLU A N 1
ATOM 3064 C CA . GLU A 1 382 ? 11.740 -18.467 -16.931 1.00 98.50 382 GLU A CA 1
ATOM 3065 C C . GLU A 1 382 ? 11.922 -17.902 -15.516 1.00 98.50 382 GLU A C 1
ATOM 3067 O O . GLU A 1 382 ? 11.787 -18.628 -14.532 1.00 98.50 382 GLU A O 1
ATOM 3072 N N . GLU A 1 383 ? 12.146 -16.594 -15.391 1.00 98.31 383 GLU A N 1
ATOM 3073 C CA . GLU A 1 383 ? 12.241 -15.934 -14.090 1.00 98.31 383 GLU A CA 1
ATOM 3074 C C . GLU A 1 383 ? 10.882 -15.887 -13.373 1.00 98.31 383 GLU A C 1
ATOM 3076 O O . GLU A 1 383 ? 10.807 -16.146 -12.173 1.00 98.31 383 GLU A O 1
ATOM 3081 N N . CYS A 1 384 ? 9.783 -15.656 -14.103 1.00 98.31 384 CYS A N 1
ATOM 3082 C CA . CYS A 1 384 ? 8.436 -15.796 -13.542 1.00 98.31 384 CYS A CA 1
ATOM 3083 C C . CYS A 1 384 ? 8.155 -17.236 -13.087 1.00 98.31 384 CYS A C 1
ATOM 3085 O O . CYS A 1 384 ? 7.588 -17.428 -12.014 1.00 98.31 384 CYS A O 1
ATOM 3087 N N . ASP A 1 385 ? 8.552 -18.246 -13.871 1.00 98.00 385 ASP A N 1
ATOM 3088 C CA . ASP A 1 385 ? 8.414 -19.662 -13.505 1.00 98.00 385 ASP A CA 1
ATOM 3089 C C . ASP A 1 385 ? 9.161 -19.971 -12.202 1.00 98.00 385 ASP A C 1
ATOM 3091 O O . ASP A 1 385 ? 8.611 -20.634 -11.319 1.00 98.00 385 ASP A O 1
ATOM 3095 N N . ARG A 1 386 ? 10.382 -19.441 -12.055 1.00 97.94 386 ARG A N 1
ATOM 3096 C CA . ARG A 1 386 ? 11.196 -19.569 -10.841 1.00 97.94 386 ARG A CA 1
ATOM 3097 C C . ARG A 1 386 ? 10.519 -18.925 -9.630 1.00 97.94 386 ARG A C 1
ATOM 3099 O O . ARG A 1 386 ? 10.330 -19.601 -8.621 1.00 97.94 386 ARG A O 1
ATOM 3106 N N . ILE A 1 387 ? 10.116 -17.655 -9.739 1.00 97.06 387 ILE A N 1
ATOM 3107 C CA . ILE A 1 387 ? 9.456 -16.917 -8.648 1.00 97.06 387 ILE A CA 1
ATOM 3108 C C . ILE A 1 387 ? 8.181 -17.641 -8.213 1.00 97.06 387 ILE A C 1
ATOM 3110 O O . ILE A 1 387 ? 7.985 -17.874 -7.021 1.00 97.06 387 ILE A O 1
ATOM 3114 N N . VAL A 1 388 ? 7.330 -18.037 -9.166 1.00 96.38 388 VAL A N 1
ATOM 3115 C CA . VAL A 1 388 ? 6.098 -18.778 -8.873 1.00 96.38 388 VAL A CA 1
ATOM 3116 C C . VAL A 1 388 ? 6.431 -20.074 -8.137 1.00 96.38 388 VAL A C 1
ATOM 3118 O O . VAL A 1 388 ? 5.877 -20.317 -7.073 1.00 96.38 388 VAL A O 1
ATOM 3121 N N . ALA A 1 389 ? 7.371 -20.882 -8.633 1.00 95.62 389 ALA A N 1
ATOM 3122 C CA . ALA A 1 389 ? 7.728 -22.149 -7.993 1.00 95.62 389 ALA A CA 1
ATOM 3123 C C . ALA A 1 389 ? 8.238 -21.981 -6.547 1.00 95.62 389 ALA A C 1
ATOM 3125 O O . ALA A 1 389 ? 7.896 -22.787 -5.680 1.00 95.62 389 ALA A O 1
ATOM 3126 N N . GLU A 1 390 ? 9.022 -20.936 -6.276 1.00 94.50 390 GLU A N 1
ATOM 3127 C CA . GLU A 1 390 ? 9.593 -20.655 -4.950 1.00 94.50 390 GLU A CA 1
ATOM 3128 C C . GLU A 1 390 ? 8.580 -20.085 -3.950 1.00 94.50 390 GLU A C 1
ATOM 3130 O O . GLU A 1 390 ? 8.740 -20.258 -2.739 1.00 94.50 390 GLU A O 1
ATOM 3135 N N . THR A 1 391 ? 7.541 -19.408 -4.441 1.00 94.12 391 THR A N 1
ATOM 3136 C CA . THR A 1 391 ? 6.606 -18.642 -3.602 1.00 94.12 391 THR A CA 1
ATOM 3137 C C . THR A 1 391 ? 5.184 -19.205 -3.581 1.00 94.12 391 THR A C 1
ATOM 3139 O O . THR A 1 391 ? 4.340 -18.704 -2.851 1.00 94.12 391 THR A O 1
ATOM 3142 N N . ASP A 1 392 ? 4.892 -20.288 -4.305 1.00 89.19 392 ASP A N 1
ATOM 3143 C CA . ASP A 1 392 ? 3.536 -20.851 -4.395 1.00 89.19 392 ASP A CA 1
ATOM 3144 C C . ASP A 1 392 ? 3.056 -21.538 -3.098 1.00 89.19 392 ASP A C 1
ATOM 3146 O O . ASP A 1 392 ? 1.858 -21.598 -2.832 1.00 89.19 392 ASP A O 1
ATOM 3150 N N . ASN A 1 393 ? 3.959 -22.053 -2.251 1.00 93.31 393 ASN A N 1
ATOM 3151 C CA . ASN A 1 393 ? 3.590 -22.755 -1.010 1.00 93.31 393 ASN A CA 1
ATOM 3152 C C . ASN A 1 393 ? 3.516 -21.829 0.218 1.00 93.31 393 ASN A C 1
ATOM 3154 O O . ASN A 1 393 ? 4.205 -22.075 1.211 1.00 93.31 393 ASN A O 1
ATOM 3158 N N . VAL A 1 394 ? 2.719 -20.760 0.147 1.00 94.19 394 VAL A N 1
ATOM 3159 C CA . VAL A 1 394 ? 2.617 -19.781 1.242 1.00 94.19 394 VAL A CA 1
ATOM 3160 C C . VAL A 1 394 ? 1.836 -20.331 2.429 1.00 94.19 394 VAL A C 1
ATOM 3162 O O . VAL A 1 394 ? 0.762 -20.918 2.266 1.00 94.19 394 VAL A O 1
ATOM 3165 N N . TRP A 1 395 ? 2.345 -20.065 3.629 1.00 93.75 395 TRP A N 1
ATOM 3166 C CA . TRP A 1 395 ? 1.625 -20.261 4.880 1.00 93.75 395 TRP A CA 1
ATOM 3167 C C . TRP A 1 395 ? 1.641 -18.981 5.713 1.00 93.75 395 TRP A C 1
ATOM 3169 O O . TRP A 1 395 ? 2.647 -18.272 5.748 1.00 93.75 395 TRP A O 1
ATOM 3179 N N . PHE A 1 396 ? 0.530 -18.721 6.397 1.00 93.06 396 PHE A N 1
ATOM 3180 C CA . PHE A 1 396 ? 0.362 -17.571 7.273 1.00 93.06 396 PHE A CA 1
ATOM 3181 C C . PHE A 1 396 ? 0.092 -18.007 8.697 1.00 93.06 396 PHE A C 1
ATOM 3183 O O . PHE A 1 396 ? -0.600 -19.001 8.947 1.00 93.06 396 PHE A O 1
ATOM 3190 N N . ILE A 1 397 ? 0.570 -17.185 9.619 1.00 95.81 397 ILE A N 1
ATOM 3191 C CA . ILE A 1 397 ? 0.105 -17.193 10.992 1.00 95.81 397 ILE A CA 1
ATOM 3192 C C . ILE A 1 397 ? -1.395 -16.844 10.969 1.00 95.81 397 ILE A C 1
ATOM 3194 O O . ILE A 1 397 ? -1.761 -15.835 10.366 1.00 95.81 397 ILE A O 1
ATOM 3198 N N . PRO A 1 398 ? -2.280 -17.668 11.566 1.00 95.31 398 PRO A N 1
ATOM 3199 C CA . PRO A 1 398 ? -3.706 -17.360 11.613 1.00 95.31 398 PRO A CA 1
ATOM 3200 C C . PRO A 1 398 ? -3.973 -16.021 12.297 1.00 95.31 398 PRO A C 1
ATOM 3202 O O . PRO A 1 398 ? -3.303 -15.699 13.275 1.00 95.31 398 PRO A O 1
ATOM 3205 N N . SER A 1 399 ? -4.991 -15.302 11.829 1.00 96.19 399 SER A N 1
ATOM 3206 C CA . SER A 1 399 ? -5.393 -14.004 12.373 1.00 96.19 399 SER A CA 1
ATOM 3207 C C . SER A 1 399 ? -6.888 -14.023 12.745 1.00 96.19 399 SER A C 1
ATOM 3209 O O . SER A 1 399 ? -7.741 -13.640 11.941 1.00 96.19 399 SER A O 1
ATOM 3211 N N . PRO A 1 400 ? -7.256 -14.603 13.908 1.00 96.88 400 PRO A N 1
ATOM 3212 C CA . PRO A 1 400 ? -8.655 -14.806 14.277 1.00 96.88 400 PRO A CA 1
ATOM 3213 C C . PRO A 1 400 ? -9.479 -13.521 14.434 1.00 96.88 400 PRO A C 1
ATOM 3215 O O . PRO A 1 400 ? -10.684 -13.559 14.185 1.00 96.88 400 PRO A O 1
ATOM 3218 N N . TRP A 1 401 ? -8.887 -12.401 14.860 1.00 97.50 401 TRP A N 1
ATOM 3219 C CA . TRP A 1 401 ? -9.594 -11.125 14.952 1.00 97.50 401 TRP A CA 1
ATOM 3220 C C . TRP A 1 401 ? -9.815 -10.516 13.567 1.00 97.50 401 TRP A C 1
ATOM 3222 O O . TRP A 1 401 ? -10.958 -10.174 13.254 1.00 97.50 401 TRP A O 1
ATOM 3232 N N . LEU A 1 402 ? -8.802 -10.484 12.694 1.00 96.88 402 LEU A N 1
ATOM 3233 C CA . LEU A 1 402 ? -9.014 -10.135 11.287 1.00 96.88 402 LEU A CA 1
ATOM 3234 C C . LEU A 1 402 ? -10.093 -11.011 10.646 1.00 96.88 402 LEU A C 1
ATOM 3236 O O . LEU A 1 402 ? -10.988 -10.476 10.001 1.00 96.88 402 LEU A O 1
ATOM 3240 N N . ASP A 1 403 ? -10.059 -12.333 10.848 1.00 95.31 403 ASP A N 1
ATOM 3241 C CA . ASP A 1 403 ? -11.047 -13.270 10.296 1.00 95.31 403 ASP A CA 1
ATOM 3242 C C . ASP A 1 403 ? -12.491 -12.861 10.648 1.00 95.31 403 ASP A C 1
ATOM 3244 O O . ASP A 1 403 ? -13.386 -12.991 9.813 1.00 95.31 403 ASP A O 1
ATOM 3248 N N . MET A 1 404 ? -12.719 -12.317 11.849 1.00 95.44 404 MET A N 1
ATOM 3249 C CA . MET A 1 404 ? -14.028 -11.816 12.289 1.00 95.44 404 MET A CA 1
ATOM 3250 C C . MET A 1 404 ? -14.434 -10.488 11.651 1.00 95.44 404 MET A C 1
ATOM 3252 O O . MET A 1 404 ? -15.626 -10.176 11.635 1.00 95.44 404 MET A O 1
ATOM 3256 N N . LEU A 1 405 ? -13.472 -9.702 11.167 1.00 95.69 405 LEU A N 1
ATOM 3257 C CA . LEU A 1 405 ? -13.692 -8.438 10.464 1.00 95.69 405 LEU A CA 1
ATOM 3258 C C . LEU A 1 405 ? -13.864 -8.618 8.951 1.00 95.69 405 LEU A C 1
ATOM 3260 O O . LEU A 1 405 ? -14.173 -7.654 8.257 1.00 95.69 405 LEU A O 1
ATOM 3264 N N . MET A 1 406 ? -13.663 -9.823 8.426 1.00 94.56 406 MET A N 1
ATOM 3265 C CA . MET A 1 406 ? -13.902 -10.126 7.017 1.00 94.56 406 MET A CA 1
ATOM 3266 C C . MET A 1 406 ? -15.363 -10.543 6.795 1.00 94.56 406 MET A C 1
ATOM 3268 O O . MET A 1 406 ? -16.067 -10.906 7.739 1.00 94.56 406 MET A O 1
ATOM 3272 N N . ASP A 1 407 ? -15.832 -10.446 5.554 1.00 87.69 407 ASP A N 1
ATOM 3273 C CA . ASP A 1 407 ? -17.159 -10.913 5.134 1.00 87.69 407 ASP A CA 1
ATOM 3274 C C . ASP A 1 407 ? -17.027 -12.296 4.477 1.00 87.69 407 ASP A C 1
ATOM 3276 O O . ASP A 1 407 ? -17.063 -13.329 5.148 1.00 87.69 407 ASP A O 1
ATOM 3280 N N . GLU A 1 408 ? -16.738 -12.321 3.176 1.00 89.81 408 GLU A N 1
ATOM 3281 C CA . GLU A 1 408 ? -16.442 -13.531 2.415 1.00 89.81 408 GLU A CA 1
ATOM 3282 C C . GLU A 1 408 ? -15.082 -13.392 1.730 1.00 89.81 408 GLU A C 1
ATOM 3284 O O . GLU A 1 408 ? -14.889 -12.544 0.860 1.00 89.81 408 GLU A O 1
ATOM 3289 N N . ILE A 1 409 ? -14.127 -14.269 2.059 1.00 93.12 409 ILE A N 1
ATOM 3290 C CA . ILE A 1 409 ? -12.826 -14.270 1.379 1.00 93.12 409 ILE A CA 1
ATOM 3291 C C . ILE A 1 409 ? -12.965 -14.864 -0.027 1.00 93.12 409 ILE A C 1
ATOM 3293 O O . ILE A 1 409 ? -12.822 -16.080 -0.226 1.00 93.12 409 ILE A O 1
ATOM 3297 N N . LYS A 1 410 ? -13.188 -13.987 -1.005 1.00 95.38 410 LYS A N 1
ATOM 3298 C CA . LYS A 1 410 ? -13.279 -14.312 -2.432 1.00 95.38 410 LYS A CA 1
ATOM 3299 C C . LYS A 1 410 ? -11.922 -14.297 -3.131 1.00 95.38 410 LYS A C 1
ATOM 3301 O O . LYS A 1 410 ? -11.659 -15.148 -3.980 1.00 95.38 410 LYS A O 1
ATOM 3306 N N . TYR A 1 411 ? -11.036 -13.376 -2.752 1.00 95.56 411 TYR A N 1
ATOM 3307 C CA . TYR A 1 411 ? -9.793 -13.112 -3.483 1.00 95.56 411 TYR A CA 1
ATOM 3308 C C . TYR A 1 411 ? -8.563 -13.484 -2.653 1.00 95.56 411 TYR A C 1
ATOM 3310 O O . TYR A 1 411 ? -8.432 -13.081 -1.500 1.00 95.56 411 TYR A O 1
ATOM 3318 N N . ARG A 1 412 ? -7.671 -14.293 -3.234 1.00 94.75 412 ARG A N 1
ATOM 3319 C CA . ARG A 1 412 ? -6.423 -14.784 -2.614 1.00 94.75 412 ARG A CA 1
ATOM 3320 C C . ARG A 1 412 ? -5.274 -14.706 -3.622 1.00 94.75 412 ARG A C 1
ATOM 3322 O O . ARG A 1 412 ? -4.595 -15.699 -3.874 1.00 94.75 412 ARG A O 1
ATOM 3329 N N . ASN A 1 413 ? -5.142 -13.579 -4.312 1.00 94.81 413 ASN A N 1
ATOM 3330 C CA . ASN A 1 413 ? -4.247 -13.431 -5.456 1.00 94.81 413 ASN A CA 1
ATOM 3331 C C . ASN A 1 413 ? -2.846 -13.004 -5.023 1.00 94.81 413 ASN A C 1
ATOM 3333 O O . ASN A 1 413 ? -2.682 -12.328 -4.011 1.00 94.81 413 ASN A O 1
ATOM 3337 N N . TYR A 1 414 ? -1.839 -13.365 -5.815 1.00 95.56 414 TYR A N 1
ATOM 3338 C CA . TYR A 1 414 ? -0.443 -12.995 -5.577 1.00 95.56 414 TYR A CA 1
ATOM 3339 C C . TYR A 1 414 ? 0.057 -12.039 -6.653 1.00 95.56 414 TYR A C 1
ATOM 3341 O O . TYR A 1 414 ? -0.186 -12.249 -7.842 1.00 95.56 414 TYR A O 1
ATOM 3349 N N . GLY A 1 415 ? 0.740 -10.979 -6.236 1.00 94.94 415 GLY A N 1
ATOM 3350 C CA . GLY A 1 415 ? 1.259 -9.942 -7.114 1.00 94.94 415 GLY A CA 1
ATOM 3351 C C . GLY A 1 415 ? 2.782 -9.955 -7.209 1.00 94.94 415 GLY A C 1
ATOM 3352 O O . GLY A 1 415 ? 3.469 -10.054 -6.194 1.00 94.94 415 GLY A O 1
ATOM 3353 N N . ILE A 1 416 ? 3.303 -9.853 -8.434 1.00 95.69 416 ILE A N 1
ATOM 3354 C CA . ILE A 1 416 ? 4.736 -9.692 -8.723 1.00 95.69 416 ILE A CA 1
ATOM 3355 C C . ILE A 1 416 ? 4.942 -8.337 -9.402 1.00 95.69 416 ILE A C 1
ATOM 3357 O O . ILE A 1 416 ? 4.252 -8.019 -10.374 1.00 95.69 416 ILE A O 1
ATOM 3361 N N . HIS A 1 417 ? 5.912 -7.549 -8.938 1.00 95.19 417 HIS A N 1
ATOM 3362 C CA . HIS A 1 417 ? 6.220 -6.246 -9.536 1.00 95.19 417 HIS A CA 1
ATOM 3363 C C . HIS A 1 417 ? 7.424 -6.294 -10.473 1.00 95.19 417 HIS A C 1
ATOM 3365 O O . HIS A 1 417 ? 8.516 -6.671 -10.069 1.00 95.19 417 HIS A O 1
ATOM 3371 N N . GLY A 1 418 ? 7.247 -5.857 -11.719 1.00 95.69 418 GLY A N 1
ATOM 3372 C CA . GLY A 1 418 ? 8.346 -5.595 -12.643 1.00 95.69 418 GLY A CA 1
ATOM 3373 C C . GLY A 1 418 ? 9.061 -4.291 -12.289 1.00 95.69 418 GLY A C 1
ATOM 3374 O O . GLY A 1 418 ? 8.457 -3.216 -12.356 1.00 95.69 418 GLY A O 1
ATOM 3375 N N . THR A 1 419 ? 10.342 -4.382 -11.936 1.00 96.38 419 THR A N 1
ATOM 3376 C CA . THR A 1 419 ? 11.179 -3.253 -11.499 1.00 96.38 419 THR A CA 1
ATOM 3377 C C . THR A 1 419 ? 12.032 -2.725 -12.648 1.00 96.38 419 THR A C 1
ATOM 3379 O O . THR A 1 419 ? 12.506 -3.526 -13.450 1.00 96.38 419 THR A O 1
ATOM 3382 N N . GLY A 1 420 ? 12.320 -1.419 -12.694 1.00 95.94 420 GLY A N 1
ATOM 3383 C CA . GLY A 1 420 ? 13.308 -0.858 -13.632 1.00 95.94 420 GLY A CA 1
ATOM 3384 C C . GLY A 1 420 ? 12.867 -0.878 -15.101 1.00 95.94 420 GLY A C 1
ATOM 3385 O O . GLY A 1 420 ? 13.687 -1.072 -15.997 1.00 95.94 420 GLY A O 1
ATOM 3386 N N . ILE A 1 421 ? 11.568 -0.709 -15.365 1.00 96.25 421 ILE A N 1
ATOM 3387 C CA . ILE A 1 421 ? 11.014 -0.782 -16.725 1.00 96.25 421 ILE A CA 1
ATOM 3388 C C . ILE A 1 421 ? 11.647 0.233 -17.686 1.00 96.25 421 ILE A C 1
ATOM 3390 O O . ILE A 1 421 ? 11.928 -0.140 -18.820 1.00 96.25 421 ILE A O 1
ATOM 3394 N N . ALA A 1 422 ? 11.930 1.464 -17.242 1.00 96.75 422 ALA A N 1
ATOM 3395 C CA . ALA A 1 422 ? 12.573 2.478 -18.081 1.00 96.75 422 ALA A CA 1
ATOM 3396 C C . ALA A 1 422 ? 13.979 2.033 -18.510 1.00 96.75 422 ALA A C 1
ATOM 3398 O O . ALA A 1 422 ? 14.275 2.016 -19.700 1.00 96.75 422 ALA A O 1
ATOM 3399 N N . SER A 1 423 ? 14.803 1.550 -17.572 1.00 97.38 423 SER A N 1
ATOM 3400 C CA . SER A 1 423 ? 16.148 1.039 -17.878 1.00 97.38 423 SER A CA 1
ATOM 3401 C C . SER A 1 423 ? 16.113 -0.161 -18.826 1.00 97.38 423 SER A C 1
ATOM 3403 O O . SER A 1 423 ? 16.933 -0.266 -19.740 1.00 97.38 423 SER A O 1
ATOM 3405 N N . CYS A 1 424 ? 15.135 -1.056 -18.653 1.00 98.19 424 CYS A N 1
ATOM 3406 C CA . CYS A 1 424 ? 14.919 -2.186 -19.556 1.00 98.19 424 CYS A CA 1
ATOM 3407 C C . CYS A 1 424 ? 14.517 -1.713 -20.968 1.00 98.19 424 CYS A C 1
ATOM 3409 O O . CYS A 1 424 ? 15.155 -2.090 -21.951 1.00 98.19 424 CYS A O 1
ATOM 3411 N N . ALA A 1 425 ? 13.507 -0.847 -21.076 1.00 98.19 425 ALA A N 1
ATOM 3412 C CA . ALA A 1 425 ? 12.995 -0.343 -22.348 1.00 98.19 425 ALA A CA 1
ATOM 3413 C C . ALA A 1 425 ? 14.042 0.472 -23.121 1.00 98.19 425 ALA A C 1
ATOM 3415 O O . ALA A 1 425 ? 14.246 0.241 -24.315 1.00 98.19 425 ALA A O 1
ATOM 3416 N N . ASP A 1 426 ? 14.757 1.366 -22.437 1.00 98.56 426 ASP A N 1
ATOM 3417 C CA . ASP A 1 426 ? 15.828 2.172 -23.021 1.00 98.56 426 ASP A CA 1
ATOM 3418 C C . ASP A 1 426 ? 16.991 1.291 -23.503 1.00 98.56 426 ASP A C 1
ATOM 3420 O O . ASP A 1 426 ? 17.549 1.535 -24.574 1.00 98.56 426 ASP A O 1
ATOM 3424 N N . SER A 1 427 ? 17.328 0.227 -22.761 1.00 98.69 427 SER A N 1
ATOM 3425 C CA . SER A 1 427 ? 18.387 -0.716 -23.150 1.00 98.69 427 SER A CA 1
ATOM 3426 C C . SER A 1 427 ? 18.023 -1.473 -24.423 1.00 98.69 427 SER A C 1
ATOM 3428 O O . SER A 1 427 ? 18.829 -1.586 -25.346 1.00 98.69 427 SER A O 1
ATOM 3430 N N . LEU A 1 428 ? 16.793 -1.982 -24.499 1.00 98.88 428 LEU A N 1
ATOM 3431 C CA . LEU A 1 428 ? 16.311 -2.703 -25.676 1.00 98.88 428 LEU A CA 1
ATOM 3432 C C . LEU A 1 428 ? 16.163 -1.777 -26.890 1.00 98.88 428 LEU A C 1
ATOM 3434 O O . LEU A 1 428 ? 16.446 -2.195 -28.011 1.00 98.88 428 LEU A O 1
ATOM 3438 N N . THR A 1 429 ? 15.799 -0.513 -26.665 1.00 98.75 429 THR A N 1
ATOM 3439 C CA . THR A 1 429 ? 15.751 0.528 -27.703 1.00 98.75 429 THR A CA 1
ATOM 3440 C C . THR A 1 429 ? 17.137 0.810 -28.275 1.00 98.75 429 THR A C 1
ATOM 3442 O O . THR A 1 429 ? 17.300 0.838 -29.495 1.00 98.75 429 THR A O 1
ATOM 3445 N N . ALA A 1 430 ? 18.154 0.949 -27.418 1.00 98.69 430 ALA A N 1
ATOM 3446 C CA . ALA A 1 430 ? 19.539 1.122 -27.848 1.00 98.69 430 ALA A CA 1
ATOM 3447 C C . ALA A 1 430 ? 20.035 -0.062 -28.690 1.00 98.69 430 ALA A C 1
ATOM 3449 O O . ALA A 1 430 ? 20.603 0.128 -29.767 1.00 98.69 430 ALA A O 1
ATOM 3450 N N . VAL A 1 431 ? 19.779 -1.289 -28.220 1.00 98.81 431 VAL A N 1
ATOM 3451 C CA . VAL A 1 431 ? 20.147 -2.517 -28.936 1.00 98.81 431 VAL A CA 1
ATOM 3452 C C . VAL A 1 431 ? 19.462 -2.571 -30.299 1.00 98.81 431 VAL A C 1
ATOM 3454 O O . VAL A 1 431 ? 20.132 -2.777 -31.310 1.00 98.81 431 VAL A O 1
ATOM 3457 N N . LYS A 1 432 ? 18.146 -2.340 -30.358 1.00 98.75 432 LYS A N 1
ATOM 3458 C CA . LYS A 1 432 ? 17.404 -2.323 -31.622 1.00 98.75 432 LYS A CA 1
ATOM 3459 C C . LYS A 1 432 ? 18.004 -1.314 -32.602 1.00 98.75 432 LYS A C 1
ATOM 3461 O O . LYS A 1 432 ? 18.352 -1.684 -33.720 1.00 98.75 432 LYS A O 1
ATOM 3466 N N . LYS A 1 433 ? 18.166 -0.066 -32.156 1.00 98.69 433 LYS A N 1
ATOM 3467 C CA . LYS A 1 433 ? 18.612 1.050 -32.992 1.00 98.69 433 LYS A CA 1
ATOM 3468 C C . LYS A 1 433 ? 20.025 0.836 -33.528 1.00 98.69 433 LYS A C 1
ATOM 3470 O O . LYS A 1 433 ? 20.220 0.841 -34.737 1.00 98.69 433 LYS A O 1
ATOM 3475 N N . TYR A 1 434 ? 21.009 0.638 -32.653 1.00 98.75 434 TYR A N 1
ATOM 3476 C CA . TYR A 1 434 ? 22.415 0.684 -33.067 1.00 98.75 434 TYR A CA 1
ATOM 3477 C C . TYR A 1 434 ? 22.973 -0.664 -33.523 1.00 98.75 434 TYR A C 1
ATOM 3479 O O . TYR A 1 434 ? 23.865 -0.687 -34.369 1.00 98.75 434 TYR A O 1
ATOM 3487 N N . VAL A 1 435 ? 22.462 -1.784 -32.997 1.00 98.62 435 VAL A N 1
ATOM 3488 C CA . VAL A 1 435 ? 22.962 -3.121 -33.360 1.00 98.62 435 VAL A CA 1
ATOM 3489 C C . VAL A 1 435 ? 22.216 -3.685 -34.566 1.00 98.62 435 VAL A C 1
ATOM 3491 O O . VAL A 1 435 ? 22.850 -4.197 -35.485 1.00 98.62 435 VAL A O 1
ATOM 3494 N N . PHE A 1 436 ? 20.883 -3.582 -34.591 1.00 98.56 436 PHE A N 1
ATOM 3495 C CA . PHE A 1 436 ? 20.068 -4.234 -35.622 1.00 98.56 436 PHE A CA 1
ATOM 3496 C C . PHE A 1 436 ? 19.645 -3.307 -36.765 1.00 98.56 436 PHE A C 1
ATOM 3498 O O . PHE A 1 436 ? 19.805 -3.693 -37.922 1.00 98.56 436 PHE A O 1
ATOM 3505 N N . ASP A 1 437 ? 19.118 -2.115 -36.467 1.00 98.25 437 ASP A N 1
ATOM 3506 C CA . ASP A 1 437 ? 18.580 -1.215 -37.495 1.00 98.25 437 ASP A CA 1
ATOM 3507 C C . ASP A 1 437 ? 19.700 -0.470 -38.243 1.00 98.25 437 ASP A C 1
ATOM 3509 O O . ASP A 1 437 ? 19.777 -0.521 -39.470 1.00 98.25 437 ASP A O 1
ATOM 3513 N N . GLU A 1 438 ? 20.576 0.227 -37.511 1.00 98.00 438 GLU A N 1
ATOM 3514 C CA . GLU A 1 438 ? 21.661 1.040 -38.084 1.00 98.00 438 GLU A CA 1
ATOM 3515 C C . GLU A 1 438 ? 22.958 0.253 -38.292 1.00 98.00 438 GLU A C 1
ATOM 3517 O O . GLU A 1 438 ? 23.795 0.660 -39.097 1.00 98.00 438 GLU A O 1
ATOM 3522 N N . GLN A 1 439 ? 23.141 -0.849 -37.554 1.00 97.38 439 GLN A N 1
ATOM 3523 C CA . GLN A 1 439 ? 24.361 -1.673 -37.556 1.00 97.38 439 GLN A CA 1
ATOM 3524 C C . GLN A 1 439 ? 25.653 -0.866 -37.303 1.00 97.38 439 GLN A C 1
ATOM 3526 O O . GLN A 1 439 ? 26.743 -1.249 -37.730 1.00 97.38 439 GLN A O 1
ATOM 3531 N N . SER A 1 440 ? 25.538 0.264 -36.601 1.00 97.75 440 SER A N 1
ATOM 3532 C CA . SER A 1 440 ? 26.639 1.163 -36.244 1.00 97.75 440 SER A CA 1
ATOM 3533 C C . SER A 1 440 ? 27.404 0.702 -34.995 1.00 97.75 440 SER A C 1
ATOM 3535 O O . SER A 1 440 ? 28.514 1.172 -34.735 1.00 97.75 440 SER A O 1
ATOM 3537 N N . LEU A 1 441 ? 26.846 -0.254 -34.244 1.00 98.19 441 LEU A N 1
ATOM 3538 C CA . LEU A 1 441 ? 27.439 -0.862 -33.056 1.00 98.19 441 LEU A CA 1
ATOM 3539 C C . LEU A 1 441 ? 27.450 -2.389 -33.185 1.00 98.19 441 LEU A C 1
ATOM 3541 O O . LEU A 1 441 ? 26.394 -3.011 -33.266 1.00 98.19 441 LEU A O 1
ATOM 3545 N N . SER A 1 442 ? 28.633 -3.012 -33.156 1.00 98.12 442 SER A N 1
ATOM 3546 C CA . SER A 1 442 ? 28.708 -4.478 -33.148 1.00 98.12 442 SER A CA 1
ATOM 3547 C C . SER A 1 442 ? 28.340 -5.049 -31.768 1.00 98.12 442 SER A C 1
ATOM 3549 O O . SER A 1 442 ? 28.638 -4.412 -30.746 1.00 98.12 442 SER A O 1
ATOM 3551 N N . PRO A 1 443 ? 27.746 -6.258 -31.703 1.00 97.94 443 PRO A N 1
ATOM 3552 C CA . PRO A 1 443 ? 27.486 -6.947 -30.439 1.00 97.94 443 PRO A CA 1
ATOM 3553 C C . PRO A 1 443 ? 28.730 -7.061 -29.550 1.00 97.94 443 PRO A C 1
ATOM 3555 O O . PRO A 1 443 ? 28.654 -6.839 -28.346 1.00 97.94 443 PRO A O 1
ATOM 3558 N N . GLU A 1 444 ? 29.894 -7.352 -30.134 1.00 98.12 444 GLU A N 1
ATOM 3559 C CA . GLU A 1 444 ? 31.155 -7.539 -29.409 1.00 98.12 444 GLU A CA 1
ATOM 3560 C C . GLU A 1 444 ? 31.621 -6.241 -28.748 1.00 98.12 444 GLU A C 1
ATOM 3562 O O . GLU A 1 444 ? 32.048 -6.264 -27.592 1.00 98.12 444 GLU A O 1
ATOM 3567 N N . ARG A 1 445 ? 31.503 -5.103 -29.450 1.00 98.06 445 ARG A N 1
ATOM 3568 C CA . ARG A 1 445 ? 31.836 -3.787 -28.890 1.00 98.06 445 ARG A CA 1
ATOM 3569 C C . ARG A 1 445 ? 30.918 -3.447 -27.717 1.00 98.06 445 ARG A C 1
ATOM 3571 O O . ARG A 1 445 ? 31.419 -3.040 -26.672 1.00 98.06 445 ARG A O 1
ATOM 3578 N N . LEU A 1 446 ? 29.604 -3.661 -27.853 1.00 98.56 446 LEU A N 1
ATOM 3579 C CA . LEU A 1 446 ? 28.645 -3.424 -26.766 1.00 98.56 446 LEU A CA 1
ATOM 3580 C C . LEU A 1 446 ? 28.938 -4.310 -25.545 1.00 98.56 446 LEU A C 1
ATOM 3582 O O . LEU A 1 446 ? 29.002 -3.811 -24.423 1.00 98.56 446 LEU A O 1
ATOM 3586 N N . LEU A 1 447 ? 29.163 -5.609 -25.757 1.00 98.44 447 LEU A N 1
ATOM 3587 C CA . LEU A 1 447 ? 29.471 -6.556 -24.681 1.00 98.44 447 LEU A CA 1
ATOM 3588 C C . LEU A 1 447 ? 30.762 -6.187 -23.949 1.00 98.44 447 LEU A C 1
ATOM 3590 O O . LEU A 1 447 ? 30.794 -6.217 -22.717 1.00 98.44 447 LEU A O 1
ATOM 3594 N N . ARG A 1 448 ? 31.804 -5.793 -24.691 1.00 98.31 448 ARG A N 1
ATOM 3595 C CA . ARG A 1 448 ? 33.076 -5.343 -24.118 1.00 98.31 448 ARG A CA 1
ATOM 3596 C C . ARG A 1 448 ? 32.918 -4.048 -23.322 1.00 98.31 448 ARG A C 1
ATOM 3598 O O . ARG A 1 448 ? 33.463 -3.925 -22.225 1.00 98.31 448 ARG A O 1
ATOM 3605 N N . ALA A 1 449 ? 32.144 -3.100 -23.841 1.00 98.44 449 ALA A N 1
ATOM 3606 C CA . ALA A 1 449 ? 31.847 -1.863 -23.135 1.00 98.44 449 ALA A CA 1
ATOM 3607 C C . ALA A 1 449 ? 31.094 -2.144 -21.824 1.00 98.44 449 ALA A C 1
ATOM 3609 O O . ALA A 1 449 ? 31.509 -1.663 -20.776 1.00 98.44 449 ALA A O 1
ATOM 3610 N N . MET A 1 450 ? 30.068 -3.001 -21.834 1.00 98.31 450 MET A N 1
ATOM 3611 C CA . MET A 1 450 ? 29.352 -3.393 -20.611 1.00 98.31 450 MET A CA 1
ATOM 3612 C C . MET A 1 450 ? 30.237 -4.155 -19.609 1.00 98.31 450 MET A C 1
ATOM 3614 O O . MET A 1 450 ? 30.083 -3.985 -18.402 1.00 98.31 450 MET A O 1
ATOM 3618 N N . GLU A 1 451 ? 31.147 -5.018 -20.076 1.00 98.06 451 GLU A N 1
ATOM 3619 C CA . GLU A 1 451 ? 32.095 -5.754 -19.220 1.00 98.06 451 GLU A CA 1
ATOM 3620 C C . GLU A 1 451 ? 33.052 -4.813 -18.478 1.00 98.06 451 GLU A C 1
ATOM 3622 O O . GLU A 1 451 ? 33.353 -5.028 -17.305 1.00 98.06 451 GLU A O 1
ATOM 3627 N N . THR A 1 452 ? 33.496 -3.747 -19.143 1.00 98.06 452 THR A N 1
ATOM 3628 C CA . THR A 1 452 ? 34.434 -2.765 -18.581 1.00 98.06 452 THR A CA 1
ATOM 3629 C C . THR A 1 452 ? 33.751 -1.579 -17.904 1.00 98.06 452 THR A C 1
ATOM 3631 O O . THR A 1 452 ? 34.410 -0.580 -17.620 1.00 98.06 452 THR A O 1
ATOM 3634 N N . ASP A 1 453 ? 32.438 -1.666 -17.657 1.00 98.19 453 ASP A N 1
ATOM 3635 C CA . ASP A 1 453 ? 31.616 -0.553 -17.162 1.00 98.19 453 ASP A CA 1
ATOM 3636 C C . ASP A 1 453 ? 31.865 0.738 -17.968 1.00 98.19 453 ASP A C 1
ATOM 3638 O O . ASP A 1 453 ? 32.046 1.826 -17.434 1.00 98.19 453 ASP A O 1
ATOM 3642 N N . TYR A 1 454 ? 31.967 0.612 -19.289 1.00 98.38 454 TYR A N 1
ATOM 3643 C CA . TYR A 1 454 ? 32.245 1.689 -20.239 1.00 98.38 454 TYR A CA 1
ATOM 3644 C C . TYR A 1 454 ? 33.562 2.456 -20.018 1.00 98.38 454 TYR A C 1
ATOM 3646 O O . TYR A 1 454 ? 33.741 3.543 -20.569 1.00 98.38 454 TYR A O 1
ATOM 3654 N N . ALA A 1 455 ? 34.501 1.929 -19.228 1.00 98.00 455 ALA A N 1
ATOM 3655 C CA . ALA A 1 455 ? 35.796 2.572 -19.007 1.00 98.00 455 ALA A CA 1
ATOM 3656 C C . ALA A 1 455 ? 36.652 2.623 -20.286 1.00 98.00 455 ALA A C 1
ATOM 3658 O O . ALA A 1 455 ? 37.387 3.586 -20.494 1.00 98.00 455 ALA A O 1
ATOM 3659 N N . GLU A 1 456 ? 36.539 1.607 -21.149 1.00 97.44 456 GLU A N 1
ATOM 3660 C CA . GLU A 1 456 ? 37.266 1.527 -22.425 1.00 97.44 456 GLU A CA 1
ATOM 3661 C C . GLU A 1 456 ? 36.547 2.251 -23.582 1.00 97.44 456 GLU A C 1
ATOM 3663 O O . GLU A 1 456 ? 37.146 2.444 -24.637 1.00 97.44 456 GLU A O 1
ATOM 3668 N N . ASP A 1 457 ? 35.285 2.666 -23.402 1.00 98.00 457 ASP A N 1
ATOM 3669 C CA . ASP A 1 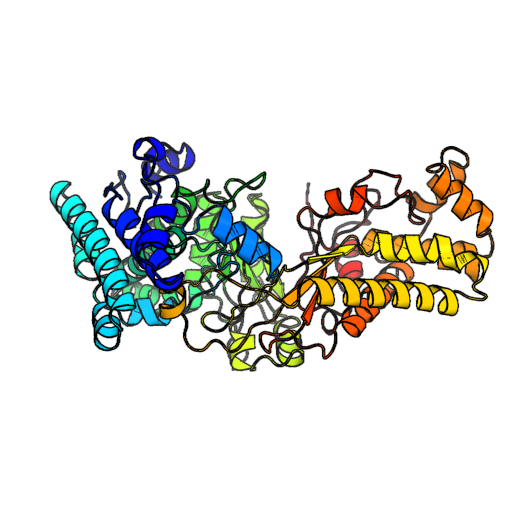457 ? 34.462 3.273 -24.461 1.00 98.00 457 ASP A CA 1
ATOM 3670 C C . ASP A 1 457 ? 33.529 4.385 -23.925 1.00 98.00 457 ASP A C 1
ATOM 3672 O O . ASP A 1 457 ? 32.301 4.234 -23.878 1.00 98.00 457 ASP A O 1
ATOM 3676 N N . PRO A 1 458 ? 34.097 5.521 -23.474 1.00 97.44 458 PRO A N 1
ATOM 3677 C CA . PRO A 1 458 ? 33.320 6.639 -22.936 1.00 97.44 458 PRO A CA 1
ATOM 3678 C C . PRO A 1 458 ? 32.451 7.338 -23.993 1.00 97.44 458 PRO A C 1
ATOM 3680 O O . PRO A 1 458 ? 31.436 7.941 -23.644 1.00 97.44 458 PRO A O 1
ATOM 3683 N N . GLU A 1 459 ? 32.819 7.251 -25.275 1.00 98.12 459 GLU A N 1
ATOM 3684 C CA . GLU A 1 459 ? 32.017 7.784 -26.382 1.00 98.12 459 GLU A CA 1
ATOM 3685 C C . GLU A 1 459 ? 30.723 6.986 -26.550 1.00 98.12 459 GLU A C 1
ATOM 3687 O O . GLU A 1 459 ? 29.644 7.575 -26.639 1.00 98.12 459 GLU A O 1
ATOM 3692 N N . LEU A 1 460 ? 30.803 5.649 -26.506 1.00 98.50 460 LEU A N 1
ATOM 3693 C CA . LEU A 1 460 ? 29.611 4.807 -26.524 1.00 98.50 460 LEU A CA 1
ATOM 3694 C C . LEU A 1 460 ? 28.721 5.075 -25.308 1.00 98.50 460 LEU A C 1
ATOM 3696 O O . LEU A 1 460 ? 27.507 5.168 -25.459 1.00 98.50 460 LEU A O 1
ATOM 3700 N N . LEU A 1 461 ? 29.295 5.267 -24.117 1.00 98.31 461 LEU A N 1
ATOM 3701 C CA . LEU A 1 461 ? 28.503 5.647 -22.945 1.00 98.31 461 LEU 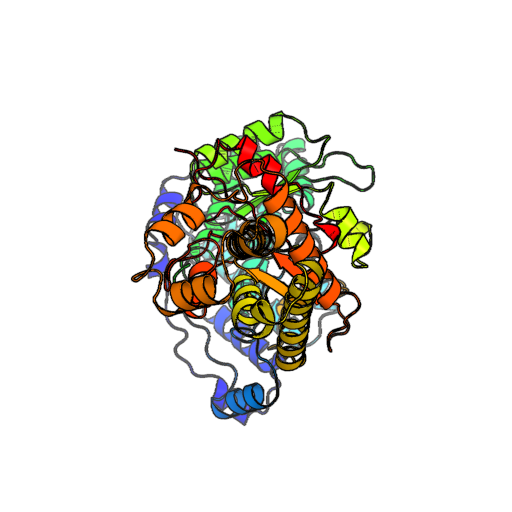A CA 1
ATOM 3702 C C . LEU A 1 461 ? 27.718 6.942 -23.172 1.00 98.31 461 LEU A C 1
ATOM 3704 O O . LEU A 1 461 ? 26.544 7.013 -22.813 1.00 98.31 461 LEU A O 1
ATOM 3708 N N . HIS A 1 462 ? 28.362 7.961 -23.747 1.00 97.88 462 HIS A N 1
ATOM 3709 C CA . HIS A 1 462 ? 27.718 9.240 -24.032 1.00 97.88 462 HIS A CA 1
ATOM 3710 C C . HIS A 1 462 ? 26.556 9.075 -25.020 1.00 97.88 462 HIS A C 1
ATOM 3712 O O . HIS A 1 462 ? 25.442 9.517 -24.728 1.00 97.88 462 HIS A O 1
ATOM 3718 N N . LEU A 1 463 ? 26.795 8.364 -26.128 1.00 98.25 463 LEU A N 1
ATOM 3719 C CA . LEU A 1 463 ? 25.781 8.031 -27.131 1.00 98.25 463 LEU A CA 1
ATOM 3720 C C . LEU A 1 463 ? 24.576 7.323 -26.488 1.00 98.25 463 LEU A C 1
ATOM 3722 O O . LEU A 1 463 ? 23.426 7.734 -26.667 1.00 98.25 463 LEU A O 1
ATOM 3726 N N . LEU A 1 464 ? 24.838 6.283 -25.689 1.00 97.94 464 LEU A N 1
ATOM 3727 C CA . LEU A 1 464 ? 23.800 5.479 -25.045 1.00 97.94 464 LEU A CA 1
ATOM 3728 C C . LEU A 1 464 ? 23.009 6.270 -23.999 1.00 97.94 464 LEU A C 1
ATOM 3730 O O . LEU A 1 464 ? 21.789 6.131 -23.931 1.00 97.94 464 LEU A O 1
ATOM 3734 N N . ARG A 1 465 ? 23.666 7.122 -23.203 1.00 96.12 465 ARG A N 1
ATOM 3735 C CA . ARG A 1 465 ? 23.000 7.909 -22.151 1.00 96.12 465 ARG A CA 1
ATOM 3736 C C . ARG A 1 465 ? 22.175 9.068 -22.696 1.00 96.12 465 ARG A C 1
ATOM 3738 O O . ARG A 1 465 ? 21.058 9.266 -22.225 1.00 96.12 465 ARG A O 1
ATOM 3745 N N . TYR A 1 466 ? 22.720 9.834 -23.639 1.00 95.56 466 TYR A N 1
ATOM 3746 C CA . TYR A 1 466 ? 22.220 11.184 -23.926 1.00 95.56 466 TYR A CA 1
ATOM 3747 C C . TYR A 1 466 ? 21.667 11.366 -25.340 1.00 95.56 466 TYR A C 1
ATOM 3749 O O . TYR A 1 466 ? 20.769 12.185 -25.545 1.00 95.56 466 TYR A O 1
ATOM 3757 N N . GLU A 1 467 ? 22.162 10.600 -26.311 1.00 95.75 467 GLU A N 1
ATOM 3758 C CA . GLU A 1 467 ? 21.744 10.724 -27.714 1.00 95.75 467 GLU A CA 1
ATOM 3759 C C . GLU A 1 467 ? 20.713 9.665 -28.130 1.00 95.75 467 GLU A C 1
ATOM 3761 O O . GLU A 1 467 ? 19.959 9.857 -29.085 1.00 95.75 467 GLU A O 1
ATOM 3766 N N . THR A 1 468 ? 20.646 8.553 -27.399 1.00 96.88 468 THR A N 1
ATOM 3767 C CA . THR A 1 468 ? 19.649 7.500 -27.625 1.00 96.88 468 THR A CA 1
ATOM 3768 C C . THR A 1 468 ? 18.261 7.975 -27.188 1.00 96.88 468 THR A C 1
ATOM 3770 O O . THR A 1 468 ? 18.162 8.599 -26.130 1.00 96.88 468 THR A O 1
ATOM 3773 N N . PRO A 1 469 ? 17.178 7.660 -27.928 1.00 96.81 469 PRO A N 1
ATOM 3774 C CA . PRO A 1 469 ? 15.814 7.918 -27.467 1.00 96.81 469 PRO A CA 1
ATOM 3775 C C . PRO A 1 469 ? 15.538 7.304 -26.086 1.00 96.81 469 PRO A C 1
ATOM 3777 O O . PRO A 1 469 ? 15.979 6.183 -25.819 1.00 96.81 469 PRO A O 1
ATOM 3780 N N . LYS A 1 470 ? 14.809 8.021 -25.221 1.00 97.12 470 LYS A N 1
ATOM 3781 C CA . LYS A 1 470 ? 14.542 7.599 -23.830 1.00 97.12 470 LYS A CA 1
ATOM 3782 C C . LYS A 1 470 ? 13.069 7.672 -23.456 1.00 97.12 470 LYS A C 1
ATOM 3784 O O . LYS A 1 470 ? 12.368 8.629 -23.800 1.00 97.12 470 LYS A O 1
ATOM 3789 N N . MET A 1 471 ? 12.630 6.700 -22.663 1.00 96.19 471 MET A N 1
ATOM 3790 C CA . MET A 1 471 ? 11.328 6.723 -22.008 1.00 96.19 471 MET A CA 1
ATOM 3791 C C . MET A 1 471 ? 11.230 7.957 -21.093 1.00 96.19 471 MET A C 1
ATOM 3793 O O . MET A 1 471 ? 12.151 8.286 -20.350 1.00 96.19 471 MET A O 1
ATOM 3797 N N . GLY A 1 472 ? 10.108 8.671 -21.150 1.00 95.44 472 GLY A N 1
ATOM 3798 C CA . GLY A 1 472 ? 9.868 9.921 -20.418 1.00 95.44 472 GLY A CA 1
ATOM 3799 C C . GLY A 1 472 ? 10.042 11.197 -21.245 1.00 95.44 472 GLY A C 1
ATOM 3800 O O . GLY A 1 472 ? 9.807 12.287 -20.725 1.00 95.44 472 GLY A O 1
ATOM 3801 N N . ARG A 1 473 ? 10.417 11.090 -22.528 1.00 95.94 473 ARG A N 1
ATOM 3802 C CA . ARG A 1 473 ? 10.620 12.239 -23.439 1.00 95.94 473 ARG A CA 1
ATOM 3803 C C . ARG A 1 473 ? 9.549 12.390 -24.525 1.00 95.94 473 ARG A C 1
ATOM 3805 O O . ARG A 1 473 ? 9.710 13.236 -25.410 1.00 95.94 473 ARG A O 1
ATOM 3812 N N . ASP A 1 474 ? 8.454 11.629 -24.427 1.00 95.62 474 ASP A N 1
ATOM 3813 C CA . ASP A 1 474 ? 7.396 11.521 -25.449 1.00 95.62 474 ASP A CA 1
ATOM 3814 C C . ASP A 1 474 ? 7.931 10.966 -26.788 1.00 95.62 474 ASP A C 1
ATOM 3816 O O . ASP A 1 474 ? 7.559 11.433 -27.862 1.00 95.62 474 ASP A O 1
ATOM 3820 N N . GLU A 1 475 ? 8.835 9.984 -26.725 1.00 95.50 475 GLU A N 1
ATOM 3821 C CA . GLU A 1 475 ? 9.473 9.354 -27.888 1.00 95.50 475 GLU A CA 1
ATOM 3822 C C . GLU A 1 475 ? 8.887 7.953 -28.115 1.00 95.50 475 GLU A C 1
ATOM 3824 O O . GLU A 1 475 ? 8.871 7.124 -27.211 1.00 95.50 475 GLU A O 1
ATOM 3829 N N . GLU A 1 476 ? 8.385 7.688 -29.324 1.00 96.06 476 GLU A N 1
ATOM 3830 C CA . GLU A 1 476 ? 7.538 6.516 -29.593 1.00 96.06 476 GLU A CA 1
ATOM 3831 C C . GLU A 1 476 ? 8.249 5.172 -29.358 1.00 96.06 476 GLU A C 1
ATOM 3833 O O . GLU A 1 476 ? 7.685 4.291 -28.711 1.00 96.06 476 GLU A O 1
ATOM 3838 N N . GLU A 1 477 ? 9.486 5.018 -29.837 1.00 96.94 477 GLU A N 1
ATOM 3839 C CA . GLU A 1 477 ? 10.220 3.745 -29.782 1.00 96.94 477 GLU A CA 1
ATOM 3840 C C . GLU A 1 477 ? 10.421 3.205 -28.346 1.00 96.94 477 GLU A C 1
ATOM 3842 O O . GLU A 1 477 ? 9.956 2.092 -28.079 1.00 96.94 477 GLU A O 1
ATOM 3847 N N . PRO A 1 478 ? 11.029 3.943 -27.388 1.00 97.50 478 PRO A N 1
ATOM 3848 C CA . PRO A 1 478 ? 11.204 3.438 -26.023 1.00 97.50 478 PRO A CA 1
ATOM 3849 C C . PRO A 1 478 ? 9.874 3.214 -25.293 1.00 97.50 478 PRO A C 1
ATOM 3851 O O . PRO A 1 478 ? 9.739 2.262 -24.522 1.00 97.50 478 PRO A O 1
ATOM 3854 N N . ASP A 1 479 ? 8.852 4.020 -25.580 1.00 97.12 479 ASP A N 1
ATOM 3855 C CA . ASP A 1 479 ? 7.538 3.886 -24.948 1.00 97.12 479 ASP A CA 1
ATOM 3856 C C . ASP A 1 479 ? 6.805 2.615 -25.400 1.00 97.12 479 ASP A C 1
ATOM 3858 O O . ASP A 1 479 ? 6.191 1.911 -24.585 1.00 97.12 479 ASP A O 1
ATOM 3862 N N . LEU A 1 480 ? 6.886 2.298 -26.698 1.00 96.69 480 LEU A N 1
ATOM 3863 C CA . LEU A 1 480 ? 6.368 1.053 -27.262 1.00 96.69 480 LEU A CA 1
ATOM 3864 C C . LEU A 1 480 ? 7.214 -0.152 -26.838 1.00 96.69 480 LEU A C 1
ATOM 3866 O O . LEU A 1 480 ? 6.658 -1.228 -26.607 1.00 96.69 480 LEU A O 1
ATOM 3870 N N . MET A 1 481 ? 8.527 0.017 -26.663 1.00 98.25 481 MET A N 1
ATOM 3871 C CA . MET A 1 481 ? 9.394 -1.027 -26.119 1.00 98.25 481 MET A CA 1
ATOM 3872 C C . MET A 1 481 ? 8.985 -1.401 -24.690 1.00 98.25 481 MET A C 1
ATOM 3874 O O . MET A 1 481 ? 8.802 -2.582 -24.390 1.00 98.25 481 MET A O 1
ATOM 3878 N N . ALA A 1 482 ? 8.736 -0.406 -23.831 1.00 97.12 482 ALA A N 1
ATOM 3879 C CA . ALA A 1 482 ? 8.219 -0.629 -22.482 1.00 97.12 482 ALA A CA 1
ATOM 3880 C C . ALA A 1 482 ? 6.887 -1.393 -22.507 1.00 97.12 482 ALA A C 1
ATOM 3882 O O . ALA A 1 482 ? 6.700 -2.352 -21.756 1.00 97.12 482 ALA A O 1
ATOM 3883 N N . ARG A 1 483 ? 5.976 -1.032 -23.423 1.00 96.50 483 ARG A N 1
ATOM 3884 C CA . ARG A 1 483 ? 4.719 -1.768 -23.621 1.00 96.50 483 ARG A CA 1
ATOM 3885 C C . ARG A 1 483 ? 4.962 -3.232 -23.993 1.00 96.50 483 ARG A C 1
ATOM 3887 O O . ARG A 1 483 ? 4.335 -4.104 -23.397 1.00 96.50 483 ARG A O 1
ATOM 3894 N N . ARG A 1 484 ? 5.869 -3.518 -24.935 1.00 97.12 484 ARG A N 1
ATOM 3895 C CA . ARG A 1 484 ? 6.201 -4.897 -25.338 1.00 97.12 484 ARG A CA 1
ATOM 3896 C C . ARG A 1 484 ? 6.718 -5.723 -24.158 1.00 97.12 484 ARG A C 1
ATOM 3898 O O . ARG A 1 484 ? 6.305 -6.871 -24.004 1.00 97.12 484 ARG A O 1
ATOM 3905 N N . VAL A 1 485 ? 7.589 -5.141 -23.330 1.00 97.88 485 VAL A N 1
ATOM 3906 C CA . VAL A 1 485 ? 8.151 -5.792 -22.134 1.00 97.88 485 VAL A CA 1
ATOM 3907 C C . VAL A 1 485 ? 7.063 -6.090 -21.100 1.00 97.88 485 VAL A C 1
ATOM 3909 O O . VAL A 1 485 ? 6.974 -7.219 -20.619 1.00 97.88 485 VAL A O 1
ATOM 3912 N N . LEU A 1 486 ? 6.196 -5.119 -20.791 1.00 96.44 486 LEU A N 1
ATOM 3913 C CA . LEU A 1 486 ? 5.089 -5.325 -19.849 1.00 96.44 486 LEU A CA 1
ATOM 3914 C C . LEU A 1 486 ? 4.074 -6.348 -20.368 1.00 96.44 486 LEU A C 1
ATOM 3916 O O . LEU A 1 486 ? 3.631 -7.206 -19.609 1.00 96.44 486 LEU A O 1
ATOM 3920 N N . ASP A 1 487 ? 3.761 -6.332 -21.665 1.00 96.50 487 ASP A N 1
ATOM 3921 C CA . ASP A 1 487 ? 2.879 -7.331 -22.267 1.00 96.50 487 ASP A CA 1
ATOM 3922 C C . ASP A 1 487 ? 3.499 -8.742 -22.218 1.00 96.50 487 ASP A C 1
ATOM 3924 O O . ASP A 1 487 ? 2.777 -9.716 -21.993 1.00 96.50 487 ASP A O 1
ATOM 3928 N N . ALA A 1 488 ? 4.820 -8.879 -22.392 1.00 97.69 488 ALA A N 1
ATOM 3929 C CA . ALA A 1 488 ? 5.522 -10.153 -22.219 1.00 97.69 488 ALA A CA 1
ATOM 3930 C C . ALA A 1 488 ? 5.466 -10.643 -20.764 1.00 97.69 488 ALA A C 1
ATOM 3932 O O . ALA A 1 488 ? 5.162 -11.813 -20.519 1.00 97.69 488 ALA A O 1
ATOM 3933 N N . PHE A 1 489 ? 5.675 -9.742 -19.803 1.00 97.62 489 PHE A N 1
ATOM 3934 C CA . PHE A 1 489 ? 5.554 -10.042 -18.378 1.00 97.62 489 PHE A CA 1
ATOM 3935 C C . PHE A 1 489 ? 4.126 -10.463 -17.994 1.00 97.62 489 PHE A C 1
ATOM 3937 O O . PHE A 1 489 ? 3.926 -11.521 -17.395 1.00 97.62 489 PHE A O 1
ATOM 3944 N N . GLY A 1 490 ? 3.114 -9.706 -18.420 1.00 95.88 490 GLY A N 1
ATOM 3945 C CA . GLY A 1 490 ? 1.709 -10.049 -18.207 1.00 95.88 490 GLY A CA 1
ATOM 3946 C C . GLY A 1 490 ? 1.331 -11.398 -18.825 1.00 95.88 490 GLY A C 1
ATOM 3947 O O . GLY A 1 490 ? 0.686 -12.225 -18.177 1.00 95.88 490 GLY A O 1
ATOM 3948 N N . ARG A 1 491 ? 1.790 -11.684 -20.056 1.00 96.12 491 ARG A N 1
ATOM 3949 C CA . ARG A 1 491 ? 1.613 -13.002 -20.697 1.00 96.12 491 ARG A CA 1
ATOM 3950 C C . ARG A 1 491 ? 2.257 -14.132 -19.901 1.00 96.12 491 ARG A C 1
ATOM 3952 O O . ARG A 1 491 ? 1.663 -15.204 -19.830 1.00 96.12 491 ARG A O 1
ATOM 3959 N N . ALA A 1 492 ? 3.431 -13.907 -19.311 1.00 97.19 492 ALA A N 1
ATOM 3960 C CA . ALA A 1 492 ? 4.133 -14.924 -18.536 1.00 97.19 492 ALA A CA 1
ATOM 3961 C C . ALA A 1 492 ? 3.339 -15.375 -17.300 1.00 97.19 492 ALA A C 1
ATOM 3963 O O . ALA A 1 492 ? 3.446 -16.542 -16.924 1.00 97.19 492 ALA A O 1
ATOM 3964 N N . LEU A 1 493 ? 2.519 -14.499 -16.706 1.00 95.81 493 LEU A N 1
ATOM 3965 C CA . LEU A 1 493 ? 1.686 -14.799 -15.531 1.00 95.81 493 LEU A CA 1
ATOM 3966 C C . LEU A 1 493 ? 0.237 -15.188 -15.864 1.00 95.81 493 LEU A C 1
ATOM 3968 O O . LEU A 1 493 ? -0.431 -15.835 -15.053 1.00 95.81 493 LEU A O 1
ATOM 3972 N N . LYS A 1 494 ? -0.263 -14.815 -17.048 1.00 93.75 494 LYS A N 1
ATOM 3973 C CA . LYS A 1 494 ? -1.667 -14.990 -17.438 1.00 93.75 494 LYS A CA 1
ATOM 3974 C C . LYS A 1 494 ? -2.149 -16.436 -17.269 1.00 93.75 494 LYS A C 1
ATOM 3976 O O . LYS A 1 494 ? -1.569 -17.375 -17.803 1.00 93.75 494 LYS A O 1
ATOM 3981 N N . GLY A 1 495 ? -3.276 -16.596 -16.572 1.00 90.88 495 GLY A N 1
ATOM 3982 C CA . GLY A 1 495 ? -3.955 -17.883 -16.389 1.00 90.88 495 GLY A CA 1
ATOM 3983 C C . GLY A 1 495 ? -3.358 -18.787 -15.307 1.00 90.88 495 GLY A C 1
ATOM 3984 O O . GLY A 1 495 ? -3.941 -19.831 -15.015 1.00 90.88 495 GLY A O 1
ATOM 3985 N N . ARG A 1 496 ? -2.247 -18.397 -14.672 1.00 94.06 496 ARG A N 1
ATOM 3986 C CA . ARG A 1 496 ? -1.683 -19.151 -13.549 1.00 94.06 496 ARG A CA 1
ATOM 3987 C C . ARG A 1 496 ? -2.571 -19.041 -12.319 1.00 94.06 496 ARG A C 1
ATOM 3989 O O . ARG A 1 496 ? -3.076 -17.965 -11.992 1.00 94.06 496 ARG A O 1
ATOM 3996 N N . LYS A 1 497 ? -2.700 -20.159 -11.612 1.00 94.81 497 LYS A N 1
ATOM 3997 C CA . LYS A 1 497 ? -3.336 -20.246 -10.299 1.00 94.81 497 LYS A CA 1
ATOM 3998 C C . LYS A 1 497 ? -2.274 -20.482 -9.235 1.00 94.81 497 LYS A C 1
ATOM 4000 O O . LYS A 1 497 ? -1.283 -21.151 -9.512 1.00 94.81 497 LYS A O 1
ATOM 4005 N N . ASN A 1 498 ? -2.473 -19.913 -8.055 1.00 94.69 498 ASN A N 1
ATOM 4006 C CA . ASN A 1 498 ? -1.670 -20.239 -6.880 1.00 94.69 498 ASN A CA 1
ATOM 4007 C C . ASN A 1 498 ? -2.337 -21.364 -6.068 1.00 94.69 498 ASN A C 1
ATOM 4009 O O . ASN A 1 498 ? -3.511 -21.692 -6.277 1.00 94.69 498 ASN A O 1
ATOM 4013 N N . LYS A 1 499 ? -1.609 -21.947 -5.112 1.00 93.19 499 LYS A N 1
ATOM 4014 C CA . LYS A 1 499 ? -2.135 -23.005 -4.224 1.00 93.19 499 LYS A CA 1
ATOM 4015 C C . LYS A 1 499 ? -3.282 -22.581 -3.309 1.00 93.19 499 LYS A C 1
ATOM 4017 O O . LYS A 1 499 ? -3.978 -23.450 -2.793 1.00 93.19 499 LYS A O 1
ATOM 4022 N N . GLN A 1 500 ? -3.510 -21.281 -3.132 1.00 90.50 500 GLN A N 1
ATOM 4023 C CA . GLN A 1 500 ? -4.652 -20.748 -2.383 1.00 90.50 500 GLN A CA 1
ATOM 4024 C C . GLN A 1 500 ? -5.911 -20.581 -3.260 1.00 90.50 500 GLN A C 1
ATOM 4026 O O . GLN A 1 500 ? -6.934 -20.093 -2.786 1.00 90.50 500 GLN A O 1
ATOM 4031 N N . GLY A 1 501 ? -5.860 -20.977 -4.539 1.00 92.00 501 GLY A N 1
ATOM 4032 C CA . GLY A 1 501 ? -6.979 -20.894 -5.485 1.00 92.00 501 GLY A CA 1
ATOM 4033 C C . GLY A 1 501 ? -7.140 -19.533 -6.177 1.00 92.00 501 GLY A C 1
ATOM 4034 O O . GLY A 1 501 ? -8.004 -19.389 -7.045 1.00 92.00 501 GLY A O 1
ATOM 4035 N N . GLY A 1 502 ? -6.301 -18.550 -5.840 1.00 94.88 502 GLY A N 1
ATOM 4036 C CA . GLY A 1 502 ? -6.233 -17.250 -6.506 1.00 94.88 502 GLY A CA 1
ATOM 4037 C C . GLY A 1 502 ? -5.391 -17.271 -7.782 1.00 94.88 502 GLY A C 1
ATOM 4038 O O . GLY A 1 502 ? -4.949 -18.322 -8.251 1.00 94.88 502 GLY A O 1
ATOM 4039 N N . ILE A 1 503 ? -5.189 -16.095 -8.370 1.00 95.19 503 ILE A N 1
ATOM 4040 C CA . ILE A 1 503 ? -4.379 -15.883 -9.576 1.00 95.19 503 ILE A CA 1
ATOM 4041 C C . ILE A 1 503 ? -3.047 -15.196 -9.264 1.00 95.19 503 ILE A C 1
ATOM 4043 O O . ILE A 1 503 ? -2.870 -14.601 -8.202 1.00 95.19 503 ILE A O 1
ATOM 4047 N N . TRP A 1 504 ? -2.140 -15.229 -10.238 1.00 95.44 504 TRP A N 1
ATOM 4048 C CA . TRP A 1 504 ? -0.958 -14.370 -10.266 1.00 95.44 504 TRP A CA 1
ATOM 4049 C C . TRP A 1 504 ? -1.232 -13.120 -11.104 1.00 95.44 504 TRP A C 1
ATOM 4051 O O . TRP A 1 504 ? -1.740 -13.227 -12.222 1.00 95.44 504 TRP A O 1
ATOM 4061 N N . LYS A 1 505 ? -0.883 -11.942 -10.583 1.00 93.12 505 LYS A N 1
ATOM 4062 C CA . LYS A 1 505 ? -1.024 -10.651 -11.270 1.00 93.12 505 LYS A CA 1
ATOM 4063 C C . LYS A 1 505 ? 0.312 -9.907 -11.328 1.00 93.12 505 LYS A C 1
ATOM 4065 O O . LYS A 1 505 ? 1.081 -9.915 -10.375 1.00 93.12 505 LYS A O 1
ATOM 4070 N N . GLY A 1 506 ? 0.599 -9.279 -12.466 1.00 94.25 506 GLY A N 1
ATOM 4071 C CA . GLY A 1 506 ? 1.784 -8.436 -12.642 1.00 94.25 506 GLY A CA 1
ATOM 4072 C C . GLY A 1 506 ? 1.480 -6.977 -12.313 1.00 94.25 506 GLY A C 1
ATOM 4073 O O . GLY A 1 506 ? 0.381 -6.506 -12.600 1.00 94.25 506 GLY A O 1
ATOM 4074 N N . GLY A 1 507 ? 2.438 -6.253 -11.745 1.00 93.94 507 GLY A N 1
ATOM 4075 C CA . GLY A 1 507 ? 2.415 -4.792 -11.596 1.00 93.94 507 GLY A CA 1
ATOM 4076 C C . GLY A 1 507 ? 3.745 -4.172 -12.010 1.00 93.94 507 GLY A C 1
ATOM 4077 O O . GLY A 1 507 ? 4.679 -4.889 -12.364 1.00 93.94 507 GLY A O 1
ATOM 4078 N N . THR A 1 508 ? 3.868 -2.848 -11.947 1.00 90.94 508 THR A N 1
ATOM 4079 C CA . THR A 1 508 ? 5.123 -2.158 -12.287 1.00 90.94 508 THR A CA 1
ATOM 4080 C C . THR A 1 508 ? 5.482 -1.116 -11.239 1.00 90.94 508 THR A C 1
ATOM 4082 O O . THR A 1 508 ? 4.937 -0.025 -11.183 1.00 90.94 508 THR A O 1
ATOM 4085 N N . ALA A 1 509 ? 6.381 -1.482 -10.338 1.00 91.06 509 ALA A N 1
ATOM 4086 C CA . ALA A 1 509 ? 6.851 -0.613 -9.272 1.00 91.06 509 ALA A CA 1
ATOM 4087 C C . ALA A 1 509 ? 8.199 -1.128 -8.775 1.00 91.06 509 ALA A C 1
ATOM 4089 O O . ALA A 1 509 ? 8.581 -2.258 -9.083 1.00 91.06 509 ALA A O 1
ATOM 4090 N N . THR A 1 510 ? 8.918 -0.316 -8.006 1.00 88.88 510 THR A N 1
ATOM 4091 C CA . THR A 1 510 ? 10.212 -0.726 -7.459 1.00 88.88 510 THR A CA 1
ATOM 4092 C C . THR A 1 510 ? 10.204 -0.801 -5.948 1.00 88.88 510 THR A C 1
ATOM 4094 O O . THR A 1 510 ? 10.971 -1.594 -5.425 1.00 88.88 510 THR A O 1
ATOM 4097 N N . ALA A 1 511 ? 9.412 0.004 -5.226 1.00 87.25 511 ALA A N 1
ATOM 4098 C CA . ALA A 1 511 ? 9.627 0.187 -3.785 1.00 87.25 511 ALA A CA 1
ATOM 4099 C C . ALA A 1 511 ? 11.135 0.395 -3.509 1.00 87.25 511 ALA A C 1
ATOM 4101 O O . ALA A 1 511 ? 11.721 1.262 -4.149 1.00 87.25 511 ALA A O 1
ATOM 4102 N N . MET A 1 512 ? 11.779 -0.438 -2.677 1.00 88.69 512 MET A N 1
ATOM 4103 C CA . MET A 1 512 ? 13.235 -0.425 -2.423 1.00 88.69 512 MET A CA 1
ATOM 4104 C C . MET A 1 512 ? 14.088 -1.207 -3.440 1.00 88.69 512 MET A C 1
ATOM 4106 O O . MET A 1 512 ? 15.313 -1.064 -3.466 1.00 88.69 512 MET A O 1
ATOM 4110 N N . TYR A 1 513 ? 13.475 -1.982 -4.337 1.00 92.19 513 TYR A N 1
ATOM 4111 C CA . TYR A 1 513 ? 14.190 -2.749 -5.360 1.00 92.19 513 TYR A CA 1
ATOM 4112 C C . TYR A 1 513 ? 14.941 -1.875 -6.369 1.00 92.19 513 TYR A C 1
ATOM 4114 O O . TYR A 1 513 ? 15.859 -2.369 -7.012 1.00 92.19 513 TYR A O 1
ATOM 4122 N N . TYR A 1 514 ? 14.648 -0.574 -6.474 1.00 92.38 514 TYR A N 1
ATOM 4123 C CA . TYR A 1 514 ? 15.452 0.342 -7.299 1.00 92.38 514 TYR A CA 1
ATOM 4124 C C . TYR A 1 514 ? 16.924 0.428 -6.855 1.00 92.38 514 TYR A C 1
ATOM 4126 O O . TYR A 1 514 ? 17.773 0.800 -7.661 1.00 92.38 514 TYR A O 1
ATOM 4134 N N . LEU A 1 515 ? 17.220 0.052 -5.603 1.00 94.19 515 LEU A N 1
ATOM 4135 C CA . LEU A 1 515 ? 18.575 -0.122 -5.076 1.00 94.19 515 LEU A CA 1
ATOM 4136 C C . LEU A 1 515 ? 18.994 -1.596 -5.075 1.00 94.19 515 LEU A C 1
ATOM 4138 O O . LEU A 1 515 ? 20.071 -1.926 -5.563 1.00 94.19 515 LEU A O 1
ATOM 4142 N N . TRP A 1 516 ? 18.151 -2.490 -4.545 1.00 94.69 516 TRP A N 1
ATOM 4143 C CA . TRP A 1 516 ? 18.522 -3.901 -4.372 1.00 94.69 516 TRP A CA 1
ATOM 4144 C C . TRP A 1 516 ? 18.723 -4.625 -5.704 1.00 94.69 516 TRP A C 1
ATOM 4146 O O . TRP A 1 516 ? 19.772 -5.220 -5.918 1.00 94.69 516 TRP A O 1
ATOM 4156 N N . HIS A 1 517 ? 17.775 -4.502 -6.634 1.00 96.12 517 HIS A N 1
ATOM 4157 C CA . HIS A 1 517 ? 17.911 -5.093 -7.965 1.00 96.12 517 HIS A CA 1
ATOM 4158 C C . HIS A 1 517 ? 18.971 -4.379 -8.811 1.00 96.12 517 HIS A C 1
ATOM 4160 O O . HIS A 1 517 ? 19.577 -5.006 -9.675 1.00 96.12 517 HIS A O 1
ATOM 4166 N N . ALA A 1 518 ? 19.239 -3.091 -8.570 1.00 95.06 518 ALA A N 1
ATOM 4167 C CA . ALA A 1 518 ? 20.304 -2.375 -9.275 1.00 95.06 518 ALA A CA 1
ATOM 4168 C C . ALA A 1 518 ? 21.706 -2.908 -8.930 1.00 95.06 518 ALA A C 1
ATOM 4170 O O . ALA A 1 518 ? 22.587 -2.878 -9.792 1.00 95.06 518 ALA A O 1
ATOM 4171 N N . ALA A 1 519 ? 21.896 -3.433 -7.712 1.00 95.50 519 ALA A N 1
ATOM 4172 C CA . ALA A 1 519 ? 23.139 -4.071 -7.270 1.00 95.50 519 ALA A CA 1
ATOM 4173 C C . ALA A 1 519 ? 23.368 -5.467 -7.889 1.00 95.50 519 ALA A C 1
ATOM 4175 O O . ALA A 1 519 ? 24.490 -5.971 -7.896 1.00 95.50 519 ALA A O 1
ATOM 4176 N N . GLU A 1 520 ? 22.318 -6.096 -8.421 1.00 95.81 520 GLU A N 1
ATOM 4177 C CA . GLU A 1 520 ? 22.389 -7.403 -9.093 1.00 95.81 520 GLU A CA 1
ATOM 4178 C C . GLU A 1 520 ? 22.736 -7.290 -10.584 1.00 95.81 520 GLU A C 1
ATOM 4180 O O . GLU A 1 520 ? 23.065 -8.291 -11.220 1.00 95.81 520 GLU A O 1
ATOM 4185 N N . VAL A 1 521 ? 22.637 -6.084 -11.149 1.00 96.06 521 VAL A N 1
ATOM 4186 C CA . VAL A 1 521 ? 22.736 -5.821 -12.590 1.00 96.06 521 VAL A CA 1
ATOM 4187 C C . VAL A 1 521 ? 24.059 -5.123 -12.893 1.00 96.06 521 VAL A C 1
ATOM 4189 O O . VAL A 1 521 ? 24.460 -4.183 -12.199 1.00 96.06 521 VAL A O 1
ATOM 4192 N N . GLY A 1 522 ? 24.743 -5.568 -13.947 1.00 96.94 522 GLY A N 1
ATOM 4193 C CA . GLY A 1 522 ? 25.956 -4.922 -14.450 1.00 96.94 522 GLY A CA 1
ATOM 4194 C C . GLY A 1 522 ? 25.660 -3.620 -15.200 1.00 96.94 522 GLY A C 1
ATOM 4195 O O . GLY A 1 522 ? 24.538 -3.119 -15.203 1.00 96.94 522 GLY A O 1
ATOM 4196 N N . ALA A 1 523 ? 26.654 -3.054 -15.877 1.00 97.88 523 ALA A N 1
ATOM 4197 C CA . ALA A 1 523 ? 26.401 -1.937 -16.785 1.00 97.88 523 ALA A CA 1
ATOM 4198 C C . ALA A 1 523 ? 25.422 -2.365 -17.899 1.00 97.88 523 ALA A C 1
ATOM 4200 O O . ALA A 1 523 ? 25.566 -3.468 -18.434 1.00 97.88 523 ALA A O 1
ATOM 4201 N N . THR A 1 524 ? 24.441 -1.528 -18.252 1.00 98.12 524 THR A N 1
ATOM 4202 C CA . THR A 1 524 ? 23.365 -1.879 -19.204 1.00 98.12 524 THR A CA 1
ATOM 4203 C C . THR A 1 524 ? 23.382 -1.023 -20.474 1.00 98.12 524 THR A C 1
ATOM 4205 O O . THR A 1 524 ? 23.923 0.086 -20.448 1.00 98.12 524 THR A O 1
ATOM 4208 N N . PRO A 1 525 ? 22.818 -1.508 -21.605 1.00 98.25 525 PRO A N 1
ATOM 4209 C CA . PRO A 1 525 ? 22.834 -0.800 -22.895 1.00 98.25 525 PRO A CA 1
ATOM 4210 C C . PRO A 1 525 ? 22.103 0.549 -22.935 1.00 98.25 525 PRO A C 1
ATOM 4212 O O . PRO A 1 525 ? 22.245 1.282 -23.903 1.00 98.25 525 PRO A O 1
ATOM 4215 N N . ASP A 1 526 ? 21.328 0.911 -21.914 1.00 97.81 526 ASP A N 1
ATOM 4216 C CA . ASP A 1 526 ? 20.787 2.267 -21.760 1.00 97.81 526 ASP A CA 1
ATOM 4217 C C . ASP A 1 526 ? 21.839 3.287 -21.295 1.00 97.81 526 ASP A C 1
ATOM 4219 O O . ASP A 1 526 ? 21.537 4.476 -21.178 1.00 97.81 526 ASP A O 1
ATOM 4223 N N . GLY A 1 527 ? 23.060 2.826 -21.028 1.00 97.00 527 GLY A N 1
ATOM 4224 C CA . GLY A 1 527 ? 24.155 3.623 -20.510 1.00 97.00 527 GLY A CA 1
ATOM 4225 C C . GLY A 1 527 ? 24.201 3.675 -18.984 1.00 97.00 527 GLY A C 1
ATOM 4226 O O . GLY A 1 527 ? 25.081 4.349 -18.452 1.00 97.00 527 GLY A O 1
ATOM 4227 N N . ARG A 1 528 ? 23.328 2.979 -18.244 1.00 97.31 528 ARG A N 1
ATOM 4228 C CA . ARG A 1 528 ? 23.469 2.876 -16.783 1.00 97.31 528 ARG A CA 1
ATOM 4229 C C . ARG A 1 528 ? 24.776 2.152 -16.445 1.00 97.31 528 ARG A C 1
ATOM 4231 O O . ARG A 1 528 ? 25.077 1.096 -17.007 1.00 97.31 528 ARG A O 1
ATOM 4238 N N . ARG A 1 529 ? 25.559 2.724 -15.532 1.00 97.44 529 ARG A N 1
ATOM 4239 C CA . ARG A 1 529 ? 26.760 2.077 -14.987 1.00 97.44 529 ARG A CA 1
ATOM 4240 C C . ARG A 1 529 ? 26.379 1.071 -13.913 1.00 97.44 529 ARG A C 1
ATOM 4242 O O . ARG A 1 529 ? 25.291 1.128 -13.336 1.00 97.44 529 ARG A O 1
ATOM 4249 N N . LYS A 1 530 ? 27.295 0.153 -13.627 1.00 96.44 530 LYS A N 1
ATOM 4250 C CA . LYS A 1 530 ? 27.177 -0.736 -12.475 1.00 96.44 530 LYS A CA 1
ATOM 4251 C C . LYS A 1 530 ? 26.972 0.093 -11.194 1.00 96.44 530 LYS A C 1
ATOM 4253 O O . LYS A 1 530 ? 27.556 1.160 -11.041 1.00 96.44 530 LYS A O 1
ATOM 4258 N N . ASP A 1 531 ? 26.127 -0.412 -10.296 1.00 92.75 531 ASP A N 1
ATOM 4259 C CA . ASP A 1 531 ? 25.788 0.184 -8.993 1.00 92.75 531 ASP A CA 1
ATOM 4260 C C . ASP A 1 531 ? 25.003 1.521 -9.032 1.00 92.75 531 ASP A C 1
ATOM 4262 O O . ASP A 1 531 ? 24.590 2.010 -7.980 1.00 92.75 531 ASP A O 1
ATOM 4266 N N . GLU A 1 532 ? 24.707 2.100 -10.205 1.00 96.06 532 GLU A N 1
ATOM 4267 C CA . GLU A 1 532 ? 23.793 3.253 -10.301 1.00 96.06 532 GLU A CA 1
ATOM 4268 C C . GLU A 1 532 ? 22.328 2.821 -10.065 1.00 96.06 532 GLU A C 1
ATOM 4270 O O . GLU A 1 532 ? 21.869 1.861 -10.681 1.00 96.06 532 GLU A O 1
ATOM 4275 N N . PRO A 1 533 ? 21.538 3.507 -9.226 1.00 95.75 533 PRO A N 1
ATOM 4276 C CA . PRO A 1 533 ? 20.156 3.106 -8.965 1.00 95.75 533 PRO A CA 1
ATOM 4277 C C . PRO A 1 533 ? 19.252 3.186 -10.206 1.00 95.75 533 PRO A C 1
ATOM 4279 O O . PRO A 1 533 ? 19.490 3.971 -11.126 1.00 95.75 533 PRO A O 1
ATOM 4282 N N . PHE A 1 534 ? 18.167 2.408 -10.203 1.00 94.69 534 PHE A N 1
ATOM 4283 C CA . PHE A 1 534 ? 17.075 2.594 -11.164 1.00 94.69 534 PHE A CA 1
ATOM 4284 C C . PHE A 1 534 ? 16.227 3.825 -10.809 1.00 94.69 534 PHE A C 1
ATOM 4286 O O . PHE A 1 534 ? 16.272 4.329 -9.685 1.00 94.69 534 PHE A O 1
ATOM 4293 N N . GLY A 1 535 ? 15.396 4.272 -11.756 1.00 91.00 535 GLY A N 1
ATOM 4294 C CA . GLY A 1 535 ? 14.290 5.180 -11.444 1.00 91.00 535 GLY A CA 1
ATOM 4295 C C . GLY A 1 535 ? 13.342 4.560 -10.409 1.00 91.00 535 GLY A C 1
ATOM 4296 O O . GLY A 1 535 ? 13.139 3.342 -10.388 1.00 91.00 535 GLY A O 1
ATOM 4297 N N . THR A 1 536 ? 12.770 5.387 -9.535 1.00 89.75 536 THR A N 1
ATOM 4298 C CA . THR A 1 536 ? 11.817 4.930 -8.518 1.00 89.75 536 THR A CA 1
ATOM 4299 C C . THR A 1 536 ? 10.466 4.611 -9.156 1.00 89.75 536 THR A C 1
ATOM 4301 O O . THR A 1 536 ? 9.894 5.403 -9.897 1.00 89.75 536 THR A O 1
ATOM 4304 N N . ASN A 1 537 ? 9.919 3.442 -8.846 1.00 90.50 537 ASN A N 1
ATOM 4305 C CA . ASN A 1 537 ? 8.636 2.946 -9.333 1.00 90.50 537 ASN A CA 1
ATOM 4306 C C . ASN A 1 537 ? 8.499 2.981 -10.864 1.00 90.50 537 ASN A C 1
ATOM 4308 O O . ASN A 1 537 ? 9.385 2.513 -11.579 1.00 90.50 537 ASN A O 1
ATOM 4312 N N . PHE A 1 538 ? 7.363 3.465 -11.365 1.00 91.38 538 PHE A N 1
ATOM 4313 C CA . PHE A 1 538 ? 7.062 3.570 -12.785 1.00 91.38 538 PHE A CA 1
ATOM 4314 C C . PHE A 1 538 ? 7.473 4.957 -13.296 1.00 91.38 538 PHE A C 1
ATOM 4316 O O . PHE A 1 538 ? 6.626 5.743 -13.708 1.00 91.38 538 PHE A O 1
ATOM 4323 N N . SER A 1 539 ? 8.772 5.271 -13.221 1.00 92.69 539 SER A N 1
ATOM 4324 C CA . SER A 1 539 ? 9.324 6.600 -13.540 1.00 92.69 539 SER A CA 1
ATOM 4325 C C . SER A 1 539 ? 10.487 6.528 -14.542 1.00 92.69 539 SER A C 1
ATOM 4327 O O . SER A 1 539 ? 11.054 5.448 -14.744 1.00 92.69 539 SER A O 1
ATOM 4329 N N . PRO A 1 540 ? 10.861 7.656 -15.184 1.00 95.00 540 PRO A N 1
ATOM 4330 C CA . PRO A 1 540 ? 12.012 7.713 -16.083 1.00 95.00 540 PRO A CA 1
ATOM 4331 C C . PRO A 1 540 ? 13.326 7.292 -15.414 1.00 95.00 540 PRO A C 1
ATOM 4333 O O . PRO A 1 540 ? 13.482 7.342 -14.193 1.00 95.00 540 PRO A O 1
ATOM 4336 N N . ASN A 1 541 ? 14.305 6.935 -16.242 1.00 92.25 541 ASN A N 1
ATOM 4337 C CA . ASN A 1 541 ? 15.683 6.727 -15.806 1.00 92.25 541 ASN A CA 1
ATOM 4338 C C . ASN A 1 541 ? 16.268 8.008 -15.181 1.00 92.25 541 ASN A C 1
ATOM 4340 O O . ASN A 1 541 ? 16.027 9.102 -15.690 1.00 92.25 541 ASN A O 1
ATOM 4344 N N . LEU A 1 542 ? 17.102 7.876 -14.142 1.00 91.19 542 LEU A N 1
ATOM 4345 C CA . LEU A 1 542 ? 17.611 9.015 -13.354 1.00 91.19 542 LEU A CA 1
ATOM 4346 C C . LEU A 1 542 ? 18.457 10.017 -14.155 1.00 91.19 542 LEU A C 1
ATOM 4348 O O . LEU A 1 542 ? 18.507 11.193 -13.815 1.00 91.19 542 LEU A O 1
ATOM 4352 N N . PHE A 1 543 ? 19.119 9.563 -15.219 1.00 91.75 543 PHE A N 1
ATOM 4353 C CA . PHE A 1 543 ? 19.909 10.412 -16.117 1.00 91.75 543 PHE A CA 1
ATOM 4354 C C . PHE A 1 543 ? 19.112 10.918 -17.332 1.00 91.75 543 PHE A C 1
ATOM 4356 O O . PHE A 1 543 ? 19.681 11.569 -18.207 1.00 91.75 543 PHE A O 1
ATOM 4363 N N . THR A 1 544 ? 17.813 10.615 -17.419 1.00 93.06 544 THR A N 1
ATOM 4364 C CA . THR A 1 544 ? 16.976 11.068 -18.534 1.00 93.06 544 THR A CA 1
ATOM 4365 C C . THR A 1 544 ? 16.637 12.542 -18.381 1.00 93.06 544 THR A C 1
ATOM 4367 O O . THR A 1 544 ? 15.921 12.945 -17.465 1.00 93.06 544 THR A O 1
ATOM 4370 N N . GLU A 1 545 ? 17.064 13.349 -19.347 1.00 92.12 545 GLU A N 1
ATOM 4371 C CA . GLU A 1 545 ? 16.618 14.736 -19.468 1.00 92.12 545 GLU A CA 1
ATOM 4372 C C . GLU A 1 545 ? 15.185 14.793 -20.028 1.00 92.12 545 GLU A C 1
ATOM 4374 O O . GLU A 1 545 ? 14.949 14.774 -21.245 1.00 92.12 545 GLU A O 1
ATOM 4379 N N . THR A 1 546 ? 14.205 14.831 -19.120 1.00 91.56 546 THR A N 1
ATOM 4380 C CA . THR A 1 546 ? 12.777 14.918 -19.472 1.00 91.56 546 THR A CA 1
ATOM 4381 C C . THR A 1 546 ? 12.434 16.270 -20.115 1.00 91.56 546 THR A C 1
ATOM 4383 O O . THR A 1 546 ? 13.022 17.302 -19.796 1.00 91.56 546 THR A O 1
ATOM 4386 N N . ARG A 1 547 ? 11.435 16.303 -21.012 1.00 93.81 547 ARG A N 1
ATOM 4387 C CA . ARG A 1 547 ? 10.958 17.540 -21.676 1.00 93.81 547 ARG A CA 1
ATOM 4388 C C . ARG A 1 547 ? 9.827 18.219 -20.883 1.00 93.81 547 ARG A C 1
ATOM 4390 O O . ARG A 1 547 ? 8.955 18.873 -21.455 1.00 93.81 547 ARG A O 1
ATOM 4397 N N . GLY A 1 548 ? 9.815 18.028 -19.564 1.00 92.75 548 GLY A N 1
ATOM 4398 C CA . GLY A 1 548 ? 8.761 18.476 -18.653 1.00 92.75 548 GLY A CA 1
ATOM 4399 C C . GLY A 1 548 ? 7.656 17.434 -18.406 1.00 92.75 548 GLY A C 1
ATOM 4400 O O . GLY A 1 548 ? 7.598 16.400 -19.079 1.00 92.75 548 GLY A O 1
ATOM 4401 N N . PRO A 1 549 ? 6.738 17.701 -17.459 1.00 93.31 549 PRO A N 1
ATOM 4402 C CA . PRO A 1 549 ? 5.817 16.698 -16.910 1.00 93.31 549 PRO A CA 1
ATOM 4403 C C . PRO A 1 549 ? 4.846 16.113 -17.940 1.00 93.31 549 PRO A C 1
ATOM 4405 O O . PRO A 1 549 ? 4.523 14.932 -17.881 1.00 93.31 549 PRO A O 1
ATOM 4408 N N . LEU A 1 550 ? 4.416 16.901 -18.932 1.00 94.56 550 LEU A N 1
ATOM 4409 C CA . LEU A 1 550 ? 3.530 16.403 -19.989 1.00 94.56 550 LEU A CA 1
ATOM 4410 C C . LEU A 1 550 ? 4.205 15.345 -20.868 1.00 94.56 550 LEU A C 1
ATOM 4412 O O . LEU A 1 550 ? 3.532 14.421 -21.316 1.00 94.56 550 LEU A O 1
ATOM 4416 N N . SER A 1 551 ? 5.517 15.462 -21.100 1.00 95.44 551 SER A N 1
ATOM 4417 C CA . SER A 1 551 ? 6.258 14.463 -21.878 1.00 95.44 551 SER A CA 1
ATOM 4418 C C . SER A 1 551 ? 6.360 13.132 -21.134 1.00 95.44 551 SER A C 1
ATOM 4420 O O . SER A 1 551 ? 6.147 12.078 -21.733 1.00 95.44 551 SER A O 1
ATOM 4422 N N . VAL A 1 552 ? 6.561 13.191 -19.814 1.00 96.19 552 VAL A N 1
ATOM 4423 C CA . VAL A 1 552 ? 6.569 12.016 -18.938 1.00 96.19 552 VAL A CA 1
ATOM 4424 C C . VAL A 1 552 ? 5.186 11.368 -18.909 1.00 96.19 552 VAL A C 1
ATOM 4426 O O . VAL A 1 552 ? 5.065 10.188 -19.210 1.00 96.19 552 VAL A O 1
ATOM 4429 N N . ILE A 1 553 ? 4.123 12.136 -18.654 1.00 95.00 553 ILE A N 1
ATOM 4430 C CA . ILE A 1 553 ? 2.751 11.604 -18.619 1.00 95.00 553 ILE A CA 1
ATOM 4431 C C . ILE A 1 553 ? 2.381 10.944 -19.952 1.00 95.00 553 ILE A C 1
ATOM 4433 O O . ILE A 1 553 ? 1.843 9.841 -19.953 1.00 95.00 553 ILE A O 1
ATOM 4437 N N . ARG A 1 554 ? 2.677 11.570 -21.099 1.00 95.19 554 ARG A N 1
ATOM 4438 C CA . ARG A 1 554 ? 2.379 10.975 -22.417 1.00 95.19 554 ARG A CA 1
ATOM 4439 C C . ARG A 1 554 ? 3.148 9.686 -22.664 1.00 95.19 554 ARG A C 1
ATOM 4441 O O . ARG A 1 554 ? 2.567 8.724 -23.154 1.00 95.19 554 ARG A O 1
ATOM 4448 N N . SER A 1 555 ? 4.422 9.656 -22.293 1.00 95.88 555 SER A N 1
ATOM 4449 C CA . SER A 1 555 ? 5.263 8.471 -22.437 1.00 95.88 555 SER A CA 1
ATOM 4450 C C . SER A 1 555 ? 4.774 7.302 -21.577 1.00 95.88 555 SER A C 1
ATOM 4452 O O . SER A 1 555 ? 4.584 6.194 -22.080 1.00 95.88 555 SER A O 1
ATOM 4454 N N . PHE A 1 556 ? 4.448 7.576 -20.313 1.00 94.06 556 PHE A N 1
ATOM 4455 C CA . PHE A 1 556 ? 4.011 6.592 -19.320 1.00 94.06 556 PHE A CA 1
ATOM 4456 C C . PHE A 1 556 ? 2.503 6.276 -19.389 1.00 94.06 556 PHE A C 1
ATOM 4458 O O . PHE A 1 556 ? 1.974 5.564 -18.544 1.00 94.06 556 PHE A O 1
ATOM 4465 N N . THR A 1 557 ? 1.780 6.782 -20.395 1.00 91.75 557 THR A N 1
ATOM 4466 C CA . THR A 1 557 ? 0.370 6.422 -20.656 1.00 91.75 557 THR A CA 1
ATOM 4467 C C . THR A 1 557 ? 0.180 5.659 -21.968 1.00 91.75 557 THR A C 1
ATOM 4469 O O . THR A 1 557 ? -0.949 5.318 -22.326 1.00 91.75 557 THR A O 1
ATOM 4472 N N . ARG A 1 558 ? 1.269 5.338 -22.682 1.00 91.75 558 ARG A N 1
ATOM 4473 C CA . ARG A 1 558 ? 1.244 4.515 -23.908 1.00 91.75 558 ARG A CA 1
ATOM 4474 C C . ARG A 1 558 ? 1.170 3.013 -23.631 1.00 91.75 558 ARG A C 1
ATOM 4476 O O . ARG A 1 558 ? 0.880 2.230 -24.543 1.00 91.75 558 ARG A O 1
ATOM 4483 N N . GLN A 1 559 ? 1.453 2.604 -22.398 1.00 88.81 559 GLN A N 1
ATOM 4484 C CA . GLN A 1 559 ? 1.513 1.204 -21.998 1.00 88.81 559 GLN A CA 1
ATOM 4485 C C . GLN A 1 559 ? 0.109 0.604 -21.866 1.00 88.81 559 GLN A C 1
ATOM 4487 O O . GLN A 1 559 ? -0.897 1.300 -21.723 1.00 88.81 559 GLN A O 1
ATOM 4492 N N . ASN A 1 560 ? 0.047 -0.722 -21.946 1.00 85.56 560 ASN A N 1
ATOM 4493 C CA . ASN A 1 560 ? -1.180 -1.476 -21.759 1.00 85.56 560 ASN A CA 1
ATOM 4494 C C . ASN A 1 560 ? -1.279 -1.945 -20.302 1.00 85.56 560 ASN A C 1
ATOM 4496 O O . ASN A 1 560 ? -0.679 -2.947 -19.936 1.00 85.56 560 ASN A O 1
ATOM 4500 N N . PHE A 1 561 ? -2.032 -1.230 -19.470 1.00 83.81 561 PHE A N 1
ATOM 4501 C CA . PHE A 1 561 ? -2.158 -1.586 -18.052 1.00 83.81 561 PHE A CA 1
ATOM 4502 C C . PHE A 1 561 ? -3.053 -2.807 -17.797 1.00 83.81 561 PHE A C 1
ATOM 4504 O O . PHE A 1 561 ? -2.997 -3.375 -16.709 1.00 83.81 561 PHE A O 1
ATOM 4511 N N . ASP A 1 562 ? -3.801 -3.274 -18.802 1.00 84.69 562 ASP A N 1
ATOM 4512 C CA . ASP A 1 562 ? -4.633 -4.477 -18.689 1.00 84.69 562 ASP A CA 1
ATOM 4513 C C . ASP A 1 562 ? -3.780 -5.751 -18.545 1.00 84.69 562 ASP A C 1
ATOM 4515 O O . ASP A 1 562 ? -4.242 -6.755 -18.002 1.00 84.69 562 ASP A O 1
ATOM 4519 N N . SER A 1 563 ? -2.529 -5.736 -19.030 1.00 80.00 563 SER A N 1
ATOM 4520 C CA . SER A 1 563 ? -1.610 -6.876 -18.920 1.00 80.00 563 SER A CA 1
ATOM 4521 C C . SER A 1 563 ? -0.881 -6.936 -17.573 1.00 80.00 563 SER A C 1
ATOM 4523 O O . SER A 1 563 ? -0.474 -8.023 -17.157 1.00 80.00 563 SER A O 1
ATOM 4525 N N . THR A 1 564 ? -0.774 -5.813 -16.856 1.00 89.38 564 THR A N 1
ATOM 4526 C CA . THR A 1 564 ? -0.134 -5.719 -15.531 1.00 89.38 564 THR A CA 1
ATOM 4527 C C . THR A 1 564 ? -0.948 -4.853 -14.549 1.00 89.38 564 THR A C 1
ATOM 4529 O O . THR A 1 564 ? -0.509 -3.763 -14.169 1.00 89.38 564 THR A O 1
ATOM 4532 N N . PRO A 1 565 ? -2.132 -5.316 -14.108 1.00 89.88 565 PRO A N 1
ATOM 4533 C CA . PRO A 1 565 ? -3.083 -4.497 -13.354 1.00 89.88 565 PRO A CA 1
ATOM 4534 C C . PRO A 1 565 ? -2.889 -4.510 -11.828 1.00 89.88 565 PRO A C 1
ATOM 4536 O O . PRO A 1 565 ? -3.757 -4.040 -11.099 1.00 89.88 565 PRO A O 1
ATOM 4539 N N . ASN A 1 566 ? -1.770 -5.024 -11.305 1.00 91.81 566 ASN A N 1
ATOM 4540 C CA . ASN A 1 566 ? -1.470 -4.987 -9.863 1.00 91.81 566 ASN A CA 1
ATOM 4541 C C . ASN A 1 566 ? -1.034 -3.592 -9.359 1.00 91.81 566 ASN A C 1
ATOM 4543 O O . ASN A 1 566 ? -0.692 -3.429 -8.192 1.00 91.81 566 ASN A O 1
ATOM 4547 N N . GLY A 1 567 ? -1.041 -2.586 -10.235 1.00 87.19 567 GLY A N 1
ATOM 4548 C CA . GLY A 1 567 ? -0.690 -1.208 -9.913 1.00 87.19 567 GLY A CA 1
ATOM 4549 C C . GLY A 1 567 ? 0.781 -0.873 -10.163 1.00 87.19 567 GLY A C 1
ATOM 4550 O O . GLY A 1 567 ? 1.648 -1.745 -10.299 1.00 87.19 567 GLY A O 1
ATOM 4551 N N . GLY A 1 568 ? 1.034 0.428 -10.265 1.00 87.25 568 GLY A N 1
ATOM 4552 C CA . GLY A 1 568 ? 2.347 0.994 -10.527 1.00 87.25 568 GLY A CA 1
ATOM 4553 C C . GLY A 1 568 ? 2.310 2.518 -10.514 1.00 87.25 568 GLY A C 1
ATOM 4554 O O . GLY A 1 568 ? 1.729 3.103 -11.429 1.00 87.25 568 GLY A O 1
ATOM 4555 N N . PRO A 1 569 ? 2.857 3.183 -9.483 1.00 89.69 569 PRO A N 1
ATOM 4556 C CA . PRO A 1 569 ? 2.723 4.622 -9.362 1.00 89.69 569 PRO A CA 1
ATOM 4557 C C . PRO A 1 569 ? 3.732 5.313 -10.280 1.00 89.69 569 PRO A C 1
ATOM 4559 O O . PRO A 1 569 ? 4.936 5.050 -10.217 1.00 89.69 569 PRO A O 1
ATOM 4562 N N . LEU A 1 570 ? 3.224 6.226 -11.106 1.00 92.19 570 LEU A N 1
ATOM 4563 C CA . LEU A 1 570 ? 4.043 7.220 -11.786 1.00 92.19 570 LEU A CA 1
ATOM 4564 C C . LEU A 1 570 ? 4.372 8.334 -10.789 1.00 92.19 570 LEU A C 1
ATOM 4566 O O . LEU A 1 570 ? 3.473 9.057 -10.352 1.00 92.19 570 LEU A O 1
ATOM 4570 N N . THR A 1 571 ? 5.648 8.478 -10.440 1.00 89.00 571 THR A N 1
ATOM 4571 C CA . THR A 1 571 ? 6.108 9.538 -9.541 1.00 89.00 571 THR A CA 1
ATOM 4572 C C . THR A 1 571 ? 6.540 10.755 -10.357 1.00 89.00 571 THR A C 1
ATOM 4574 O O . THR A 1 571 ? 7.325 10.645 -11.297 1.00 89.00 571 THR A O 1
ATOM 4577 N N . LEU A 1 572 ? 6.022 11.931 -9.995 1.00 89.31 572 LEU A N 1
ATOM 4578 C CA . LEU A 1 572 ? 6.430 13.218 -10.556 1.00 89.31 572 LEU A CA 1
ATOM 4579 C C . LEU A 1 572 ? 6.860 14.143 -9.421 1.00 89.31 572 LEU A C 1
ATOM 4581 O O . LEU A 1 572 ? 6.117 14.334 -8.459 1.00 89.31 572 LEU A O 1
ATOM 4585 N N . GLU A 1 573 ? 8.037 14.738 -9.567 1.00 87.06 573 GLU A N 1
ATOM 4586 C CA . GLU A 1 573 ? 8.594 15.698 -8.619 1.00 87.06 573 GLU A CA 1
ATOM 4587 C C . GLU A 1 573 ? 8.594 17.095 -9.249 1.00 87.06 573 GLU A C 1
ATOM 4589 O O . GLU A 1 573 ? 8.973 17.271 -10.410 1.00 87.06 573 GLU A O 1
ATOM 4594 N N . PHE A 1 574 ? 8.135 18.090 -8.490 1.00 85.62 574 PHE A N 1
ATOM 4595 C CA . PHE A 1 574 ? 8.033 19.482 -8.927 1.00 85.62 574 PHE A CA 1
ATOM 4596 C C . PHE A 1 574 ? 8.912 20.361 -8.031 1.00 85.62 574 PHE A C 1
ATOM 4598 O O . PHE A 1 574 ? 8.918 20.174 -6.815 1.00 85.62 574 PHE A O 1
ATOM 4605 N N . ALA A 1 575 ? 9.652 21.287 -8.647 1.00 78.69 575 ALA A N 1
ATOM 4606 C CA . ALA A 1 575 ? 10.571 22.209 -7.974 1.00 78.69 575 ALA A CA 1
ATOM 4607 C C . ALA A 1 575 ? 9.873 23.431 -7.362 1.00 78.69 575 ALA A C 1
ATOM 4609 O O . ALA A 1 575 ? 8.829 23.859 -7.913 1.00 78.69 575 ALA A O 1
#

pLDDT: mean 95.13, std 4.54, range [63.44, 98.88]

Radius of gyration: 25.76 Å; chains: 1; bounding box: 67×51×75 Å

Secondary structure (DSSP, 8-state):
--HHHHHHHHTTGGGGG-B------HHHHHHTT--HHHHHHHHHHHHHHH------TT-SS-----B-----SS-HHHHHHHHHHSB--TTSS-EEE---HHHHHHH-HHHHHHH--HHHHHHHHHHHHHHHHHHHHHHHTT-HHHHHHHTTTTTS--SSHHHHHHHHHHHHHHHHHHT-EEE--BSHHHHSHHHHHHHHHTTSS-HHHHHHHHHHHHHHTTTTTT-S-TT-TT----EEEEE-B-TT--B---HHHHHHHHHHHHH--SPSEEEEEE-TT--HHHHHHHHHHHHTTS---EEEEHHHHHHHHHHTT--HHHHHT-EESSSS-EE-TTTB--EEEEEEEEHHHHHHHHHHHHGGG-SSHHHHHHHHHHHHHHHHHHHHHHHSSB-----HHHHHH-S---B--EEEEEE-HHHHHHHHHHIIIIIIIS--S-HHHHHHHHHTTTSS-HHHHHIIIIIS--TTSS-HHHHHHHHHHHHHHHHHHTT-B-TTS-BEEEEE--TTHHHHGGGG----TTSPPTTPPPPSSS---TT-----HHHHHHHTTSS-TTSSTT---------

Sequence (575 aa):
MDQTLFNSVFNKEHRVFRRPFGKELAEDYAARGLSPAERIADRLRQAAAMEEPHILKGEQIVFLRTVTDLPDIFTKAEWQELKGKYHIHELGYMSNVCPDYARMIGTGLEEVRRTADGLQRGIIDAILDLADRYRAEAERTGREDVARVLARVPRYGAAGFREALQAFRIYHYFLWLEGDYHNTVGRFDQFMYPYLKKDLEEGVLTDAEAQELLDDFFLSFNKDSDLYPGVQQGDNGQSMMLGGRDSEGQDTFNRLSEMCLVSSGRLGMIDPKLNIRVNKDTPFEVYRLGTRLTRAGLGFPQYSNDDRVIPALIGLGYDPEDALDYTVAACWEFIIPGKGRDITNISALNLPLMAERAVRKDLASCRDFEAFFACVEREIREECDRIVAETDNVWFIPSPWLDMLMDEIKYRNYGIHGTGIASCADSLTAVKKYVFDEQSLSPERLLRAMETDYAEDPELLHLLRYETPKMGRDEEEPDLMARRVLDAFGRALKGRKNKQGGIWKGGTATAMYYLWHAAEVGATPDGRRKDEPFGTNFSPNLFTETRGPLSVIRSFTRQNFDSTPNGGPLTLEFA

Foldseek 3Di:
DPPQLLCCLVVLVVLVLADELPDACAVVCVVVVHDLLLLLLVLLLSLLVVAAADDDVPFLQGDFRRYDDRHDNHDPVRVVVCVVQFDQFDPQAFALAFFQLLVQQQAALQVVCVPDDPSSVSNSVSLLVSLVNNLVVCVVVVVVSNNVLSVDPRRGHDPALSNSLNNLLSLQSSCVSSPYFLHENFQVCPSRVVRHVVCCVVVVDDPVRSLSSVLSSQSSVQSPQQSDDDDNRQQRLHEYEAWAADPVRDIPHDPVNLSNLVSCLVSVGQPPAYEYEDEPPDDPVSVVSFVSSVVSVNLDDHYHYLVAQQVLCVLQPDDSNQSRRWDGSRDWFIDGYLAESEALAREEDALQVLLQVLLQPPLQPDPALVSSVVSSLVSLLVVVVVSQVSNQRHHHSDRSSSVSRHDHHPAYEYEYAYEQLQLNLLLSQLCNVCVHPVVVDDSVNLNVCQVVLNPVPVVLLCCLAPVGDGQQALDDRSLVSSQSSLLSNLVSQPPDAGPVRHGYAYEWFQAPVQQVSLQVDTQGSSSDHRRDGGPGWLETGPSDPHPDDVSNVNSSVSHDCSSHSRGIDYDDDDD